Protein AF-A0A936AGH9-F1 (afdb_monomer_lite)

Radius of gyration: 31.76 Å; chains: 1; bounding box: 97×67×77 Å

Foldseek 3Di:
DADPVRDDFDWDWLADDQAALKTKIFTDPADQVGDDDAAADPDLPFDFFAKKKQWWQAVNNHTDIWIWTFRDSFADDQDPPDALLPLQPDDPPFGRGNSQGGWGWIQTDDHPGSFLTFIAHPVRHGQFRWHDDDPVDDRTTTTRGSVVLVVQNVCCNVPVYDWWWDQAWTWAACAVVPDDFFIFGQGGDPPGLCVVQVHDGGKGFQDKPPHGHHGHDSSSRSNVVVVRTNDDAQDKIWTFIQDPVGTDITITTTHTDWDSWACWDAPPLQQWTWTWFALNNCVVLVEPDRFFTATQDHDPPGQQCVKVVHDDHGKTWQDKAPFGHRHPVSVVVCVVVCVLVFAWIWTFIADPRDTDIIIGGSHPPPPDPPPPDVPPPPPVVDDDDDCDPVNVPDDDDDDDDDDDDDDDDDDDDDDDDDDDDDDDDDDDDDDDDDDDDDDDDDDDDDDDDDDDDDDRDRDMRMGRND

pLDDT: mean 73.78, std 24.2, range [18.83, 98.06]

Sequence (466 aa):
MVLADKRELQATLVGEDPLSDLAVLKIRDVPDAGFAHARFAASDRLQSGEIVLAMGAPWGMAHSLTQGVVNNPERLMISLFQDESDYEQQLDRNQPTARYYAWIQHDAAIAPGNSGGPLVDLNGEIVGINTRGNLFGGDMAFAIPSSIAKVITERLIADGEVPRSYFGFGLRSLKNSGFARGVLISSVQVDSPAQRAGLKPGDRILAIDGHDLNVQQPESVPPVLRDLTERRIGSELRLLLASNNGERAVTLRSVVYPPDLGGNLELRALGLTMTELTPSVARSRLLSRDQGLLVTGVAPGRRAATAHPPLAVGDVIHQIGTQTVAKAEDLERLFADGAFADGEHVLHLERNAEMMVSLVDARRDDRRESTLRDLPKAWIGIQTQPVTATTSGRSVVRKPAATASRGSIRGPAADGGCVRATSSRKWRVKSCRSRATLATNRCNSESAMPCWANHSPLIWCVKASQ

Structure (mmCIF, N/CA/C/O backbone):
data_AF-A0A936AGH9-F1
#
_entry.id   AF-A0A936AGH9-F1
#
loop_
_atom_site.group_PDB
_atom_site.id
_atom_site.type_symbol
_atom_site.label_atom_id
_atom_site.label_alt_id
_atom_site.label_comp_id
_atom_site.label_asym_id
_atom_site.label_entity_id
_atom_site.label_seq_id
_atom_site.pdbx_PDB_ins_code
_atom_site.Cartn_x
_atom_site.Cartn_y
_atom_site.Cartn_z
_atom_site.occupancy
_atom_site.B_iso_or_equiv
_atom_site.auth_seq_id
_atom_site.auth_comp_id
_atom_site.auth_asym_id
_atom_site.auth_atom_id
_atom_site.pdbx_PDB_model_num
ATOM 1 N N . MET A 1 1 ? 11.022 2.566 -22.455 1.00 76.25 1 MET A N 1
ATOM 2 C CA . MET A 1 1 ? 11.103 1.163 -21.978 1.00 76.25 1 MET A CA 1
ATOM 3 C C . MET A 1 1 ? 11.982 0.375 -22.940 1.00 76.25 1 MET A C 1
ATOM 5 O O . MET A 1 1 ? 11.979 0.723 -24.112 1.00 76.25 1 MET A O 1
ATOM 9 N N . VAL A 1 2 ? 12.722 -0.641 -22.486 1.00 84.12 2 VAL A N 1
ATOM 10 C CA . VAL A 1 2 ? 13.613 -1.451 -23.346 1.00 84.12 2 VAL A CA 1
ATOM 11 C C . VAL A 1 2 ? 13.099 -2.891 -23.416 1.00 84.12 2 VAL A C 1
ATOM 13 O O . VAL A 1 2 ? 12.770 -3.468 -22.382 1.00 84.12 2 VAL A O 1
ATOM 16 N N . LEU A 1 3 ? 13.004 -3.457 -24.620 1.00 85.19 3 LEU A N 1
ATOM 17 C CA . LEU A 1 3 ? 12.560 -4.835 -24.865 1.00 85.19 3 LEU A CA 1
ATOM 18 C C . LEU A 1 3 ? 13.727 -5.838 -24.915 1.00 85.19 3 LEU A C 1
ATOM 20 O O . LEU A 1 3 ? 14.892 -5.457 -25.000 1.00 85.19 3 LEU A O 1
ATOM 24 N N . ALA A 1 4 ? 13.413 -7.140 -24.921 1.00 81.06 4 ALA A N 1
ATOM 25 C CA . ALA A 1 4 ? 14.405 -8.222 -25.009 1.00 81.06 4 ALA A CA 1
ATOM 26 C C . ALA A 1 4 ? 15.202 -8.259 -26.328 1.00 81.06 4 ALA A C 1
ATOM 28 O O . ALA A 1 4 ? 16.332 -8.741 -26.367 1.00 81.06 4 ALA A O 1
ATOM 29 N N . ASP A 1 5 ? 14.648 -7.690 -27.398 1.00 83.56 5 ASP A N 1
ATOM 30 C CA . ASP A 1 5 ? 15.338 -7.457 -28.672 1.00 83.56 5 ASP A CA 1
ATOM 31 C C . ASP A 1 5 ? 16.151 -6.143 -28.693 1.00 83.56 5 ASP A C 1
ATOM 33 O O . ASP A 1 5 ? 16.695 -5.762 -29.730 1.00 83.56 5 ASP A O 1
ATOM 37 N N . LYS A 1 6 ? 16.270 -5.473 -27.537 1.00 83.50 6 LYS A N 1
ATOM 38 C CA . LYS A 1 6 ? 16.948 -4.187 -27.309 1.00 83.50 6 LYS A CA 1
ATOM 39 C C . LYS A 1 6 ? 16.296 -2.976 -27.980 1.00 83.50 6 LYS A C 1
ATOM 41 O O . LYS A 1 6 ? 16.903 -1.907 -27.989 1.00 83.50 6 LYS A O 1
ATOM 46 N N . ARG A 1 7 ? 15.071 -3.087 -28.509 1.00 85.56 7 ARG A N 1
ATOM 47 C CA . ARG A 1 7 ? 14.319 -1.903 -28.948 1.00 85.56 7 ARG A CA 1
ATOM 48 C C . ARG A 1 7 ? 13.944 -1.036 -27.752 1.00 85.56 7 ARG A C 1
ATOM 50 O O . ARG A 1 7 ? 13.388 -1.529 -26.769 1.00 85.56 7 ARG A O 1
ATOM 57 N N . GLU A 1 8 ? 14.200 0.260 -27.874 1.00 86.75 8 GLU A N 1
ATOM 58 C CA . GLU A 1 8 ? 13.703 1.272 -26.947 1.00 86.75 8 GLU A CA 1
ATOM 59 C C . GLU A 1 8 ? 12.391 1.845 -27.483 1.00 86.75 8 GLU A C 1
ATOM 61 O O . GLU A 1 8 ? 12.346 2.358 -28.599 1.00 86.75 8 GLU A O 1
ATOM 66 N N . LEU A 1 9 ? 11.318 1.741 -26.698 1.00 87.69 9 LEU A N 1
ATOM 67 C CA . LEU A 1 9 ? 9.976 2.190 -27.069 1.00 87.69 9 LEU A CA 1
ATOM 68 C C . LEU A 1 9 ? 9.426 3.190 -26.053 1.00 87.69 9 LEU A C 1
ATOM 70 O O . LEU A 1 9 ? 9.690 3.084 -24.846 1.00 87.69 9 LEU A O 1
ATOM 74 N N . GLN A 1 10 ? 8.621 4.135 -26.536 1.00 89.75 10 GLN A N 1
ATOM 75 C CA . GLN A 1 10 ? 7.905 5.073 -25.679 1.00 89.75 10 GLN A CA 1
ATOM 76 C C . GLN A 1 10 ? 6.695 4.397 -25.032 1.00 89.75 10 GLN A C 1
ATOM 78 O O . GLN A 1 10 ? 5.943 3.662 -25.678 1.00 89.75 10 GLN A O 1
ATOM 83 N N . ALA A 1 11 ? 6.503 4.667 -23.743 1.00 89.94 11 ALA A N 1
ATOM 84 C CA . ALA A 1 11 ? 5.377 4.171 -22.968 1.00 89.94 11 ALA A CA 1
ATOM 85 C C . ALA A 1 11 ? 4.785 5.294 -22.112 1.00 89.94 11 ALA A C 1
ATOM 87 O O . ALA A 1 11 ? 5.504 6.191 -21.674 1.00 89.94 11 ALA A O 1
ATOM 88 N N . THR A 1 12 ? 3.479 5.242 -21.881 1.00 91.12 12 THR A N 1
ATOM 89 C CA . THR A 1 12 ? 2.746 6.164 -21.004 1.00 91.12 12 THR A CA 1
ATOM 90 C C . THR A 1 12 ? 2.184 5.417 -19.811 1.00 91.12 12 THR A C 1
ATOM 92 O O . THR A 1 12 ? 1.696 4.298 -19.980 1.00 91.12 12 THR A O 1
ATOM 95 N N . LEU A 1 13 ? 2.190 6.051 -18.638 1.00 90.25 13 LEU A N 1
ATOM 96 C CA . LEU A 1 13 ? 1.389 5.593 -17.507 1.00 90.25 13 LEU A CA 1
ATOM 97 C C . LEU A 1 13 ? -0.096 5.599 -17.895 1.00 90.25 13 LEU A C 1
ATOM 99 O O . LEU A 1 13 ? -0.557 6.500 -18.598 1.00 90.25 13 LEU A O 1
ATOM 103 N N . VAL A 1 14 ? -0.799 4.551 -17.485 1.00 93.12 14 VAL A N 1
ATOM 104 C CA . VAL A 1 14 ? -2.245 4.360 -17.675 1.00 93.12 14 VAL A CA 1
ATOM 105 C C . VAL A 1 14 ? -2.953 4.570 -16.346 1.00 93.12 14 VAL A C 1
ATOM 107 O O . VAL A 1 14 ? -3.958 5.264 -16.285 1.00 93.12 14 VAL A O 1
ATOM 110 N N . GLY A 1 15 ? -2.362 4.004 -15.297 1.00 90.31 15 GLY A N 1
ATOM 111 C CA . GLY A 1 15 ? -2.790 4.104 -13.917 1.00 90.31 15 GLY A CA 1
ATOM 112 C C . GLY A 1 15 ? -1.803 3.377 -13.010 1.00 90.31 15 GLY A C 1
ATOM 113 O O . GLY A 1 15 ? -1.043 2.514 -13.468 1.00 90.31 15 GLY A O 1
ATOM 114 N N . GLU A 1 16 ? -1.824 3.715 -11.729 1.00 88.75 16 GLU A N 1
ATOM 115 C CA . GLU A 1 16 ? -1.055 3.047 -10.683 1.00 88.75 16 GLU A CA 1
ATOM 116 C C . GLU A 1 16 ? -1.891 2.868 -9.417 1.00 88.75 16 GLU A C 1
ATOM 118 O O . GLU A 1 16 ? -2.849 3.595 -9.162 1.00 88.75 16 GLU A O 1
ATOM 123 N N . ASP A 1 17 ? -1.527 1.862 -8.633 1.00 87.19 17 ASP A N 1
ATOM 124 C CA . ASP A 1 17 ? -2.158 1.511 -7.374 1.00 87.19 17 ASP A CA 1
ATOM 125 C C . ASP A 1 17 ? -1.085 1.272 -6.296 1.00 87.19 17 ASP A C 1
ATOM 127 O O . ASP A 1 17 ? -0.610 0.142 -6.118 1.00 87.19 17 ASP A O 1
ATOM 131 N N . PRO A 1 18 ? -0.710 2.317 -5.532 1.00 80.69 18 PRO A N 1
ATOM 132 C CA . PRO A 1 18 ? 0.260 2.207 -4.445 1.00 80.69 18 PRO A CA 1
ATOM 133 C C . PRO A 1 18 ? -0.098 1.134 -3.406 1.00 80.69 18 PRO A C 1
ATOM 135 O O . PRO A 1 18 ? 0.791 0.501 -2.841 1.00 80.69 18 PRO A O 1
ATOM 138 N N . LEU A 1 19 ? -1.392 0.881 -3.169 1.00 79.81 19 LEU A N 1
ATOM 139 C CA . LEU A 1 19 ? -1.853 -0.065 -2.149 1.00 79.81 19 LEU A CA 1
ATOM 140 C C . LEU A 1 19 ? -1.709 -1.535 -2.550 1.00 79.81 19 LEU A C 1
ATOM 142 O O . LEU A 1 19 ? -1.773 -2.379 -1.659 1.00 79.81 19 LEU A O 1
ATOM 146 N N . SER A 1 20 ? -1.494 -1.853 -3.829 1.00 83.75 20 SER A N 1
ATOM 147 C CA . SER A 1 20 ? -1.067 -3.187 -4.287 1.00 83.75 20 SER A CA 1
ATOM 148 C C . SER A 1 20 ? 0.354 -3.213 -4.855 1.00 83.75 20 SER A C 1
ATOM 150 O O . SER A 1 20 ? 0.869 -4.297 -5.112 1.00 83.75 20 SER A O 1
ATOM 152 N N . ASP A 1 21 ? 1.000 -2.047 -4.977 1.00 85.19 21 ASP A N 1
ATOM 153 C CA . ASP A 1 21 ? 2.329 -1.863 -5.567 1.00 85.19 21 ASP A CA 1
ATOM 154 C C . ASP A 1 21 ? 2.387 -2.228 -7.059 1.00 85.19 21 ASP A C 1
ATOM 156 O O . ASP A 1 21 ? 3.301 -2.914 -7.513 1.00 85.19 21 ASP A O 1
ATOM 160 N N . LEU A 1 22 ? 1.386 -1.796 -7.833 1.00 90.38 22 LEU A N 1
ATOM 161 C CA . LEU A 1 22 ? 1.255 -2.121 -9.256 1.00 90.38 22 LEU A CA 1
ATOM 162 C C . LEU A 1 22 ? 0.984 -0.876 -10.100 1.00 90.38 22 LEU A C 1
ATOM 164 O O . LEU A 1 22 ? 0.182 -0.026 -9.734 1.00 90.38 22 LEU A O 1
ATOM 168 N N . ALA A 1 23 ? 1.609 -0.802 -11.270 1.00 92.62 23 ALA A N 1
ATOM 169 C CA . ALA A 1 23 ? 1.381 0.229 -12.272 1.00 92.62 23 ALA A CA 1
ATOM 170 C C . ALA A 1 23 ? 1.221 -0.396 -13.661 1.00 92.62 23 ALA A C 1
ATOM 172 O O . ALA A 1 23 ? 1.895 -1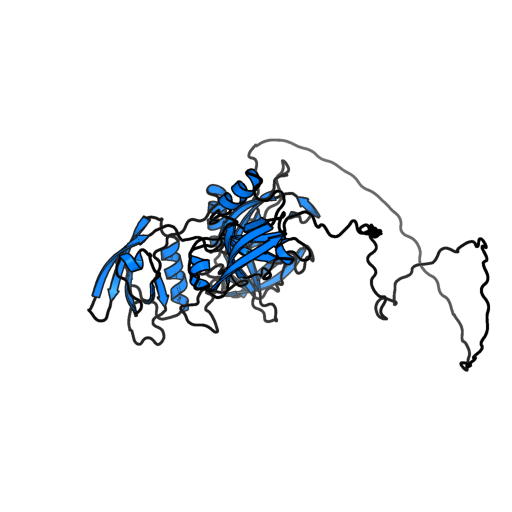.376 -13.995 1.00 92.62 23 ALA A O 1
ATOM 173 N N . VAL A 1 24 ? 0.354 0.194 -14.485 1.00 95.25 24 VAL A N 1
ATOM 174 C CA . VAL A 1 24 ? 0.128 -0.226 -15.871 1.00 95.25 24 VAL A CA 1
ATOM 175 C C . VAL A 1 24 ? 0.688 0.817 -16.829 1.00 95.25 24 VAL A C 1
ATOM 177 O O . VAL A 1 24 ? 0.325 1.993 -16.787 1.00 95.25 24 VAL A O 1
ATOM 180 N N . LEU A 1 25 ? 1.555 0.369 -17.735 1.00 93.69 25 LEU A N 1
ATOM 181 C CA . LEU A 1 25 ? 2.143 1.173 -18.799 1.00 93.69 25 LEU A CA 1
ATOM 182 C C . LEU A 1 25 ? 1.615 0.721 -20.166 1.00 93.69 25 LEU A C 1
ATOM 184 O O . LEU A 1 25 ? 1.570 -0.472 -20.468 1.00 93.69 25 LEU A O 1
ATOM 188 N N . LYS A 1 26 ? 1.272 1.681 -21.026 1.00 92.31 26 LYS A N 1
ATOM 189 C CA . LYS A 1 26 ? 0.876 1.451 -22.421 1.00 92.31 26 LYS A CA 1
ATOM 190 C C . LYS A 1 26 ? 2.022 1.810 -23.354 1.00 92.31 26 LYS A C 1
ATOM 192 O O . LYS A 1 26 ? 2.454 2.962 -23.380 1.00 92.31 26 LYS A O 1
ATOM 197 N N . ILE A 1 27 ? 2.489 0.847 -24.145 1.00 91.81 27 ILE A N 1
ATOM 198 C CA . ILE A 1 27 ? 3.454 1.088 -25.226 1.00 91.81 27 ILE A CA 1
ATOM 199 C C . ILE A 1 27 ? 2.725 1.798 -26.376 1.00 91.81 27 ILE A C 1
ATOM 201 O O . ILE A 1 27 ? 1.615 1.403 -26.734 1.00 91.81 27 ILE A O 1
ATOM 205 N N . ARG A 1 28 ? 3.325 2.848 -26.952 1.00 84.44 28 ARG A N 1
ATOM 206 C CA . ARG A 1 28 ? 2.718 3.585 -28.077 1.00 84.44 28 ARG A CA 1
ATOM 207 C C . ARG A 1 28 ? 2.914 2.874 -29.416 1.00 84.44 28 ARG A C 1
ATOM 209 O O . ARG A 1 28 ? 1.953 2.675 -30.151 1.00 84.44 28 ARG A O 1
ATOM 216 N N . ASP A 1 29 ? 4.144 2.459 -29.697 1.00 83.69 29 ASP A N 1
ATOM 217 C CA . ASP A 1 29 ? 4.565 1.958 -31.009 1.00 83.69 29 ASP A CA 1
ATOM 218 C C . ASP A 1 29 ? 4.398 0.428 -31.108 1.00 83.69 29 ASP A C 1
ATOM 220 O O . ASP A 1 29 ? 5.366 -0.332 -31.202 1.00 83.69 29 ASP A O 1
ATOM 224 N N . VAL A 1 30 ? 3.149 -0.040 -31.007 1.00 83.25 30 VAL A N 1
ATOM 225 C CA . VAL A 1 30 ? 2.800 -1.467 -31.117 1.00 83.25 30 VAL A CA 1
ATOM 226 C C . VAL A 1 30 ? 2.831 -1.891 -32.597 1.00 83.25 30 VAL A C 1
ATOM 228 O O . VAL A 1 30 ? 2.142 -1.268 -33.401 1.00 83.25 30 VAL A O 1
ATOM 231 N N . PRO A 1 31 ? 3.597 -2.928 -32.992 1.00 85.12 31 PRO A N 1
ATOM 232 C CA . PRO A 1 31 ? 3.583 -3.438 -34.364 1.00 85.12 31 PRO A CA 1
ATOM 233 C C . PRO A 1 31 ? 2.274 -4.185 -34.667 1.00 85.12 31 PRO A C 1
ATOM 235 O O . PRO A 1 31 ? 1.671 -4.753 -33.759 1.00 85.12 31 PRO A O 1
ATOM 238 N N . ASP A 1 32 ? 1.881 -4.278 -35.943 1.00 84.62 32 ASP A N 1
ATOM 239 C CA . ASP A 1 32 ? 0.614 -4.911 -36.367 1.00 84.62 32 ASP A CA 1
ATOM 240 C C . ASP A 1 32 ? 0.452 -6.367 -35.888 1.00 84.62 32 ASP A C 1
ATOM 242 O O . ASP A 1 32 ? -0.645 -6.804 -35.550 1.00 84.62 32 ASP A O 1
ATOM 246 N N . ALA A 1 33 ? 1.557 -7.117 -35.816 1.00 85.12 33 ALA A N 1
ATOM 247 C CA . ALA A 1 33 ? 1.591 -8.494 -35.311 1.00 85.12 33 ALA A CA 1
ATOM 248 C C . ALA A 1 33 ? 1.510 -8.602 -33.770 1.00 85.12 33 ALA A C 1
ATOM 250 O O . ALA A 1 33 ? 1.489 -9.707 -33.228 1.00 85.12 33 ALA A O 1
ATOM 251 N N . GLY A 1 34 ? 1.502 -7.472 -33.059 1.00 86.00 34 GLY A N 1
ATOM 252 C CA . GLY A 1 34 ? 1.650 -7.395 -31.611 1.00 86.00 34 GLY A CA 1
ATOM 253 C C . GLY A 1 34 ? 3.059 -7.746 -31.115 1.00 86.00 34 GLY A C 1
ATOM 254 O O . GLY A 1 34 ? 3.987 -8.030 -31.876 1.00 86.00 34 GLY A O 1
ATOM 255 N N . PHE A 1 35 ? 3.221 -7.724 -29.795 1.00 87.19 35 PHE A N 1
ATOM 256 C CA . PHE A 1 35 ? 4.388 -8.266 -29.103 1.00 87.19 35 PHE A CA 1
ATOM 257 C C . PHE A 1 35 ? 4.088 -9.676 -28.584 1.00 87.19 35 PHE A C 1
ATOM 259 O O . PHE A 1 35 ? 2.965 -9.984 -28.167 1.00 87.19 35 PHE A O 1
ATOM 266 N N . ALA A 1 36 ? 5.127 -1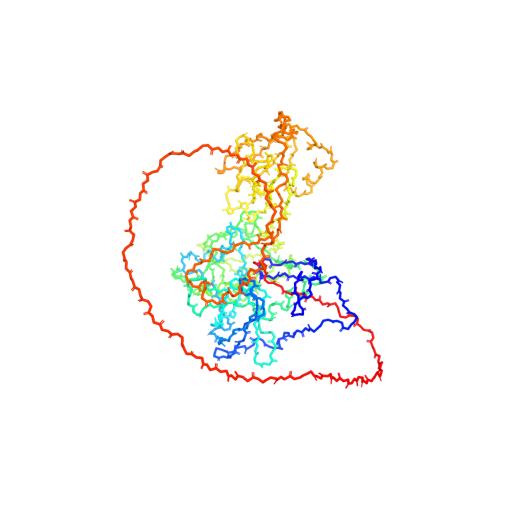0.511 -28.533 1.00 88.00 36 ALA A N 1
ATOM 267 C CA . ALA A 1 36 ? 5.103 -11.709 -27.707 1.00 88.00 36 ALA A CA 1
ATOM 268 C C . ALA A 1 36 ? 4.860 -11.306 -26.243 1.00 88.00 36 ALA A C 1
ATOM 270 O O . ALA A 1 36 ? 5.494 -10.381 -25.733 1.00 88.00 36 ALA A O 1
ATOM 271 N N . HIS A 1 37 ? 3.934 -11.995 -25.584 1.00 89.50 37 HIS A N 1
ATOM 272 C CA . HIS A 1 37 ? 3.522 -11.731 -24.212 1.00 89.50 37 HIS A CA 1
ATOM 273 C C . HIS A 1 37 ? 3.415 -13.052 -23.450 1.00 89.50 37 HIS A C 1
ATOM 275 O O . HIS A 1 37 ? 3.025 -14.076 -24.014 1.00 89.50 37 HIS A O 1
ATOM 281 N N . ALA A 1 38 ? 3.765 -13.024 -22.167 1.00 90.56 38 ALA A N 1
ATOM 282 C CA . ALA A 1 38 ? 3.496 -14.131 -21.260 1.00 90.56 38 ALA A CA 1
ATOM 283 C C . ALA A 1 38 ? 2.022 -14.112 -20.818 1.00 90.56 38 ALA A C 1
ATOM 285 O O . ALA A 1 38 ? 1.311 -13.121 -21.004 1.00 90.56 38 ALA A O 1
ATOM 286 N N . ARG A 1 39 ? 1.560 -15.220 -20.238 1.00 92.31 39 ARG A N 1
ATOM 287 C CA . ARG A 1 39 ? 0.209 -15.361 -19.681 1.00 92.31 39 ARG A CA 1
ATOM 288 C C . ARG A 1 39 ? 0.302 -15.433 -18.166 1.00 92.31 39 ARG A C 1
ATOM 290 O O . ARG A 1 39 ? 1.256 -16.007 -17.655 1.00 92.31 39 ARG A O 1
ATOM 297 N N . PHE A 1 40 ? -0.681 -14.884 -17.460 1.00 92.31 40 PHE A N 1
ATOM 298 C CA . PHE A 1 40 ? -0.877 -15.221 -16.051 1.00 92.31 40 PHE A CA 1
ATOM 299 C C . PHE A 1 40 ? -1.329 -16.673 -15.928 1.00 92.31 40 PHE A C 1
ATOM 301 O O . PHE A 1 40 ? -2.121 -17.133 -16.755 1.00 92.31 40 PHE A O 1
ATOM 308 N N . ALA A 1 41 ? -0.843 -17.357 -14.895 1.00 89.75 41 ALA A N 1
ATOM 309 C CA . ALA A 1 41 ? -1.270 -18.709 -14.575 1.00 89.75 41 ALA A CA 1
ATOM 310 C C . ALA A 1 41 ? -2.785 -18.760 -14.335 1.00 89.75 41 ALA A C 1
ATOM 312 O O . ALA A 1 41 ? -3.385 -17.826 -13.793 1.00 89.75 41 ALA A O 1
ATOM 313 N N . ALA A 1 42 ? -3.423 -19.864 -14.730 1.00 76.06 42 ALA A N 1
ATOM 314 C CA . ALA A 1 42 ? -4.864 -20.043 -14.526 1.00 76.06 42 ALA A CA 1
ATOM 315 C C . ALA A 1 42 ? -5.247 -20.182 -13.037 1.00 76.06 42 ALA A C 1
ATOM 317 O O . ALA A 1 42 ? -6.402 -19.962 -12.669 1.00 76.06 42 ALA A O 1
ATOM 318 N N . SER A 1 43 ? -4.283 -20.545 -12.187 1.00 68.25 43 SER A N 1
ATOM 319 C CA . SER A 1 43 ? -4.411 -20.585 -10.734 1.00 68.25 43 SER A CA 1
ATOM 320 C C . SER A 1 43 ? -3.080 -20.215 -10.083 1.00 68.25 43 SER A C 1
ATOM 322 O O . SER A 1 43 ? -2.020 -20.636 -10.529 1.00 68.25 43 SER A O 1
ATOM 324 N N . ASP A 1 44 ? -3.164 -19.468 -8.992 1.00 68.12 44 ASP A N 1
ATOM 325 C CA . ASP A 1 44 ? -2.083 -19.055 -8.098 1.00 68.12 44 ASP A CA 1
ATOM 326 C C . ASP A 1 44 ? -1.849 -20.038 -6.935 1.00 68.12 44 ASP A C 1
ATOM 328 O O . ASP A 1 44 ? -1.177 -19.696 -5.965 1.00 68.12 44 ASP A O 1
ATOM 332 N N . ARG A 1 45 ? -2.383 -21.268 -7.025 1.00 76.44 45 ARG A N 1
ATOM 333 C CA . ARG A 1 45 ? -2.241 -22.348 -6.025 1.00 76.44 45 ARG A CA 1
ATOM 334 C C . ARG A 1 45 ? -0.840 -22.973 -6.007 1.00 76.44 45 ARG A C 1
ATOM 336 O O . ARG A 1 45 ? -0.704 -24.194 -6.040 1.00 76.44 45 ARG A O 1
ATOM 343 N N . LEU A 1 46 ? 0.177 -22.126 -5.930 1.00 87.44 46 LEU A N 1
ATOM 344 C CA . LEU A 1 46 ? 1.545 -22.518 -5.638 1.00 87.44 46 LEU A CA 1
ATOM 345 C C . LEU A 1 46 ? 1.602 -23.247 -4.294 1.00 87.44 46 LEU A C 1
ATOM 347 O O . LEU A 1 46 ? 1.048 -22.777 -3.298 1.00 87.44 46 LEU A O 1
ATOM 351 N N . GLN A 1 47 ? 2.322 -24.360 -4.239 1.00 92.31 47 GLN A N 1
ATOM 352 C CA . GLN A 1 47 ? 2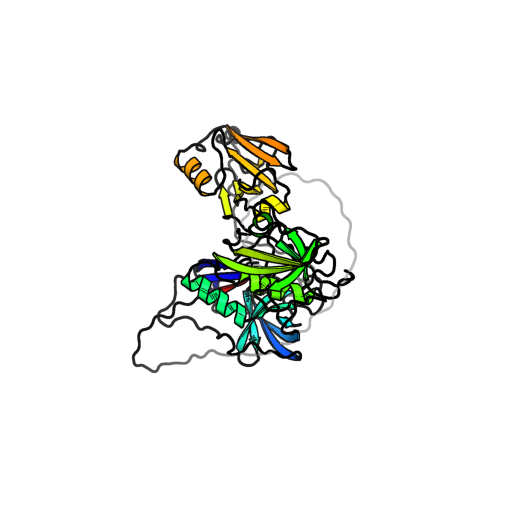.653 -25.043 -2.991 1.00 92.31 47 GLN A CA 1
ATOM 353 C C . GLN A 1 47 ? 4.084 -24.726 -2.549 1.00 92.31 47 GLN A C 1
ATOM 355 O O . GLN A 1 47 ? 4.987 -24.538 -3.365 1.00 92.31 47 GLN A O 1
ATOM 360 N N . SER A 1 48 ? 4.319 -24.702 -1.234 1.00 94.75 48 SER A N 1
ATOM 361 C CA . SER A 1 48 ? 5.680 -24.617 -0.695 1.00 94.75 48 SER A CA 1
ATOM 362 C C . SER A 1 48 ? 6.533 -25.781 -1.216 1.00 94.75 48 SER A C 1
ATOM 364 O O . SER A 1 48 ? 6.177 -26.945 -1.039 1.00 94.75 48 SER A O 1
ATOM 366 N N . GLY A 1 49 ? 7.671 -25.461 -1.832 1.00 94.31 49 GLY A N 1
ATOM 367 C CA . GLY A 1 49 ? 8.575 -26.402 -2.495 1.00 94.31 49 GLY A CA 1
ATOM 368 C C . GLY A 1 49 ? 8.462 -26.439 -4.025 1.00 94.31 49 GLY A C 1
ATOM 369 O O . GLY A 1 49 ? 9.339 -27.019 -4.663 1.00 94.31 49 GLY A O 1
ATOM 370 N N . GLU A 1 50 ? 7.448 -25.814 -4.633 1.00 95.31 50 GLU A N 1
ATOM 371 C CA . GLU A 1 50 ? 7.369 -25.697 -6.095 1.00 95.31 50 GLU A CA 1
ATOM 372 C C . GLU A 1 50 ? 8.478 -24.801 -6.654 1.00 95.31 50 GLU A C 1
ATOM 374 O O . GLU A 1 50 ? 8.801 -23.762 -6.078 1.00 95.31 50 GLU A O 1
ATOM 379 N N . ILE A 1 51 ? 9.063 -25.208 -7.785 1.00 96.31 51 ILE A N 1
ATOM 380 C CA . ILE A 1 51 ? 10.155 -24.480 -8.442 1.00 96.31 51 ILE A CA 1
ATOM 381 C C . ILE A 1 51 ? 9.588 -23.295 -9.224 1.00 96.31 51 ILE A C 1
ATOM 383 O O . ILE A 1 51 ? 8.697 -23.459 -10.057 1.00 96.31 51 ILE A O 1
ATOM 387 N N . VAL A 1 52 ? 10.178 -22.123 -9.004 1.00 96.12 52 VAL A N 1
ATOM 388 C CA . VAL A 1 52 ? 9.843 -20.871 -9.688 1.00 96.12 52 VAL A CA 1
ATOM 389 C C . VAL A 1 52 ? 11.095 -20.201 -10.247 1.00 96.12 52 VAL A C 1
ATOM 391 O O . VAL A 1 52 ? 12.197 -20.336 -9.706 1.00 96.12 52 VAL A O 1
ATOM 394 N N . LEU A 1 53 ? 10.922 -19.466 -11.343 1.00 95.50 53 LEU A N 1
ATOM 395 C CA . LEU A 1 53 ? 11.978 -18.713 -12.013 1.00 95.50 53 LEU A CA 1
ATOM 396 C C . LEU A 1 53 ? 11.664 -17.216 -11.926 1.00 95.50 53 LEU A C 1
ATOM 398 O O . LEU A 1 53 ? 10.623 -16.763 -12.402 1.00 95.50 53 LEU A O 1
ATOM 402 N N . ALA A 1 54 ? 12.564 -16.437 -11.334 1.00 93.62 54 ALA A N 1
ATOM 403 C CA . ALA A 1 54 ? 12.472 -14.983 -11.304 1.00 93.62 54 ALA A CA 1
ATOM 404 C C . ALA A 1 54 ? 13.243 -14.395 -12.495 1.00 93.62 54 ALA A C 1
ATOM 406 O O . ALA A 1 54 ? 14.403 -14.739 -12.728 1.00 93.62 54 ALA A O 1
ATOM 407 N N . MET A 1 55 ? 12.601 -13.509 -13.261 1.00 92.00 55 MET A N 1
ATOM 408 C CA . MET A 1 55 ? 13.209 -12.834 -14.412 1.00 92.00 55 MET A CA 1
ATOM 409 C C . MET A 1 55 ? 13.243 -11.318 -14.217 1.00 92.00 55 MET A C 1
ATOM 411 O O . MET A 1 55 ? 12.293 -10.728 -13.699 1.00 92.00 55 MET A O 1
ATOM 415 N N . GLY A 1 56 ? 14.316 -10.671 -14.681 1.00 88.75 56 GLY A N 1
ATOM 416 C CA . GLY A 1 56 ? 14.480 -9.223 -14.547 1.00 88.75 56 GLY A CA 1
ATOM 417 C C . GLY A 1 56 ? 15.781 -8.661 -15.128 1.00 88.75 56 GLY A C 1
ATOM 418 O O . GLY A 1 56 ? 16.460 -9.294 -15.943 1.00 88.75 56 GLY A O 1
ATOM 419 N N . ALA A 1 57 ? 16.123 -7.440 -14.713 1.00 85.94 57 ALA A N 1
ATOM 420 C CA . ALA A 1 57 ? 17.337 -6.724 -15.108 1.00 85.94 57 ALA A CA 1
ATOM 421 C C . ALA A 1 57 ? 18.111 -6.202 -13.870 1.00 85.94 57 ALA A C 1
ATOM 423 O O . ALA A 1 57 ? 18.228 -4.985 -13.688 1.00 85.94 57 ALA A O 1
ATOM 424 N N . PRO A 1 58 ? 18.617 -7.092 -12.987 1.00 78.75 58 PRO A N 1
ATOM 425 C CA . PRO A 1 58 ? 19.337 -6.718 -11.767 1.00 78.75 58 PRO A CA 1
ATOM 426 C C . PRO A 1 58 ? 20.475 -5.742 -12.065 1.00 78.75 58 PRO A C 1
ATOM 428 O O . PRO A 1 58 ? 21.305 -5.995 -12.932 1.00 78.75 58 PRO A O 1
ATOM 431 N N . TRP A 1 59 ? 20.509 -4.615 -11.358 1.00 73.88 59 TRP A N 1
ATOM 432 C CA . TRP A 1 59 ? 21.489 -3.535 -11.533 1.00 73.88 59 TRP A CA 1
ATOM 433 C C . TRP A 1 59 ? 21.616 -3.010 -12.980 1.00 73.88 59 TRP A C 1
ATOM 435 O O . TRP A 1 59 ? 22.665 -2.504 -13.372 1.00 73.88 59 TRP A O 1
ATOM 445 N N . GLY A 1 60 ? 20.562 -3.146 -13.795 1.00 72.56 60 GLY A N 1
ATOM 446 C CA . GLY A 1 60 ? 20.586 -2.814 -15.225 1.00 72.56 60 GLY A CA 1
ATOM 447 C C . GLY A 1 60 ? 21.277 -3.864 -16.109 1.00 72.56 60 GLY A C 1
ATOM 448 O O . GLY A 1 60 ? 21.401 -3.663 -17.317 1.00 72.56 60 GLY A O 1
ATOM 449 N N . MET A 1 61 ? 21.704 -4.999 -15.546 1.00 72.38 61 MET A N 1
ATOM 450 C CA . MET A 1 61 ? 22.216 -6.149 -16.292 1.00 72.38 61 MET A CA 1
ATOM 451 C C . MET A 1 61 ? 21.039 -6.876 -16.950 1.00 72.38 61 MET A C 1
ATOM 453 O O . MET A 1 61 ? 20.325 -7.654 -16.317 1.00 72.38 61 MET A O 1
ATOM 457 N N . ALA A 1 62 ? 20.803 -6.564 -18.224 1.00 71.56 62 ALA A N 1
ATOM 458 C CA . ALA A 1 62 ? 19.617 -7.002 -18.949 1.00 71.56 62 ALA A CA 1
ATOM 459 C C . ALA A 1 62 ? 19.503 -8.537 -19.060 1.00 71.56 62 ALA A C 1
ATOM 461 O O . ALA A 1 62 ? 20.475 -9.217 -19.385 1.00 71.56 62 ALA A O 1
ATOM 462 N N . HIS A 1 63 ? 18.279 -9.042 -18.873 1.00 73.94 63 HIS A N 1
ATOM 463 C CA . HIS A 1 63 ? 17.870 -10.437 -19.100 1.00 73.94 63 HIS A CA 1
ATOM 464 C C . HIS A 1 63 ? 18.561 -11.460 -18.189 1.00 73.94 63 HIS A C 1
ATOM 466 O O . HIS A 1 63 ? 19.091 -12.469 -18.652 1.00 73.94 63 HIS A O 1
ATOM 472 N N . SER A 1 64 ? 18.515 -11.210 -16.880 1.00 86.81 64 SER A N 1
ATOM 473 C CA . SER A 1 64 ? 18.851 -12.231 -15.885 1.00 86.81 64 SER A CA 1
ATOM 474 C C . SER A 1 64 ? 17.642 -13.118 -15.586 1.00 86.81 64 SER A C 1
ATOM 476 O O . SER A 1 64 ? 16.505 -12.642 -15.543 1.00 86.81 64 SER A O 1
ATOM 478 N N . LEU A 1 65 ? 17.915 -14.398 -15.336 1.00 91.56 65 LEU A N 1
ATOM 479 C CA . LEU A 1 65 ? 16.966 -15.387 -14.836 1.00 91.56 65 LEU A CA 1
ATOM 480 C C . LEU A 1 65 ? 17.617 -16.116 -13.660 1.00 91.56 65 LEU A C 1
ATOM 482 O O . LEU A 1 65 ? 18.768 -16.547 -13.764 1.00 91.56 65 LEU A O 1
ATOM 486 N N . THR A 1 66 ? 16.891 -16.256 -12.557 1.00 92.25 66 THR A N 1
ATOM 487 C CA . THR A 1 66 ? 17.321 -17.002 -11.369 1.00 92.25 66 THR A CA 1
ATOM 488 C C . THR A 1 66 ? 16.252 -18.014 -10.974 1.00 92.25 66 THR A C 1
ATOM 490 O O . THR A 1 66 ? 15.061 -17.788 -11.168 1.00 92.25 66 THR A O 1
ATOM 493 N N . GLN A 1 67 ? 16.682 -19.165 -10.460 1.00 94.62 67 GLN A N 1
ATOM 494 C CA . GLN A 1 67 ? 15.797 -20.235 -10.001 1.00 94.62 67 GLN A CA 1
ATOM 495 C C . GLN A 1 67 ? 15.725 -20.227 -8.475 1.00 94.62 67 GLN A C 1
ATOM 497 O O . GLN A 1 67 ? 16.729 -19.965 -7.813 1.00 94.62 67 GLN A O 1
ATOM 502 N N . GLY A 1 68 ? 14.560 -20.579 -7.942 1.00 94.12 68 GLY A N 1
ATOM 503 C CA . GLY A 1 68 ? 14.362 -20.925 -6.540 1.00 94.12 68 GLY A CA 1
ATOM 504 C C . GLY A 1 68 ? 13.125 -21.797 -6.357 1.00 94.12 68 GLY A C 1
ATOM 505 O O . GLY A 1 68 ? 12.582 -22.331 -7.328 1.00 94.12 68 GLY A O 1
ATOM 506 N N . VAL A 1 69 ? 12.671 -21.923 -5.119 1.00 95.00 69 VAL A N 1
ATOM 507 C CA . VAL A 1 69 ? 11.400 -22.538 -4.743 1.00 95.00 69 VAL A CA 1
ATOM 508 C C . VAL A 1 69 ? 10.514 -21.558 -3.983 1.00 95.00 69 VAL A C 1
ATOM 510 O O . VAL A 1 69 ? 10.982 -20.609 -3.352 1.00 95.00 69 VAL A O 1
ATOM 513 N N . VAL A 1 70 ? 9.208 -21.802 -4.023 1.00 95.06 70 VAL A N 1
ATOM 514 C CA . VAL A 1 70 ? 8.230 -21.132 -3.163 1.00 95.06 70 VAL A CA 1
ATOM 515 C C . VAL A 1 70 ? 8.459 -21.591 -1.725 1.00 95.06 70 VAL A C 1
ATOM 517 O O . VAL A 1 70 ? 8.343 -22.776 -1.420 1.00 95.06 70 VAL A O 1
ATOM 520 N N . ASN A 1 71 ? 8.756 -20.672 -0.808 1.00 92.50 71 ASN A N 1
ATOM 521 C CA . ASN A 1 71 ? 8.853 -20.997 0.616 1.00 92.50 71 ASN A CA 1
ATOM 522 C C . ASN A 1 71 ? 7.477 -20.889 1.292 1.00 92.50 71 ASN A C 1
ATOM 524 O O . ASN A 1 71 ? 7.126 -21.726 2.124 1.00 92.50 71 ASN A O 1
ATOM 528 N N . ASN A 1 72 ? 6.686 -19.873 0.931 1.00 90.81 72 ASN A N 1
ATOM 529 C CA . ASN A 1 72 ? 5.318 -19.670 1.415 1.00 90.81 72 ASN A CA 1
ATOM 530 C C . ASN A 1 72 ? 4.498 -18.923 0.341 1.00 90.81 72 ASN A C 1
ATOM 532 O O . ASN A 1 72 ? 4.872 -17.796 0.020 1.00 90.81 72 ASN A O 1
ATOM 536 N N . PRO A 1 73 ? 3.405 -19.493 -0.200 1.00 90.00 73 PRO A N 1
ATOM 537 C CA . PRO A 1 73 ? 2.591 -18.838 -1.230 1.00 90.00 73 PRO A CA 1
ATOM 538 C C . PRO A 1 73 ? 1.761 -17.652 -0.706 1.00 90.00 73 PRO A C 1
ATOM 540 O O . PRO A 1 73 ? 1.418 -16.762 -1.478 1.00 90.00 73 PRO A O 1
ATOM 543 N N . GLU A 1 74 ? 1.463 -17.616 0.597 1.00 87.88 74 GLU A N 1
ATOM 544 C CA . GLU A 1 74 ? 0.575 -16.636 1.238 1.00 87.88 74 GLU A CA 1
ATOM 545 C C . GLU A 1 74 ? 1.266 -15.960 2.438 1.00 87.88 74 GLU A C 1
ATOM 547 O O . GLU A 1 74 ? 0.743 -15.888 3.555 1.00 87.88 74 GLU A O 1
ATOM 552 N N . ARG A 1 75 ? 2.490 -15.452 2.248 1.00 85.56 75 ARG A N 1
ATOM 553 C CA . ARG A 1 75 ? 3.194 -14.720 3.306 1.00 85.56 75 ARG A CA 1
ATOM 554 C C . ARG A 1 75 ? 2.515 -13.375 3.556 1.00 85.56 75 ARG A C 1
ATOM 556 O O . ARG A 1 75 ? 2.714 -12.414 2.818 1.00 85.56 75 ARG A O 1
ATOM 563 N N . LEU A 1 76 ? 1.789 -13.278 4.664 1.00 79.94 76 LEU A N 1
ATOM 564 C CA . LEU A 1 76 ? 1.416 -11.996 5.253 1.00 79.94 76 LEU A CA 1
ATOM 565 C C . LEU A 1 76 ? 2.615 -11.401 5.993 1.00 79.94 76 LEU A C 1
ATOM 567 O O . LEU A 1 76 ? 3.346 -12.096 6.703 1.00 79.94 76 LEU A O 1
ATOM 571 N N . MET A 1 77 ? 2.850 -10.111 5.766 1.00 69.75 77 MET A N 1
ATOM 572 C CA . MET A 1 77 ? 4.108 -9.462 6.113 1.00 69.75 77 MET A CA 1
ATOM 573 C C . MET A 1 77 ? 3.915 -8.534 7.311 1.00 69.75 77 MET A C 1
ATOM 575 O O . MET A 1 77 ? 3.656 -7.338 7.182 1.00 69.75 77 MET A O 1
ATOM 579 N N . ILE A 1 78 ? 4.004 -9.150 8.488 1.00 62.69 78 ILE A N 1
ATOM 580 C CA . ILE A 1 78 ? 3.962 -8.498 9.798 1.00 62.69 78 ILE A CA 1
ATOM 581 C C . ILE A 1 78 ? 5.232 -7.673 10.031 1.00 62.69 78 ILE A C 1
ATOM 583 O O . ILE A 1 78 ? 6.320 -8.074 9.605 1.00 62.69 78 ILE A O 1
ATOM 587 N N . SER A 1 79 ? 5.119 -6.539 10.729 1.00 54.38 79 SER A N 1
ATOM 588 C CA . SER A 1 79 ? 6.315 -5.821 11.175 1.00 54.38 79 SER A CA 1
ATOM 589 C C . SER A 1 79 ? 7.049 -6.669 12.213 1.00 54.38 79 SER A C 1
ATOM 591 O O . SER A 1 79 ? 6.493 -7.024 13.249 1.00 54.38 79 SER A O 1
ATOM 593 N N . LEU A 1 80 ? 8.306 -7.016 11.930 1.00 40.94 80 LEU A N 1
ATOM 594 C CA . LEU A 1 80 ? 9.138 -7.813 12.839 1.00 40.94 80 LEU A CA 1
ATOM 595 C C . LEU A 1 80 ? 9.647 -6.999 14.045 1.00 40.94 80 LEU A C 1
ATOM 597 O O . LEU A 1 80 ? 10.185 -7.586 14.981 1.00 40.94 80 LEU A O 1
ATOM 601 N N . PHE A 1 81 ? 9.512 -5.666 14.010 1.00 40.88 81 PHE A N 1
ATOM 602 C CA . PHE A 1 81 ? 10.194 -4.746 14.931 1.00 40.88 81 PHE A CA 1
ATOM 603 C C . PHE A 1 81 ? 9.351 -3.545 15.411 1.00 40.88 81 PHE A C 1
ATOM 605 O O . PHE A 1 81 ? 9.872 -2.721 16.161 1.00 40.88 81 PHE A O 1
ATOM 612 N N . GLN A 1 82 ? 8.086 -3.409 14.996 1.00 45.69 82 GLN A N 1
ATOM 613 C CA . GLN A 1 82 ? 7.194 -2.299 15.386 1.00 45.69 82 GLN A CA 1
ATOM 614 C C . GLN A 1 82 ? 5.829 -2.819 15.856 1.00 45.69 82 GLN A C 1
ATOM 616 O O . GLN A 1 82 ? 5.563 -4.020 15.789 1.00 45.69 82 GLN A O 1
ATOM 621 N N . ASP A 1 83 ? 4.989 -1.924 16.381 1.00 52.19 83 ASP A N 1
ATOM 622 C CA . ASP A 1 83 ? 3.683 -2.296 16.922 1.00 52.19 83 ASP A CA 1
ATOM 623 C C . ASP A 1 83 ? 2.733 -2.814 15.822 1.00 52.19 83 ASP A C 1
ATOM 625 O O . ASP A 1 83 ? 2.863 -2.479 14.649 1.00 52.19 83 ASP A O 1
ATOM 629 N N . GLU A 1 84 ? 1.738 -3.621 16.191 1.00 52.66 84 GLU A N 1
ATOM 630 C CA . GLU A 1 84 ? 0.740 -4.176 15.260 1.00 52.66 84 GLU A CA 1
ATOM 631 C C . GLU A 1 84 ? -0.156 -3.105 14.612 1.00 52.66 84 GLU A C 1
ATOM 633 O O . GLU A 1 84 ? -0.850 -3.396 13.641 1.00 52.66 84 GLU A O 1
ATOM 638 N N . SER A 1 85 ? -0.168 -1.874 15.134 1.00 49.00 85 SER A N 1
ATOM 639 C CA . SER A 1 85 ? -0.760 -0.715 14.452 1.00 49.00 85 SER A CA 1
ATOM 640 C C . SER A 1 85 ? 0.024 -0.301 13.207 1.00 49.00 85 SER A C 1
ATOM 642 O O . SER A 1 85 ? -0.559 0.245 12.271 1.00 49.00 85 SER A O 1
ATOM 644 N N . ASP A 1 86 ? 1.321 -0.600 13.175 1.00 50.41 86 ASP A N 1
ATOM 645 C CA . ASP A 1 86 ? 2.290 -0.075 12.220 1.00 50.41 86 ASP A CA 1
ATOM 646 C C . ASP A 1 86 ? 2.510 -1.086 11.078 1.00 50.41 86 ASP A C 1
ATOM 648 O O . ASP A 1 86 ? 3.623 -1.331 10.613 1.00 50.41 86 ASP A O 1
ATOM 652 N N . TYR A 1 87 ? 1.406 -1.642 10.560 1.00 51.97 87 TYR A N 1
ATOM 653 C CA . TYR A 1 87 ? 1.370 -2.317 9.250 1.00 51.97 87 TYR A CA 1
ATOM 654 C C . TYR A 1 87 ? 1.723 -1.374 8.081 1.00 51.97 87 TYR A C 1
ATOM 656 O O . TYR A 1 87 ? 1.834 -1.801 6.930 1.00 51.97 87 TYR A O 1
ATOM 664 N N . GLU A 1 88 ? 1.931 -0.089 8.371 1.00 47.59 88 GLU A N 1
ATOM 665 C CA . GLU A 1 88 ? 2.566 0.896 7.504 1.00 47.59 88 GLU A CA 1
ATOM 666 C C . GLU A 1 88 ? 4.052 0.569 7.301 1.00 47.59 88 GLU A C 1
ATOM 668 O O . GLU A 1 88 ? 4.939 1.232 7.835 1.00 47.59 88 GLU A O 1
ATOM 673 N N . GLN A 1 89 ? 4.337 -0.454 6.492 1.00 47.06 89 GLN A N 1
ATOM 674 C CA . GLN A 1 89 ? 5.693 -0.704 6.015 1.00 47.06 89 GLN A CA 1
ATOM 675 C C . GLN A 1 89 ? 6.182 0.513 5.231 1.00 47.06 89 GLN A C 1
ATOM 677 O O . GLN A 1 89 ? 5.833 0.693 4.066 1.00 47.06 89 GLN A O 1
ATOM 682 N N . GLN A 1 90 ? 6.988 1.347 5.884 1.00 41.72 90 GLN A N 1
ATOM 683 C CA . GLN A 1 90 ? 7.578 2.537 5.291 1.00 41.72 90 GLN A CA 1
ATOM 684 C C . GLN A 1 90 ? 8.545 2.132 4.177 1.00 41.72 90 GLN A C 1
ATOM 686 O O . GLN A 1 90 ? 9.707 1.811 4.437 1.00 41.72 90 GLN A O 1
ATOM 691 N N . LEU A 1 91 ? 8.079 2.176 2.930 1.00 40.53 91 LEU A N 1
ATOM 692 C CA . LEU A 1 91 ? 8.966 2.234 1.779 1.00 40.53 91 LEU A CA 1
ATOM 693 C C . LEU A 1 91 ? 9.261 3.712 1.498 1.00 40.53 91 LEU A C 1
ATOM 695 O O . LEU A 1 91 ? 8.396 4.586 1.581 1.00 40.53 91 LEU A O 1
ATOM 699 N N . ASP A 1 92 ? 10.551 3.970 1.312 1.00 40.16 92 ASP A N 1
ATOM 700 C CA . ASP A 1 92 ? 11.192 5.264 1.078 1.00 40.16 92 ASP A CA 1
ATOM 701 C C . ASP A 1 92 ? 10.488 6.509 1.666 1.00 40.16 92 ASP A C 1
ATOM 703 O O . ASP A 1 92 ? 9.887 7.320 0.962 1.00 40.16 92 ASP A O 1
ATOM 707 N N . ARG A 1 93 ? 10.565 6.659 2.998 1.00 47.38 93 ARG A N 1
ATOM 708 C CA . ARG A 1 93 ? 10.174 7.857 3.783 1.00 47.38 93 ARG A CA 1
ATOM 709 C C . ARG A 1 93 ? 8.731 8.375 3.623 1.00 47.38 93 ARG A C 1
ATOM 711 O O . ARG A 1 93 ? 8.416 9.384 4.255 1.00 47.38 93 ARG A O 1
ATOM 718 N N . ASN A 1 94 ? 7.881 7.747 2.808 1.00 46.03 94 ASN A N 1
ATOM 719 C CA . ASN A 1 94 ? 6.571 8.293 2.438 1.00 46.03 94 ASN A CA 1
ATOM 720 C C . ASN A 1 94 ? 5.532 7.297 1.908 1.00 46.03 94 ASN A C 1
ATOM 722 O O . ASN A 1 94 ? 4.349 7.616 1.995 1.00 46.03 94 ASN A O 1
ATOM 726 N N . GLN A 1 95 ? 5.917 6.151 1.338 1.00 52.50 95 GLN A N 1
ATOM 727 C CA . GLN A 1 95 ? 4.989 5.321 0.566 1.00 52.50 95 GLN A CA 1
ATOM 728 C C . GLN A 1 95 ? 4.800 3.934 1.202 1.00 52.50 95 GLN A C 1
ATOM 730 O O . GLN A 1 95 ? 5.686 3.090 1.136 1.00 52.50 95 GLN A O 1
ATOM 735 N N . PRO A 1 96 ? 3.646 3.652 1.817 1.00 55.16 96 PRO A N 1
ATOM 736 C CA . PRO A 1 96 ? 3.349 2.334 2.371 1.00 55.16 96 PRO A CA 1
ATOM 737 C C . PRO A 1 96 ? 2.665 1.441 1.323 1.00 55.16 96 PRO A C 1
ATOM 739 O O . PRO A 1 96 ? 1.442 1.485 1.166 1.00 55.16 96 PRO A O 1
ATOM 742 N N . THR A 1 97 ? 3.438 0.627 0.594 1.00 58.34 97 THR A N 1
ATOM 743 C CA . THR A 1 97 ? 2.884 -0.241 -0.464 1.00 58.34 97 THR A CA 1
ATOM 744 C C . THR A 1 97 ? 2.371 -1.586 0.058 1.00 58.34 97 THR A C 1
ATOM 746 O O . THR A 1 97 ? 2.819 -2.086 1.092 1.00 58.34 97 THR A O 1
ATOM 749 N N . ALA A 1 98 ? 1.405 -2.174 -0.662 1.00 58.72 98 ALA A N 1
ATOM 750 C CA . ALA A 1 98 ? 0.924 -3.550 -0.461 1.00 58.72 98 ALA A CA 1
ATOM 751 C C . ALA A 1 98 ? 0.532 -3.920 0.995 1.00 58.72 98 ALA A C 1
ATOM 753 O O . ALA A 1 98 ? 0.672 -5.063 1.439 1.00 58.72 98 ALA A O 1
ATOM 754 N N . ARG A 1 99 ? -0.050 -2.942 1.711 1.00 63.81 99 ARG A N 1
ATOM 755 C CA . ARG A 1 99 ? -0.496 -2.989 3.123 1.00 63.81 99 ARG A CA 1
ATOM 756 C C . ARG A 1 99 ? -1.421 -4.163 3.496 1.00 63.81 99 ARG A C 1
ATOM 758 O O . ARG A 1 99 ? -1.483 -4.522 4.670 1.00 63.81 99 ARG A O 1
ATOM 765 N N . TYR A 1 100 ? -2.171 -4.725 2.543 1.00 70.06 100 TYR A N 1
ATOM 766 C CA . TYR A 1 100 ? -3.271 -5.671 2.817 1.00 70.06 100 TYR A CA 1
ATOM 767 C C . TYR A 1 100 ? -3.165 -7.016 2.083 1.00 70.06 100 TYR A C 1
ATOM 769 O O . TYR A 1 100 ? -4.045 -7.865 2.227 1.00 70.06 100 TYR A O 1
ATOM 777 N N . TYR A 1 101 ? -2.118 -7.214 1.282 1.00 77.69 101 TYR A N 1
ATOM 778 C CA . TYR A 1 101 ? -1.991 -8.376 0.404 1.00 77.69 101 TYR A CA 1
ATOM 779 C C . TYR A 1 101 ? -1.001 -9.406 0.959 1.00 77.69 101 TYR A C 1
ATOM 781 O O . TYR A 1 101 ? 0.010 -9.063 1.575 1.00 77.69 101 TYR A O 1
ATOM 789 N N . ALA A 1 102 ? -1.308 -10.683 0.732 1.00 83.06 102 ALA A N 1
ATOM 790 C CA . ALA A 1 102 ? -0.362 -11.772 0.929 1.00 83.06 102 ALA A CA 1
ATOM 791 C C . ALA A 1 102 ? 0.620 -11.830 -0.248 1.00 83.06 102 ALA A C 1
ATOM 793 O O . ALA A 1 102 ? 0.270 -11.493 -1.380 1.00 83.06 102 ALA A O 1
ATOM 794 N N . TRP A 1 103 ? 1.844 -12.262 0.037 1.00 87.00 103 TRP A N 1
ATOM 795 C CA . TRP A 1 103 ? 2.949 -12.309 -0.912 1.00 87.00 103 TRP A CA 1
ATOM 796 C C . TRP A 1 103 ? 3.392 -13.745 -1.147 1.00 87.00 103 TRP A C 1
ATOM 798 O O . TRP A 1 103 ? 3.484 -14.528 -0.200 1.00 87.00 103 TRP A O 1
ATOM 808 N N . ILE A 1 104 ? 3.790 -14.059 -2.375 1.00 90.94 104 ILE A N 1
ATOM 809 C CA . ILE A 1 104 ? 4.551 -15.277 -2.645 1.00 90.94 104 ILE A CA 1
ATOM 810 C C . ILE A 1 104 ? 5.970 -15.026 -2.140 1.00 90.94 104 ILE A C 1
ATOM 812 O O . ILE A 1 104 ? 6.701 -14.224 -2.724 1.00 90.94 104 ILE A O 1
ATOM 816 N N . GLN A 1 105 ? 6.365 -15.698 -1.059 1.00 91.75 105 GLN A N 1
ATOM 817 C CA . GLN A 1 105 ? 7.763 -15.776 -0.656 1.00 91.75 105 GLN A CA 1
ATOM 818 C C . GLN A 1 105 ? 8.465 -16.889 -1.439 1.00 91.75 105 GLN A C 1
ATOM 820 O O . GLN A 1 105 ? 8.014 -18.037 -1.421 1.00 91.75 105 GLN A O 1
ATOM 825 N N . HIS A 1 106 ? 9.609 -16.566 -2.033 1.00 92.81 106 HIS A N 1
ATOM 826 C CA . HIS A 1 106 ? 10.520 -17.511 -2.675 1.00 92.81 106 HIS A CA 1
ATOM 827 C C . HIS A 1 106 ? 11.985 -17.217 -2.316 1.00 92.81 106 HIS A C 1
ATOM 829 O O . HIS A 1 106 ? 12.298 -16.153 -1.778 1.00 92.81 106 HIS A O 1
ATOM 835 N N . ASP A 1 107 ? 12.886 -18.140 -2.653 1.00 92.50 107 ASP A N 1
ATOM 836 C CA . ASP A 1 107 ? 14.340 -17.979 -2.479 1.00 92.50 107 ASP A CA 1
ATOM 837 C C . ASP A 1 107 ? 15.103 -17.669 -3.779 1.00 92.50 107 ASP A C 1
ATOM 839 O O . ASP A 1 107 ? 16.301 -17.388 -3.738 1.00 92.50 107 ASP A O 1
ATOM 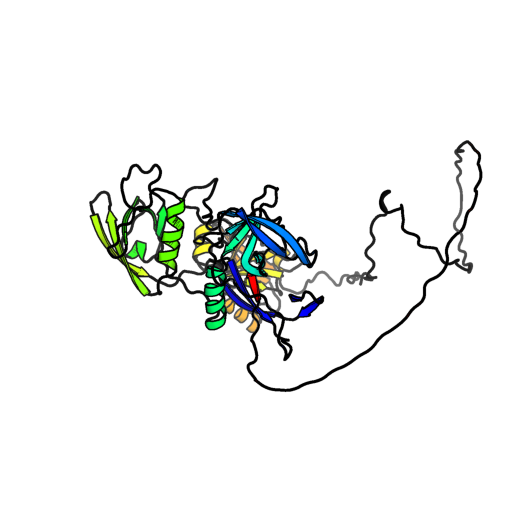843 N N . ALA A 1 108 ? 14.422 -17.637 -4.935 1.00 91.62 108 ALA A N 1
ATOM 844 C CA . ALA A 1 108 ? 15.060 -17.263 -6.202 1.00 91.62 108 ALA A CA 1
ATOM 845 C C . ALA A 1 108 ? 15.750 -15.892 -6.082 1.00 91.62 108 ALA A C 1
ATOM 847 O O . ALA A 1 108 ? 15.114 -14.894 -5.732 1.00 91.62 108 ALA A O 1
ATOM 848 N N . ALA A 1 109 ? 17.053 -15.850 -6.370 1.00 88.81 109 ALA A N 1
ATOM 849 C CA . ALA A 1 109 ? 17.885 -14.685 -6.093 1.00 88.81 109 ALA A CA 1
ATOM 850 C C . ALA A 1 109 ? 17.436 -13.451 -6.895 1.00 88.81 109 ALA A C 1
ATOM 852 O O . ALA A 1 109 ? 17.560 -13.420 -8.122 1.00 88.81 109 ALA A O 1
ATOM 853 N N . ILE A 1 110 ? 16.971 -12.410 -6.202 1.00 85.06 110 ILE A N 1
ATOM 854 C CA . ILE A 1 110 ? 16.620 -11.117 -6.800 1.00 85.06 110 ILE A CA 1
ATOM 855 C C . ILE A 1 110 ? 17.378 -9.967 -6.134 1.00 85.06 110 ILE A C 1
ATOM 857 O O . ILE A 1 110 ? 17.684 -9.978 -4.946 1.00 85.06 110 ILE A O 1
ATOM 861 N N . ALA A 1 111 ? 17.656 -8.948 -6.938 1.00 81.88 111 ALA A N 1
ATOM 862 C CA . ALA A 1 111 ? 18.313 -7.698 -6.563 1.00 81.88 111 ALA A CA 1
ATOM 863 C C . ALA A 1 111 ? 17.564 -6.500 -7.194 1.00 81.88 111 ALA A C 1
ATOM 865 O O . ALA A 1 111 ? 16.737 -6.721 -8.091 1.00 81.88 111 ALA A O 1
ATOM 866 N N . PRO A 1 112 ? 17.838 -5.241 -6.794 1.00 82.62 112 PRO A N 1
ATOM 867 C CA . PRO A 1 112 ? 17.254 -4.054 -7.427 1.00 82.62 112 PRO A CA 1
ATOM 868 C C . PRO A 1 112 ? 17.357 -4.106 -8.955 1.00 82.62 112 PRO A C 1
ATOM 870 O O . PRO A 1 112 ? 18.426 -4.395 -9.488 1.00 82.62 112 PRO A O 1
ATOM 873 N N . GLY A 1 113 ? 16.246 -3.863 -9.654 1.00 82.06 113 GLY A N 1
ATOM 874 C CA . GLY A 1 113 ? 16.118 -4.081 -11.104 1.00 82.06 113 GLY A CA 1
ATOM 875 C C . GLY A 1 113 ? 15.410 -5.384 -11.509 1.00 82.06 113 GLY A C 1
ATOM 876 O O . GLY A 1 113 ? 15.134 -5.582 -12.690 1.00 82.06 113 GLY A O 1
ATOM 877 N N . ASN A 1 114 ? 15.059 -6.260 -10.558 1.00 87.62 114 ASN A N 1
ATOM 878 C CA . ASN A 1 114 ? 14.054 -7.313 -10.788 1.00 87.62 114 ASN A CA 1
ATOM 879 C C . ASN A 1 114 ? 12.619 -6.847 -10.499 1.00 87.62 114 ASN A C 1
ATOM 881 O O . ASN A 1 114 ? 11.681 -7.504 -10.934 1.00 87.62 114 ASN A O 1
ATOM 885 N N . SER A 1 115 ? 12.439 -5.729 -9.788 1.00 87.69 115 SER A N 1
ATOM 886 C CA . SER A 1 115 ? 11.128 -5.178 -9.428 1.00 87.69 115 SER A CA 1
ATOM 887 C C . SER A 1 115 ? 10.286 -4.857 -10.673 1.00 87.69 115 SER A C 1
ATOM 889 O O . SER A 1 115 ? 10.725 -4.132 -11.566 1.00 87.69 115 SER A O 1
ATOM 891 N N . GLY A 1 116 ? 9.082 -5.427 -10.746 1.00 88.81 116 GLY A N 1
ATOM 892 C CA . GLY A 1 116 ? 8.203 -5.413 -11.919 1.00 88.81 116 GLY A CA 1
ATOM 893 C C . GLY A 1 116 ? 8.477 -6.507 -12.958 1.00 88.81 116 GLY A C 1
ATOM 894 O O . GLY A 1 116 ? 7.714 -6.629 -13.911 1.00 88.81 116 GLY A O 1
ATOM 895 N N . GLY A 1 117 ? 9.529 -7.311 -12.797 1.00 92.00 117 GLY A N 1
ATOM 896 C CA . GLY A 1 117 ? 9.755 -8.515 -13.598 1.00 92.00 117 GLY A CA 1
ATOM 897 C C . GLY A 1 117 ? 8.877 -9.687 -13.134 1.00 92.00 117 GLY A C 1
ATOM 898 O O . GLY A 1 117 ? 8.437 -9.702 -11.984 1.00 92.00 117 GLY A O 1
ATOM 899 N N . PRO A 1 118 ? 8.596 -10.685 -13.985 1.00 94.38 118 PRO A N 1
ATOM 900 C CA . PRO A 1 118 ? 7.725 -11.797 -13.619 1.00 94.38 118 PRO A CA 1
ATOM 901 C C . PRO A 1 118 ? 8.446 -12.863 -12.777 1.00 94.38 118 PRO A C 1
ATOM 903 O O . PRO A 1 118 ? 9.615 -13.193 -13.009 1.00 94.38 118 PRO A O 1
ATOM 906 N N . LEU A 1 119 ? 7.702 -13.444 -11.840 1.00 95.19 119 LEU A N 1
ATOM 907 C CA . LEU A 1 119 ? 7.947 -14.761 -11.264 1.00 95.19 119 LEU A CA 1
ATOM 908 C C . LEU A 1 119 ? 7.104 -15.766 -12.061 1.00 95.19 119 LEU A C 1
ATOM 910 O O . LEU A 1 119 ? 5.882 -15.602 -12.147 1.00 95.19 119 LEU A O 1
ATOM 914 N N . VAL A 1 120 ? 7.738 -16.773 -12.660 1.00 95.56 120 VAL A N 1
ATOM 915 C CA . VAL A 1 120 ? 7.062 -17.782 -13.493 1.00 95.56 120 VAL A CA 1
ATOM 916 C C . VAL A 1 120 ? 7.241 -19.195 -12.952 1.00 95.56 120 VAL A C 1
ATOM 918 O O . VAL A 1 120 ? 8.223 -19.487 -12.267 1.00 95.56 120 VAL A O 1
ATOM 921 N N . ASP A 1 121 ? 6.296 -20.070 -13.278 1.00 94.69 121 ASP A N 1
ATOM 922 C CA . ASP A 1 121 ? 6.418 -21.511 -13.060 1.00 94.69 121 ASP A CA 1
ATOM 923 C C . ASP A 1 121 ? 7.279 -22.191 -14.150 1.00 94.69 121 ASP A C 1
ATOM 925 O O . ASP A 1 121 ? 7.832 -21.548 -15.049 1.00 94.69 121 ASP A O 1
ATOM 929 N N . LEU A 1 122 ? 7.381 -23.523 -14.096 1.00 93.50 122 LEU A N 1
ATOM 930 C CA . LEU A 1 122 ? 8.096 -24.315 -15.106 1.00 93.50 122 LEU A CA 1
ATOM 931 C C . LEU A 1 122 ? 7.383 -24.399 -16.471 1.00 93.50 122 LEU A C 1
ATOM 933 O O . LEU A 1 122 ? 8.006 -24.830 -17.442 1.00 93.50 122 LEU A O 1
ATOM 937 N N . ASN A 1 123 ? 6.117 -23.980 -16.572 1.00 92.69 123 ASN A N 1
ATOM 938 C CA . ASN A 1 123 ? 5.391 -23.853 -17.839 1.00 92.69 123 ASN A CA 1
ATOM 939 C C . ASN A 1 123 ? 5.621 -22.478 -18.502 1.00 92.69 123 ASN A C 1
ATOM 941 O O . ASN A 1 123 ? 5.268 -22.288 -19.668 1.00 92.69 123 ASN A O 1
ATOM 945 N N . GLY A 1 124 ? 6.234 -21.529 -17.785 1.00 92.12 124 GLY A N 1
ATOM 946 C CA . GLY A 1 124 ? 6.428 -20.148 -18.225 1.00 92.12 124 GLY A CA 1
ATOM 947 C C . GLY A 1 124 ? 5.205 -19.252 -18.000 1.00 92.12 124 GLY A C 1
ATOM 948 O O . GLY A 1 124 ? 5.142 -18.159 -18.570 1.00 92.12 124 GLY A O 1
ATOM 949 N N . GLU A 1 125 ? 4.236 -19.690 -17.193 1.00 95.06 125 GLU A N 1
ATOM 950 C CA . GLU A 1 125 ? 3.091 -18.879 -16.786 1.00 95.06 125 GLU A CA 1
ATOM 951 C C . GLU A 1 125 ? 3.477 -17.972 -15.608 1.00 95.06 125 GLU A C 1
ATOM 953 O O . GLU A 1 125 ? 4.169 -18.385 -14.678 1.00 95.06 125 GLU A O 1
ATOM 958 N N . ILE A 1 126 ? 3.043 -16.709 -15.638 1.00 95.69 126 ILE A N 1
ATOM 959 C CA . ILE A 1 126 ? 3.292 -15.740 -14.567 1.00 95.69 126 ILE A CA 1
ATOM 960 C C . ILE A 1 126 ? 2.454 -16.133 -13.355 1.00 95.69 126 ILE A C 1
ATOM 962 O O . ILE A 1 126 ? 1.230 -15.981 -13.366 1.00 95.69 126 ILE A O 1
ATOM 966 N N . VAL A 1 127 ? 3.132 -16.564 -12.295 1.00 95.56 127 VAL A N 1
ATOM 967 C CA . VAL A 1 127 ? 2.531 -16.867 -10.992 1.00 95.56 127 VAL A CA 1
ATOM 968 C C . VAL A 1 127 ? 2.595 -15.674 -10.038 1.00 95.56 127 VAL A C 1
ATOM 970 O O . VAL A 1 127 ? 1.730 -15.553 -9.170 1.00 95.56 127 VAL A O 1
ATOM 973 N N . GLY A 1 128 ? 3.517 -14.728 -10.256 1.00 93.56 128 GLY A N 1
ATOM 974 C CA . GLY A 1 128 ? 3.554 -13.449 -9.543 1.00 93.56 128 GLY A CA 1
ATOM 975 C C . GLY A 1 128 ? 4.432 -12.379 -10.200 1.00 93.56 128 GLY A C 1
ATOM 976 O O . GLY A 1 128 ? 5.083 -12.623 -11.213 1.00 93.56 128 GLY A O 1
ATOM 977 N N . ILE A 1 129 ? 4.456 -11.179 -9.621 1.00 93.56 129 ILE A N 1
ATOM 978 C CA . ILE A 1 129 ? 5.310 -10.056 -10.043 1.00 93.56 129 ILE A CA 1
ATOM 979 C C . ILE A 1 129 ? 6.374 -9.823 -8.970 1.00 93.56 129 ILE A C 1
ATOM 981 O O . ILE A 1 129 ? 6.027 -9.511 -7.835 1.00 93.56 129 ILE A O 1
ATOM 985 N N . ASN A 1 130 ? 7.654 -9.979 -9.314 1.00 91.50 130 ASN A N 1
ATOM 986 C CA . ASN A 1 130 ? 8.776 -9.736 -8.409 1.00 91.50 130 ASN A CA 1
ATOM 987 C C . ASN A 1 130 ? 8.745 -8.280 -7.941 1.00 91.50 130 ASN A C 1
ATOM 989 O O . ASN A 1 130 ? 8.716 -7.370 -8.770 1.00 91.50 130 ASN A O 1
ATOM 993 N N . THR A 1 131 ? 8.821 -8.049 -6.633 1.00 83.94 131 THR A N 1
ATOM 994 C CA . THR A 1 131 ? 8.743 -6.688 -6.080 1.00 83.94 131 THR A CA 1
ATOM 995 C C . THR A 1 131 ? 9.940 -6.380 -5.200 1.00 83.94 131 THR A C 1
ATOM 997 O O . THR A 1 131 ? 10.616 -5.374 -5.424 1.00 83.94 131 THR A O 1
ATOM 1000 N N . ARG A 1 132 ? 10.247 -7.249 -4.227 1.00 76.25 132 ARG A N 1
ATOM 1001 C CA . ARG A 1 132 ? 11.228 -6.953 -3.174 1.00 76.25 132 ARG A CA 1
ATOM 1002 C C . ARG A 1 132 ? 11.978 -8.198 -2.715 1.00 76.25 132 ARG A C 1
ATOM 1004 O O . ARG A 1 132 ? 11.363 -9.222 -2.461 1.00 76.25 132 ARG A O 1
ATOM 1011 N N . GLY A 1 133 ? 13.289 -8.089 -2.529 1.00 67.00 133 GLY A N 1
ATOM 1012 C CA . GLY A 1 133 ? 14.116 -9.103 -1.863 1.00 67.00 133 GLY A CA 1
ATOM 1013 C C . GLY A 1 133 ? 15.053 -8.460 -0.846 1.00 67.00 133 GLY A C 1
ATOM 1014 O O . GLY A 1 133 ? 15.230 -7.239 -0.857 1.00 67.00 133 GLY A O 1
ATOM 1015 N N . ASN A 1 134 ? 15.634 -9.256 0.053 1.00 63.62 134 ASN A N 1
ATOM 1016 C CA . ASN A 1 134 ? 16.554 -8.719 1.053 1.00 63.62 134 ASN A CA 1
ATOM 1017 C C . ASN A 1 134 ? 17.884 -8.260 0.421 1.00 63.62 134 ASN A C 1
ATOM 1019 O O . ASN A 1 134 ? 18.655 -9.060 -0.103 1.00 63.62 134 ASN A O 1
ATOM 1023 N N . LEU A 1 135 ? 18.183 -6.964 0.540 1.00 48.06 135 LEU A N 1
ATOM 1024 C CA . LEU A 1 135 ? 19.415 -6.333 0.048 1.00 48.06 135 LEU A CA 1
ATOM 1025 C C . LEU A 1 135 ? 20.695 -6.837 0.735 1.00 48.06 135 LEU A C 1
ATOM 1027 O O . LEU A 1 135 ? 21.773 -6.730 0.155 1.00 48.06 135 LEU A O 1
ATOM 1031 N N . PHE A 1 136 ? 20.592 -7.365 1.958 1.00 41.50 136 PHE A N 1
ATOM 1032 C CA . PHE A 1 136 ? 21.743 -7.735 2.794 1.00 41.50 136 PHE A CA 1
ATOM 1033 C C . PHE A 1 136 ? 21.994 -9.250 2.878 1.00 41.50 136 PHE A C 1
ATOM 1035 O O . PHE A 1 136 ? 22.726 -9.712 3.752 1.00 41.50 136 PHE A O 1
ATOM 1042 N N . GLY A 1 137 ? 21.424 -10.014 1.943 1.00 43.84 137 GLY A N 1
ATOM 1043 C CA . GLY A 1 137 ? 21.550 -11.468 1.881 1.00 43.84 137 GLY A CA 1
ATOM 1044 C C . GLY A 1 137 ? 20.534 -12.209 2.752 1.00 43.84 137 GLY A C 1
ATOM 1045 O O . GLY A 1 137 ? 19.861 -11.637 3.609 1.00 43.84 137 GLY A O 1
ATOM 1046 N N . GLY A 1 138 ? 20.419 -13.510 2.503 1.00 54.97 138 GLY A N 1
ATOM 1047 C CA . GLY A 1 138 ? 19.329 -14.338 3.005 1.00 54.97 138 GLY A CA 1
ATOM 1048 C C . GLY A 1 138 ? 18.288 -14.571 1.916 1.00 54.97 138 GLY A C 1
ATOM 1049 O O . GLY A 1 138 ? 17.836 -13.636 1.254 1.00 54.97 138 GLY A O 1
ATOM 1050 N N . ASP A 1 139 ? 17.933 -15.839 1.764 1.00 69.94 139 ASP A N 1
ATOM 1051 C CA . ASP A 1 139 ? 17.097 -16.406 0.711 1.00 69.94 139 ASP A CA 1
ATOM 1052 C C . ASP A 1 139 ? 15.609 -16.052 0.924 1.00 69.94 139 ASP A C 1
ATOM 1054 O O . ASP A 1 139 ? 14.771 -16.884 1.269 1.00 69.94 139 ASP A O 1
ATOM 1058 N N . MET A 1 140 ? 15.302 -14.755 0.831 1.00 82.44 140 MET A N 1
ATOM 1059 C CA . MET A 1 140 ? 13.985 -14.172 1.089 1.00 82.44 140 MET A CA 1
ATOM 1060 C C . MET A 1 140 ? 13.654 -13.098 0.053 1.00 82.44 140 MET A C 1
ATOM 1062 O O . MET A 1 140 ? 14.100 -11.946 0.135 1.00 82.44 140 MET A O 1
ATOM 1066 N N . ALA A 1 141 ? 12.827 -13.496 -0.903 1.00 87.75 141 ALA A N 1
ATOM 1067 C CA . ALA A 1 141 ? 12.282 -12.682 -1.970 1.00 87.75 141 ALA A CA 1
ATOM 1068 C C . ALA A 1 141 ? 10.749 -12.753 -1.969 1.00 87.75 141 ALA A C 1
ATOM 1070 O O . ALA A 1 141 ? 10.167 -13.738 -1.517 1.00 87.75 141 ALA A O 1
ATOM 1071 N N . PHE A 1 142 ? 10.104 -11.689 -2.443 1.00 88.88 142 PHE A N 1
ATOM 1072 C CA . PHE A 1 142 ? 8.659 -11.498 -2.397 1.00 88.88 142 PHE A CA 1
ATOM 1073 C C . PHE A 1 142 ? 8.119 -11.028 -3.748 1.00 88.88 142 PHE A C 1
ATOM 1075 O O . PHE A 1 142 ? 8.588 -10.030 -4.318 1.00 88.88 142 PHE A O 1
ATOM 1082 N N . ALA A 1 143 ? 7.081 -11.723 -4.206 1.00 90.50 143 ALA A N 1
ATOM 1083 C CA . ALA A 1 143 ? 6.322 -11.396 -5.401 1.00 90.50 143 ALA A CA 1
ATOM 1084 C C . ALA A 1 143 ? 4.830 -11.204 -5.083 1.00 90.50 143 ALA A C 1
ATOM 1086 O O . ALA A 1 143 ? 4.264 -11.895 -4.232 1.00 90.50 143 ALA A O 1
ATOM 1087 N N . ILE A 1 144 ? 4.186 -10.268 -5.780 1.00 90.75 144 ILE A N 1
ATOM 1088 C CA . ILE A 1 144 ? 2.733 -10.051 -5.718 1.00 90.75 144 ILE A CA 1
ATOM 1089 C C . ILE A 1 144 ? 2.050 -11.201 -6.474 1.00 90.75 144 ILE A C 1
ATOM 1091 O O . ILE A 1 144 ? 2.417 -11.426 -7.631 1.00 90.75 144 ILE A O 1
ATOM 1095 N N . PRO A 1 145 ? 1.071 -11.919 -5.891 1.00 91.81 145 PRO A N 1
ATOM 1096 C CA . PRO A 1 145 ? 0.359 -12.993 -6.579 1.00 91.81 145 PRO A CA 1
ATOM 1097 C C . PRO A 1 145 ? -0.280 -12.556 -7.902 1.00 91.81 145 PRO A C 1
ATOM 1099 O O . PRO A 1 145 ? -0.885 -11.486 -8.006 1.00 91.81 145 PRO A O 1
ATOM 1102 N N . SER A 1 146 ? -0.184 -13.418 -8.914 1.00 92.88 146 SER A N 1
ATOM 1103 C CA . SER A 1 146 ? -0.764 -13.214 -10.252 1.00 92.88 146 SER A CA 1
ATOM 1104 C C . SER A 1 146 ? -2.275 -12.963 -10.236 1.00 92.88 146 SER A C 1
ATOM 1106 O O . SER A 1 146 ? -2.765 -12.171 -11.039 1.00 92.88 146 SER A O 1
ATOM 1108 N N . SER A 1 147 ? -3.008 -13.575 -9.304 1.00 89.81 147 SER A N 1
ATOM 1109 C CA . SER A 1 147 ? -4.447 -13.367 -9.098 1.00 89.81 147 SER A CA 1
ATOM 1110 C C . SER A 1 147 ? -4.784 -11.913 -8.749 1.00 89.81 147 SER A C 1
ATOM 1112 O O . SER A 1 147 ? -5.653 -11.308 -9.379 1.00 89.81 147 SER A O 1
ATOM 1114 N N . ILE A 1 148 ? -4.048 -11.326 -7.801 1.00 88.81 148 ILE A N 1
ATOM 1115 C CA . ILE A 1 148 ? -4.156 -9.913 -7.419 1.00 88.81 148 ILE A CA 1
ATOM 1116 C C . ILE A 1 148 ? -3.688 -9.035 -8.579 1.00 88.81 148 ILE A C 1
ATOM 1118 O O . ILE A 1 148 ? -4.414 -8.131 -8.993 1.00 88.81 148 ILE A O 1
ATOM 1122 N N . ALA A 1 149 ? -2.518 -9.338 -9.151 1.00 91.69 149 ALA A N 1
ATOM 1123 C CA . ALA A 1 149 ? -1.942 -8.556 -10.239 1.00 91.69 149 ALA A CA 1
ATOM 1124 C C . ALA A 1 149 ? -2.887 -8.442 -11.441 1.00 91.69 149 ALA A C 1
ATOM 1126 O O . ALA A 1 149 ? -3.044 -7.353 -11.991 1.00 91.69 149 ALA A O 1
ATOM 1127 N N . LYS A 1 150 ? -3.574 -9.531 -11.799 1.00 92.00 150 LYS A N 1
ATOM 1128 C CA . LYS A 1 150 ? -4.580 -9.561 -12.861 1.00 92.00 150 LYS A CA 1
ATOM 1129 C C . LYS A 1 150 ? -5.768 -8.642 -12.559 1.00 92.00 150 LYS A C 1
ATOM 1131 O O . LYS A 1 150 ? -6.052 -7.763 -13.366 1.00 92.00 150 LYS A O 1
ATOM 1136 N N . VAL A 1 151 ? -6.419 -8.796 -11.402 1.00 90.81 151 VAL A N 1
ATOM 1137 C CA . VAL A 1 151 ? -7.616 -8.007 -11.036 1.00 90.81 151 VAL A CA 1
ATOM 1138 C C . VAL A 1 151 ? -7.307 -6.510 -10.948 1.00 90.81 151 VAL A C 1
ATOM 1140 O O . VAL A 1 151 ? -8.097 -5.685 -11.408 1.00 90.81 151 VAL A O 1
ATOM 1143 N N . ILE A 1 152 ? -6.152 -6.148 -10.385 1.00 91.75 152 ILE A N 1
ATOM 1144 C CA . ILE A 1 152 ? -5.696 -4.755 -10.312 1.00 91.75 152 ILE A CA 1
ATOM 1145 C C . ILE A 1 152 ? -5.395 -4.204 -11.710 1.00 91.75 152 ILE A C 1
ATOM 1147 O O . ILE A 1 152 ? -5.868 -3.125 -12.056 1.00 91.75 152 ILE A O 1
ATOM 1151 N N . THR A 1 153 ? -4.667 -4.958 -12.537 1.00 93.38 153 THR A N 1
ATOM 1152 C CA . THR A 1 153 ? -4.326 -4.557 -13.911 1.00 93.38 153 THR A CA 1
ATOM 1153 C C . THR A 1 153 ? -5.573 -4.349 -14.767 1.00 93.38 153 THR A C 1
ATOM 1155 O O . THR A 1 153 ? -5.659 -3.355 -15.480 1.00 93.38 153 THR A O 1
ATOM 1158 N N . GLU A 1 154 ? -6.562 -5.242 -14.677 1.00 93.50 154 GLU A N 1
ATOM 1159 C CA . GLU A 1 154 ? -7.833 -5.127 -15.404 1.00 93.50 154 GLU A CA 1
ATOM 1160 C C . GLU A 1 154 ? -8.592 -3.840 -15.030 1.00 93.50 154 GLU A C 1
ATOM 1162 O O . GLU A 1 154 ? -9.089 -3.153 -15.924 1.00 93.50 154 GLU A O 1
ATOM 1167 N N . ARG A 1 155 ? -8.607 -3.451 -13.745 1.00 92.94 155 ARG A N 1
ATOM 1168 C CA . ARG A 1 155 ? -9.186 -2.170 -13.292 1.00 92.94 155 ARG A CA 1
ATOM 1169 C C . ARG A 1 155 ? -8.383 -0.958 -13.760 1.00 92.94 155 ARG A C 1
ATOM 1171 O O . ARG A 1 155 ? -8.962 -0.038 -14.322 1.00 92.94 155 ARG A O 1
ATOM 1178 N N . LEU A 1 156 ? -7.058 -0.973 -13.605 1.00 94.69 156 LEU A N 1
ATOM 1179 C CA . LEU A 1 156 ? -6.190 0.119 -14.065 1.00 94.69 156 LEU A CA 1
ATOM 1180 C C . LEU A 1 156 ? -6.273 0.333 -15.589 1.00 94.69 156 LEU A C 1
ATOM 1182 O O . LEU A 1 156 ? -6.130 1.459 -16.052 1.00 94.69 156 LEU A O 1
ATOM 1186 N N . ILE A 1 157 ? -6.538 -0.718 -16.372 1.00 94.62 157 ILE A N 1
ATOM 1187 C CA . ILE A 1 157 ? -6.789 -0.621 -17.820 1.00 94.62 157 ILE A CA 1
ATOM 1188 C C . ILE A 1 157 ? -8.169 -0.020 -18.130 1.00 94.62 157 ILE A C 1
ATOM 1190 O O . ILE A 1 157 ? -8.290 0.732 -19.097 1.00 94.62 157 ILE A O 1
ATOM 1194 N N . ALA A 1 158 ? -9.201 -0.385 -17.365 1.00 94.12 158 ALA A N 1
ATOM 1195 C CA . ALA A 1 158 ? -10.578 0.046 -17.604 1.00 94.12 158 ALA A CA 1
ATOM 1196 C C . ALA A 1 158 ? -10.843 1.484 -17.132 1.00 94.12 158 ALA A C 1
ATOM 1198 O O . ALA A 1 158 ? -11.383 2.289 -17.890 1.00 94.12 158 ALA A O 1
ATOM 1199 N N . ASP A 1 159 ? -10.434 1.790 -15.899 1.00 91.62 159 ASP A N 1
ATOM 1200 C CA . ASP A 1 159 ? -10.842 2.983 -15.153 1.00 91.62 159 ASP A CA 1
ATOM 1201 C C . ASP A 1 159 ? -9.672 3.954 -14.881 1.00 91.62 159 ASP A C 1
ATOM 1203 O O . ASP A 1 159 ? -9.898 5.105 -14.520 1.00 91.62 159 ASP A O 1
ATOM 1207 N N . GLY A 1 160 ? -8.417 3.511 -15.042 1.00 89.88 160 GLY A N 1
ATOM 1208 C CA . GLY A 1 160 ? -7.207 4.293 -14.726 1.00 89.88 160 GLY A CA 1
ATOM 1209 C C . GLY A 1 160 ? -6.835 4.338 -13.235 1.00 89.88 160 GLY A C 1
ATOM 1210 O O . GLY A 1 160 ? -5.718 4.718 -12.892 1.00 89.88 160 GLY A O 1
ATOM 1211 N N . GLU A 1 161 ? -7.725 3.900 -12.344 1.00 88.69 161 GLU A N 1
ATOM 1212 C CA . GLU A 1 161 ? -7.535 3.897 -10.889 1.00 88.69 161 GLU A CA 1
ATOM 1213 C C . GLU A 1 161 ? -8.105 2.626 -10.228 1.00 88.69 161 GLU A C 1
ATOM 1215 O O . GLU A 1 161 ? -8.902 1.894 -10.816 1.00 88.69 161 GLU A O 1
ATOM 1220 N N . VAL A 1 162 ? -7.708 2.353 -8.977 1.00 90.06 162 VAL A N 1
ATOM 1221 C CA . VAL A 1 162 ? -8.327 1.309 -8.137 1.00 90.06 162 VAL A CA 1
ATOM 1222 C C . VAL A 1 162 ? -8.968 1.952 -6.904 1.00 90.06 162 VAL A C 1
ATOM 1224 O O . VAL A 1 162 ? -8.353 2.012 -5.832 1.00 90.06 162 VAL A O 1
ATOM 1227 N N . PRO A 1 163 ? -10.216 2.436 -7.024 1.00 88.00 163 PRO A N 1
ATOM 1228 C CA . PRO A 1 163 ? -10.884 3.134 -5.938 1.00 88.00 163 PRO A CA 1
ATOM 1229 C C . PRO A 1 163 ? -11.256 2.149 -4.819 1.00 88.00 163 PRO A C 1
ATOM 1231 O O . PRO A 1 163 ? -11.829 1.082 -5.063 1.00 88.00 163 PRO A O 1
ATOM 1234 N N . ARG A 1 164 ? -10.931 2.511 -3.572 1.00 90.19 164 ARG A N 1
ATOM 1235 C CA . ARG A 1 164 ? -11.166 1.688 -2.371 1.00 90.19 164 ARG A CA 1
ATOM 1236 C C . ARG A 1 164 ? -12.081 2.367 -1.363 1.00 90.19 164 ARG A C 1
ATOM 1238 O O . ARG A 1 164 ? -12.128 3.592 -1.266 1.00 90.19 164 ARG A O 1
ATOM 1245 N N . SER A 1 165 ? -12.787 1.548 -0.590 1.00 94.06 165 SER A N 1
ATOM 1246 C CA . SER A 1 165 ? -13.554 1.992 0.572 1.00 94.06 165 SER A CA 1
ATOM 1247 C C . SER A 1 165 ? -12.647 2.355 1.739 1.00 94.06 165 SER A C 1
ATOM 1249 O O . SER A 1 165 ? -11.639 1.704 2.002 1.00 94.06 165 SER A O 1
ATOM 1251 N N . TYR A 1 166 ? -13.061 3.364 2.496 1.00 92.94 166 TYR A N 1
ATOM 1252 C CA . TYR A 1 166 ? -12.382 3.793 3.707 1.00 92.94 166 TYR A CA 1
ATOM 1253 C C . TYR A 1 166 ? -13.371 4.150 4.812 1.00 92.94 166 TYR A C 1
ATOM 1255 O O . TYR A 1 166 ? -14.387 4.816 4.594 1.00 92.94 166 TYR A O 1
ATOM 1263 N N . PHE A 1 167 ? -13.035 3.698 6.019 1.00 94.88 167 PHE A N 1
ATOM 1264 C CA . PHE A 1 167 ? -13.808 3.909 7.241 1.00 94.88 167 PHE A CA 1
ATOM 1265 C C . PHE A 1 167 ? -13.033 4.697 8.311 1.00 94.88 167 PHE A C 1
ATOM 1267 O O . PHE A 1 167 ? -13.656 5.273 9.200 1.00 94.88 167 PHE A O 1
ATOM 1274 N N . GLY A 1 168 ? -11.699 4.759 8.208 1.00 91.88 168 GLY A N 1
ATOM 1275 C CA . GLY A 1 168 ? -10.818 5.539 9.083 1.00 91.88 168 GLY A CA 1
ATOM 1276 C C . GLY A 1 168 ? -10.685 5.036 10.517 1.00 91.88 168 GLY A C 1
ATOM 1277 O O . GLY A 1 168 ? -10.686 5.833 11.452 1.00 91.88 168 GLY A O 1
ATOM 1278 N N . PHE A 1 169 ? -10.529 3.725 10.691 1.00 93.06 169 PHE A N 1
ATOM 1279 C CA . PHE A 1 169 ? -10.085 3.117 11.944 1.00 93.06 169 PHE A CA 1
ATOM 1280 C C . PHE A 1 169 ? -8.955 2.113 11.683 1.00 93.06 169 PHE A C 1
ATOM 1282 O O . PHE A 1 169 ? -8.921 1.481 10.628 1.00 93.06 169 PHE A O 1
ATOM 1289 N N . GLY A 1 170 ? -8.033 1.991 12.635 1.00 90.38 170 GLY A N 1
ATOM 1290 C CA . GLY A 1 170 ? -7.005 0.953 12.664 1.00 90.38 170 GLY A CA 1
ATOM 1291 C C . GLY A 1 170 ? -7.483 -0.278 13.432 1.00 90.38 170 GLY A C 1
ATOM 1292 O O . GLY A 1 170 ? -8.307 -0.171 14.344 1.00 90.38 170 GLY A O 1
ATOM 1293 N N . LEU A 1 171 ? -6.946 -1.445 13.077 1.00 91.62 171 LEU A N 1
ATOM 1294 C CA . LEU A 1 171 ? -7.193 -2.710 13.767 1.00 91.62 171 LEU A CA 1
ATOM 1295 C C . LEU A 1 171 ? -5.906 -3.266 14.379 1.00 91.62 171 LEU A C 1
ATOM 1297 O O . LEU A 1 171 ? -4.812 -3.000 13.891 1.00 91.62 171 LEU A O 1
ATOM 1301 N N . ARG A 1 172 ? -6.057 -4.052 15.445 1.00 90.69 172 ARG A N 1
ATOM 1302 C CA . ARG A 1 172 ? -4.998 -4.818 16.110 1.00 90.69 172 ARG A CA 1
ATOM 1303 C C . ARG A 1 172 ? -5.549 -6.168 16.563 1.00 90.69 172 ARG A C 1
ATOM 1305 O O . ARG A 1 172 ? -6.724 -6.259 16.931 1.00 90.69 172 ARG A O 1
ATOM 1312 N N . SER A 1 173 ? -4.720 -7.211 16.548 1.00 91.81 173 SER A N 1
ATOM 1313 C CA . SER A 1 173 ? -5.146 -8.529 17.018 1.00 91.81 173 SER A CA 1
ATOM 1314 C C . SER A 1 173 ? -5.387 -8.548 18.532 1.00 91.81 173 SER A C 1
ATOM 1316 O O . SER A 1 173 ? -5.001 -7.641 19.269 1.00 91.81 173 SER A O 1
ATOM 1318 N N . LEU A 1 174 ? -6.037 -9.600 19.023 1.00 93.00 174 LEU A N 1
ATOM 1319 C CA . LEU A 1 174 ? -6.239 -9.813 20.455 1.00 93.00 174 LEU A CA 1
ATOM 1320 C C . LEU A 1 174 ? -5.040 -10.475 21.148 1.00 93.00 174 LEU A C 1
ATOM 1322 O O . LEU A 1 174 ? -5.103 -10.720 22.359 1.00 93.00 174 LEU A O 1
ATOM 1326 N N . LYS A 1 175 ? -3.930 -10.704 20.434 1.00 90.06 175 LYS A N 1
ATOM 1327 C CA . LYS A 1 175 ? -2.680 -11.214 21.000 1.00 90.06 175 LYS A CA 1
ATOM 1328 C C . LYS A 1 175 ? -2.242 -10.346 22.180 1.00 90.06 175 LYS A C 1
ATOM 1330 O O . LYS A 1 175 ? -2.165 -9.126 22.085 1.00 90.06 175 LYS A O 1
ATOM 1335 N N . ASN A 1 176 ? -1.989 -10.990 23.319 1.00 88.25 176 ASN A N 1
ATOM 1336 C CA . ASN A 1 176 ? -1.618 -10.356 24.591 1.00 88.25 176 ASN A CA 1
ATOM 1337 C C . ASN A 1 176 ? -2.640 -9.343 25.167 1.00 88.25 176 ASN A C 1
ATOM 1339 O O . ASN A 1 176 ? -2.335 -8.681 26.154 1.00 88.25 176 ASN A O 1
ATOM 1343 N N . SER A 1 177 ? -3.855 -9.235 24.612 1.00 87.88 177 SER A N 1
ATOM 1344 C CA . SER A 1 177 ? -4.866 -8.256 25.057 1.00 87.88 177 SER A CA 1
ATOM 1345 C C . SER A 1 177 ? -5.712 -8.706 26.257 1.00 87.88 177 SER A C 1
ATOM 1347 O O . SER A 1 177 ? -6.373 -7.886 26.890 1.00 87.88 177 SER A O 1
ATOM 1349 N N . GLY A 1 178 ? -5.747 -10.013 26.542 1.00 88.12 178 GLY A N 1
ATOM 1350 C CA . GLY A 1 178 ? -6.632 -10.616 27.547 1.00 88.12 178 GLY A CA 1
ATOM 1351 C C . GLY A 1 178 ? -8.092 -10.810 27.103 1.00 88.12 178 GLY A C 1
ATOM 1352 O O . GLY A 1 178 ? -8.876 -11.388 27.853 1.00 88.12 178 GLY A O 1
ATOM 1353 N N . PHE A 1 179 ? -8.479 -10.378 25.897 1.00 91.12 179 PHE A N 1
ATOM 1354 C CA . PHE A 1 179 ? -9.841 -10.552 25.382 1.00 91.12 179 PHE A CA 1
ATOM 1355 C C . PHE A 1 179 ? -10.027 -11.869 24.612 1.00 91.12 179 PHE A C 1
ATOM 1357 O O . PHE A 1 179 ? -9.243 -12.213 23.733 1.00 91.12 179 PHE A O 1
ATOM 1364 N N . ALA A 1 180 ? -11.128 -12.576 24.886 1.00 88.62 180 ALA A N 1
ATOM 1365 C CA . ALA A 1 180 ? -11.405 -13.892 24.298 1.00 88.62 180 ALA A CA 1
ATOM 1366 C C . ALA A 1 180 ? -11.998 -13.870 22.871 1.00 88.62 180 ALA A C 1
ATOM 1368 O O . ALA A 1 180 ? -11.898 -14.868 22.162 1.00 88.62 180 ALA A O 1
ATOM 1369 N N . ARG A 1 181 ? -12.644 -12.768 22.449 1.00 93.81 181 ARG A N 1
ATOM 1370 C CA . ARG A 1 181 ? -13.256 -12.636 21.111 1.00 93.81 181 ARG A CA 1
ATOM 1371 C C . ARG A 1 181 ? -13.256 -11.206 20.569 1.00 93.81 181 ARG A C 1
ATOM 1373 O O . ARG A 1 181 ? -13.368 -10.246 21.346 1.00 93.81 181 ARG A O 1
ATOM 1380 N N . GLY A 1 182 ? -13.199 -11.101 19.241 1.00 95.81 182 GLY A N 1
ATOM 1381 C CA . GLY A 1 182 ? -13.231 -9.854 18.475 1.00 95.81 182 GLY A CA 1
ATOM 1382 C C . GLY A 1 182 ? -11.920 -9.512 17.759 1.00 95.81 182 GLY A C 1
ATOM 1383 O O . GLY A 1 182 ? -11.031 -10.347 17.603 1.00 95.81 182 GLY A O 1
ATOM 1384 N N . VAL A 1 183 ? -11.798 -8.245 17.373 1.00 96.38 183 VAL A N 1
ATOM 1385 C CA . VAL A 1 183 ? -10.562 -7.546 16.985 1.00 96.38 183 VAL A CA 1
ATOM 1386 C C . VAL A 1 183 ? -10.553 -6.180 17.678 1.00 96.38 183 VAL A C 1
ATOM 1388 O O . VAL A 1 183 ? -11.619 -5.596 17.892 1.00 96.38 183 VAL A O 1
ATOM 1391 N N . LEU A 1 184 ? -9.388 -5.673 18.078 1.00 95.19 184 LEU A N 1
ATOM 1392 C CA . LEU A 1 184 ? -9.278 -4.401 18.795 1.00 95.19 184 LEU A CA 1
ATOM 1393 C C . LEU A 1 184 ? -9.210 -3.229 17.808 1.00 95.19 184 LEU A C 1
ATOM 1395 O O . LEU A 1 184 ? -8.449 -3.283 16.843 1.00 95.19 184 LEU A O 1
ATOM 1399 N N . ILE A 1 185 ? -9.950 -2.150 18.068 1.00 94.88 185 ILE A N 1
ATOM 1400 C CA . ILE A 1 185 ? -9.767 -0.873 17.370 1.00 94.88 185 ILE A CA 1
ATOM 1401 C C . ILE A 1 185 ? -8.548 -0.177 17.983 1.00 94.88 185 ILE A C 1
ATOM 1403 O O . ILE A 1 185 ? -8.596 0.284 19.125 1.00 94.88 185 ILE A O 1
ATOM 1407 N N . SER A 1 186 ? -7.444 -0.123 17.238 1.00 90.75 186 SER A N 1
ATOM 1408 C CA . SER A 1 186 ? -6.180 0.474 17.692 1.00 90.75 186 SER A CA 1
ATOM 1409 C C . SER A 1 186 ? -6.165 1.994 17.553 1.00 90.75 186 SER A C 1
ATOM 1411 O O . SER A 1 186 ? -5.625 2.689 18.410 1.00 90.75 186 SER A O 1
ATOM 1413 N N . SER A 1 187 ? -6.801 2.525 16.510 1.00 89.94 187 SER A N 1
ATOM 1414 C CA . SER A 1 187 ? -6.886 3.962 16.247 1.00 89.94 187 SER A CA 1
ATOM 1415 C C . SER A 1 187 ? -8.207 4.327 15.571 1.00 89.94 187 SER A C 1
ATOM 1417 O O . SER A 1 187 ? -8.848 3.500 14.924 1.00 89.94 187 SER A O 1
ATOM 1419 N N . VAL A 1 188 ? -8.621 5.586 15.710 1.00 93.06 188 VAL A N 1
ATOM 1420 C CA . VAL A 1 188 ? -9.754 6.173 14.985 1.00 93.06 188 VAL A CA 1
ATOM 1421 C C . VAL A 1 188 ? -9.279 7.513 14.446 1.00 93.06 188 VAL A C 1
ATOM 1423 O O . VAL A 1 188 ? -8.820 8.355 15.214 1.00 93.06 188 VAL A O 1
ATOM 1426 N N . GLN A 1 189 ? -9.336 7.693 13.129 1.00 89.25 189 GLN A N 1
ATOM 1427 C CA . GLN A 1 189 ? -8.828 8.898 12.476 1.00 89.25 189 GLN A CA 1
ATOM 1428 C C . GLN A 1 189 ? -9.836 10.045 12.623 1.00 89.25 189 GLN A C 1
ATOM 1430 O O . GLN A 1 189 ? -11.051 9.825 12.596 1.00 89.25 189 GLN A O 1
ATOM 1435 N N . VAL A 1 190 ? -9.336 11.270 12.779 1.00 86.94 190 VAL A N 1
ATOM 1436 C CA . VAL A 1 190 ? -10.170 12.480 12.839 1.00 86.94 190 VAL A CA 1
ATOM 1437 C C . VAL A 1 190 ? -10.902 12.672 11.504 1.00 86.94 190 VAL A C 1
ATOM 1439 O O . VAL A 1 190 ? -10.396 12.282 10.452 1.00 86.94 190 VAL A O 1
ATOM 1442 N N . ASP A 1 191 ? -12.136 13.175 11.565 1.00 88.06 191 ASP A N 1
ATOM 1443 C CA . ASP A 1 191 ? -13.054 13.391 10.438 1.00 88.06 191 ASP A CA 1
ATOM 1444 C C . ASP A 1 191 ? -13.362 12.138 9.594 1.00 88.06 191 ASP A C 1
ATOM 1446 O O . ASP A 1 191 ? -13.861 12.205 8.463 1.00 88.06 191 ASP A O 1
ATOM 1450 N N . SER A 1 192 ? -13.159 10.954 10.174 1.00 93.31 192 SER A N 1
ATOM 1451 C CA . SER A 1 192 ? -13.506 9.672 9.561 1.00 93.31 192 SER A CA 1
ATOM 1452 C C . SER A 1 192 ? -14.983 9.281 9.739 1.00 93.31 192 SER A C 1
ATOM 1454 O O . SER A 1 192 ? -15.658 9.736 10.672 1.00 93.31 192 SER A O 1
ATOM 1456 N N . PRO A 1 193 ? -15.506 8.367 8.895 1.00 96.50 193 PRO A N 1
ATOM 1457 C CA . PRO A 1 193 ? -16.770 7.680 9.162 1.00 96.50 193 PRO A CA 1
ATOM 1458 C C . PRO A 1 193 ? -16.819 7.001 10.538 1.00 96.50 193 PRO A C 1
ATOM 1460 O O . PRO A 1 193 ? -17.854 7.056 11.198 1.00 96.50 193 PRO A O 1
ATOM 1463 N N . ALA A 1 194 ? -15.710 6.410 10.993 1.00 96.88 194 ALA A N 1
ATOM 1464 C CA . ALA A 1 194 ? -15.596 5.783 12.307 1.00 96.88 194 ALA A CA 1
ATOM 1465 C C . ALA A 1 194 ? -15.797 6.770 13.460 1.00 96.88 194 ALA A C 1
ATOM 1467 O O . ALA A 1 194 ? -16.597 6.505 14.359 1.00 96.88 194 ALA A O 1
ATOM 1468 N N . GLN A 1 195 ? -15.129 7.926 13.415 1.00 95.81 195 GLN A N 1
ATOM 1469 C CA . GLN A 1 195 ? -15.272 8.956 14.443 1.00 95.81 195 GLN A CA 1
ATOM 1470 C C . GLN A 1 195 ? -16.706 9.500 14.482 1.00 95.81 195 GLN A C 1
ATOM 1472 O O . GLN A 1 195 ? -17.293 9.596 15.559 1.00 95.81 195 GLN A O 1
ATOM 1477 N N . ARG A 1 196 ? -17.310 9.774 13.314 1.00 96.38 196 ARG A N 1
ATOM 1478 C CA . ARG A 1 196 ? -18.719 10.207 13.214 1.00 96.38 196 ARG A CA 1
ATOM 1479 C C . ARG A 1 196 ? -19.707 9.167 13.746 1.00 96.38 196 ARG A C 1
ATOM 1481 O O . ARG A 1 196 ? -20.719 9.538 14.329 1.00 96.38 196 ARG A O 1
ATOM 1488 N N . ALA A 1 197 ? -19.404 7.880 13.590 1.00 95.75 197 ALA A N 1
ATOM 1489 C CA . ALA A 1 197 ? -20.176 6.774 14.158 1.00 95.75 197 ALA A CA 1
ATOM 1490 C C . ALA A 1 197 ? -19.840 6.481 15.642 1.00 95.75 197 ALA A C 1
ATOM 1492 O O . ALA A 1 197 ? -20.358 5.533 16.241 1.00 95.75 197 ALA A O 1
ATOM 1493 N N . GLY A 1 198 ? -18.978 7.296 16.258 1.00 95.06 198 GLY A N 1
ATOM 1494 C CA . GLY A 1 198 ? -18.624 7.216 17.671 1.00 95.06 198 GLY A CA 1
ATOM 1495 C C . GLY A 1 198 ? -17.782 5.996 18.043 1.00 95.06 198 GLY A C 1
ATOM 1496 O O . GLY A 1 198 ? -17.861 5.557 19.191 1.00 95.06 198 GLY A O 1
ATOM 1497 N N . LEU A 1 199 ? -17.024 5.412 17.108 1.00 96.38 199 LEU A N 1
ATOM 1498 C CA . LEU A 1 199 ? -15.988 4.419 17.425 1.00 96.38 199 LEU A CA 1
ATOM 1499 C C . LEU A 1 199 ? -14.880 5.089 18.246 1.00 96.38 199 LEU A C 1
ATOM 1501 O O . LEU A 1 199 ? -14.567 6.264 18.036 1.00 96.38 199 LEU A O 1
ATOM 1505 N N . LYS A 1 200 ? -14.264 4.338 19.161 1.00 95.19 200 LYS A N 1
ATOM 1506 C CA . LYS A 1 200 ? -13.130 4.808 19.967 1.00 95.19 200 LYS A CA 1
ATOM 1507 C C . LYS A 1 200 ? -11.978 3.800 19.938 1.00 95.19 200 LYS A C 1
ATOM 1509 O O . LYS A 1 200 ? -12.244 2.600 19.886 1.00 95.19 200 LYS A O 1
ATOM 1514 N N . PRO A 1 201 ? -10.711 4.246 20.025 1.00 94.19 201 PRO A N 1
ATOM 1515 C CA . PRO A 1 201 ? -9.603 3.351 20.346 1.00 94.19 201 PRO A CA 1
ATOM 1516 C C . PRO A 1 201 ? -9.912 2.572 21.633 1.00 94.19 201 PRO A C 1
ATOM 1518 O O . PRO A 1 201 ? -10.404 3.151 22.603 1.00 94.19 201 PRO A O 1
ATOM 1521 N N . GLY A 1 202 ? -9.661 1.265 21.628 1.00 92.19 202 GLY A N 1
ATOM 1522 C CA . GLY A 1 202 ? -10.006 0.359 22.727 1.00 92.19 202 GLY A CA 1
ATOM 1523 C C . GLY A 1 202 ? -11.390 -0.303 22.632 1.00 92.19 202 GLY A C 1
ATOM 1524 O O . GLY A 1 202 ? -11.606 -1.308 23.310 1.00 92.19 202 GLY A O 1
ATOM 1525 N N . ASP A 1 203 ? -12.306 0.177 21.778 1.00 95.62 203 ASP A N 1
ATOM 1526 C CA . ASP A 1 203 ? -13.499 -0.603 21.408 1.00 95.62 203 ASP A CA 1
ATOM 1527 C C . ASP A 1 203 ? -13.056 -1.901 20.696 1.00 95.62 203 ASP A C 1
ATOM 1529 O O . ASP A 1 203 ? -12.056 -1.922 19.975 1.00 95.62 203 ASP A O 1
ATOM 1533 N N . ARG A 1 204 ? -13.808 -2.996 20.854 1.00 96.81 204 ARG A N 1
ATOM 1534 C CA . ARG A 1 204 ? -13.586 -4.243 20.097 1.00 96.81 204 ARG A CA 1
ATOM 1535 C C . ARG A 1 204 ? -14.703 -4.474 19.098 1.00 96.81 204 ARG A C 1
ATOM 1537 O O . ARG A 1 204 ? -15.866 -4.424 19.483 1.00 96.81 204 ARG A O 1
ATOM 1544 N N . ILE A 1 205 ? -14.375 -4.813 17.857 1.00 97.88 205 ILE A N 1
ATOM 1545 C CA . ILE A 1 205 ? -15.359 -5.320 16.893 1.00 97.88 205 ILE A CA 1
ATOM 1546 C C . ILE A 1 205 ? -15.537 -6.816 17.151 1.00 97.88 205 ILE A C 1
ATOM 1548 O O . ILE A 1 205 ? -14.561 -7.559 17.137 1.00 97.88 205 ILE A O 1
ATOM 1552 N N . LEU A 1 206 ? -16.769 -7.251 17.399 1.00 97.69 206 LEU A N 1
ATOM 1553 C CA . LEU A 1 206 ? -17.140 -8.648 17.630 1.00 97.69 206 LEU A CA 1
ATOM 1554 C C . LEU A 1 206 ? -17.722 -9.330 16.396 1.00 97.69 206 LEU A C 1
ATOM 1556 O O . LEU A 1 206 ? -17.559 -10.533 16.246 1.00 97.69 206 LEU A O 1
ATOM 1560 N N . ALA A 1 207 ? -18.408 -8.572 15.542 1.00 97.88 207 ALA A N 1
ATOM 1561 C CA . ALA A 1 207 ? -18.997 -9.074 14.310 1.00 97.88 207 ALA A CA 1
ATOM 1562 C C . ALA A 1 207 ? -19.038 -7.978 13.239 1.00 97.88 207 ALA A C 1
ATOM 1564 O O . ALA A 1 207 ? -19.211 -6.796 13.562 1.00 97.88 207 ALA A O 1
ATOM 1565 N N . ILE A 1 208 ? -18.919 -8.390 11.977 1.00 97.62 208 ILE A N 1
ATOM 1566 C CA . ILE A 1 208 ? -19.058 -7.556 10.780 1.00 97.62 208 ILE A CA 1
ATOM 1567 C C . ILE A 1 208 ? -20.233 -8.092 9.957 1.00 97.62 208 ILE A C 1
ATOM 1569 O O . ILE A 1 208 ? -20.260 -9.260 9.581 1.00 97.62 208 ILE A O 1
ATOM 1573 N N . ASP A 1 209 ? -21.227 -7.243 9.697 1.00 96.50 209 ASP A N 1
ATOM 1574 C CA . ASP A 1 209 ? -22.437 -7.562 8.926 1.00 96.50 209 ASP A CA 1
ATOM 1575 C C . ASP A 1 209 ? -23.130 -8.868 9.364 1.00 96.50 209 ASP A C 1
ATOM 1577 O O . ASP A 1 209 ? -23.612 -9.647 8.545 1.00 96.50 209 ASP A O 1
ATOM 1581 N N . GLY A 1 210 ? -23.167 -9.108 10.680 1.00 95.56 210 GLY A N 1
ATOM 1582 C CA . GLY A 1 210 ? -23.775 -10.294 11.295 1.00 95.56 210 GLY A CA 1
ATOM 1583 C C . GLY A 1 210 ? -22.883 -11.540 11.354 1.00 95.56 210 GLY A C 1
ATOM 1584 O O . GLY A 1 210 ? -23.310 -12.541 11.918 1.00 95.56 210 GLY A O 1
ATOM 1585 N N . HIS A 1 211 ? -21.659 -11.483 10.825 1.00 96.44 211 HIS A N 1
ATOM 1586 C CA . HIS A 1 211 ? -20.684 -12.572 10.890 1.00 96.44 211 HIS A CA 1
ATOM 1587 C C . HIS A 1 211 ? -19.715 -12.332 12.049 1.00 96.44 211 HIS A C 1
ATOM 1589 O O . HIS A 1 211 ? -19.078 -11.278 12.107 1.00 96.44 211 HIS A O 1
ATOM 1595 N N . ASP A 1 212 ? -19.608 -13.299 12.963 1.00 96.38 212 ASP A N 1
ATOM 1596 C CA . ASP A 1 212 ? -18.670 -13.243 14.087 1.00 96.38 212 ASP A CA 1
ATOM 1597 C C . ASP A 1 212 ? -17.222 -13.096 13.599 1.00 96.38 212 ASP A C 1
ATOM 1599 O O . ASP A 1 212 ? -16.782 -13.761 12.659 1.00 96.38 212 ASP A O 1
ATOM 1603 N N . LEU A 1 213 ? -16.467 -12.234 14.275 1.00 95.31 213 LEU A N 1
ATOM 1604 C CA . LEU A 1 213 ? -15.083 -11.910 13.964 1.00 95.31 213 LEU A CA 1
ATOM 1605 C C . LEU A 1 213 ? -14.191 -12.230 15.167 1.00 95.31 213 LEU A C 1
ATOM 1607 O O . LEU A 1 213 ? -14.446 -11.786 16.286 1.00 95.31 213 LEU A O 1
ATOM 1611 N N . ASN A 1 214 ? -13.115 -12.985 14.944 1.00 95.31 214 ASN A N 1
ATOM 1612 C CA . ASN A 1 214 ? -12.161 -13.331 15.993 1.00 95.31 214 ASN A CA 1
ATOM 1613 C C . ASN A 1 214 ? -10.724 -13.326 15.457 1.00 95.31 214 ASN A C 1
ATOM 1615 O O . ASN A 1 214 ? -10.296 -14.257 14.781 1.00 95.31 214 ASN A O 1
ATOM 1619 N N . VAL A 1 215 ? -9.979 -12.269 15.769 1.00 94.19 215 VAL A N 1
ATOM 1620 C CA . VAL A 1 215 ? -8.639 -11.991 15.239 1.00 94.19 215 VAL A CA 1
ATOM 1621 C C . VAL A 1 215 ? -7.638 -12.142 16.380 1.00 94.19 215 VAL A C 1
ATOM 1623 O O . VAL A 1 215 ? -7.245 -11.177 17.029 1.00 94.19 215 VAL A O 1
ATOM 1626 N N . GLN A 1 216 ? -7.266 -13.388 16.672 1.00 91.31 216 GLN A N 1
ATOM 1627 C CA . GLN A 1 216 ? -6.385 -13.729 17.799 1.00 91.31 216 GLN A CA 1
ATOM 1628 C C . GLN A 1 216 ? -4.895 -13.519 17.508 1.00 91.31 216 GLN A C 1
ATOM 1630 O O . GLN A 1 216 ? -4.109 -13.399 18.444 1.00 91.31 216 GLN A O 1
ATOM 1635 N N . GLN A 1 217 ? -4.502 -13.491 16.233 1.00 89.19 217 GLN A N 1
ATOM 1636 C CA . GLN A 1 217 ? -3.108 -13.369 15.806 1.00 89.19 217 GLN A CA 1
ATOM 1637 C C . GLN A 1 217 ? -2.918 -12.172 14.857 1.00 89.19 217 GLN A C 1
ATOM 1639 O O . GLN A 1 217 ? -3.859 -11.841 14.125 1.00 89.19 217 GLN A O 1
ATOM 1644 N N . PRO A 1 218 ? -1.736 -11.523 14.848 1.00 85.25 218 PRO A N 1
ATOM 1645 C CA . PRO A 1 218 ? -1.447 -10.361 14.010 1.00 85.25 218 PRO A CA 1
ATOM 1646 C C . PRO A 1 218 ? -1.732 -10.626 12.536 1.00 85.25 218 PRO A C 1
ATOM 1648 O O . PRO A 1 218 ? -2.370 -9.810 11.876 1.00 85.25 218 PRO A O 1
ATOM 1651 N N . GLU A 1 219 ? -1.325 -11.795 12.044 1.00 83.12 219 GLU A N 1
ATOM 1652 C CA . GLU A 1 219 ? -1.443 -12.235 10.655 1.00 83.12 219 GLU A CA 1
ATOM 1653 C C . GLU A 1 219 ? -2.908 -12.317 10.196 1.00 83.12 219 GLU A C 1
ATOM 1655 O O . GLU A 1 219 ? -3.184 -12.302 9.006 1.00 83.12 219 GLU A O 1
ATOM 1660 N N . SER A 1 220 ? -3.877 -12.362 11.114 1.00 88.19 220 SER A N 1
ATOM 1661 C CA . SER A 1 220 ? -5.305 -12.333 10.779 1.00 88.19 220 SER A CA 1
ATOM 1662 C C . SER A 1 220 ? -5.869 -10.913 10.582 1.00 88.19 220 SER A C 1
ATOM 1664 O O . SER A 1 220 ? -7.021 -10.779 10.181 1.00 88.19 220 SER A O 1
ATOM 1666 N N . VAL A 1 221 ? -5.097 -9.846 10.844 1.00 89.38 221 VAL A N 1
ATOM 1667 C CA . VAL A 1 221 ? -5.538 -8.445 10.663 1.00 89.38 221 VAL A CA 1
ATOM 1668 C C . VAL A 1 221 ? -5.562 -8.005 9.185 1.00 89.38 221 VAL A C 1
ATOM 1670 O O . VAL A 1 221 ? -6.587 -7.455 8.771 1.00 89.38 221 VAL A O 1
ATOM 1673 N N . PRO A 1 222 ? -4.514 -8.225 8.356 1.00 86.25 222 PRO A N 1
ATOM 1674 C CA . PRO A 1 222 ? -4.497 -7.707 6.985 1.00 86.25 222 PRO A CA 1
ATOM 1675 C C . PRO A 1 222 ? -5.642 -8.206 6.085 1.00 86.25 222 PRO A C 1
ATOM 1677 O O . PRO A 1 222 ? -6.203 -7.365 5.384 1.00 86.25 222 PRO A O 1
ATOM 1680 N N . PRO A 1 223 ? -6.080 -9.487 6.128 1.00 86.81 223 PRO A N 1
ATOM 1681 C CA . PRO A 1 223 ? -7.246 -9.940 5.363 1.00 86.81 223 PRO A CA 1
ATOM 1682 C C . PRO A 1 223 ? -8.533 -9.186 5.725 1.00 86.81 223 PRO A C 1
ATOM 1684 O O . PRO A 1 223 ? -9.289 -8.803 4.841 1.00 86.81 223 PRO A O 1
ATOM 1687 N N . VAL A 1 224 ? -8.748 -8.871 7.008 1.00 91.94 224 VAL A N 1
ATOM 1688 C CA . VAL A 1 224 ? -9.916 -8.086 7.451 1.00 91.94 224 VAL A CA 1
ATOM 1689 C C . VAL A 1 224 ? -9.845 -6.650 6.921 1.00 91.94 224 VAL A C 1
ATOM 1691 O O . VAL A 1 224 ? -10.853 -6.097 6.486 1.00 91.94 224 VAL A O 1
ATOM 1694 N N . LEU A 1 225 ? -8.658 -6.034 6.914 1.00 89.56 225 LEU A N 1
ATOM 1695 C CA . LEU A 1 225 ? -8.460 -4.704 6.326 1.00 89.56 225 LEU A CA 1
ATOM 1696 C C . LEU A 1 225 ? -8.629 -4.718 4.796 1.00 89.56 225 LEU A C 1
ATOM 1698 O O . LEU A 1 225 ? -9.190 -3.774 4.232 1.00 89.56 225 LEU A O 1
ATOM 1702 N N . ARG A 1 226 ? -8.224 -5.803 4.126 1.00 87.38 226 ARG A N 1
ATOM 1703 C CA . ARG A 1 226 ? -8.475 -6.029 2.700 1.00 87.38 226 ARG A CA 1
ATOM 1704 C C . ARG A 1 226 ? -9.976 -6.092 2.408 1.00 87.38 226 ARG A C 1
ATOM 1706 O O . ARG A 1 226 ? -10.470 -5.293 1.618 1.00 87.38 226 ARG A O 1
ATOM 1713 N N . ASP A 1 227 ? -10.715 -6.945 3.115 1.00 91.44 227 ASP A N 1
ATOM 1714 C CA . ASP A 1 227 ? -12.168 -7.106 2.959 1.00 91.44 227 ASP A CA 1
ATOM 1715 C C . ASP A 1 227 ? -12.947 -5.816 3.261 1.00 91.44 227 ASP A C 1
ATOM 1717 O O . ASP A 1 227 ? -14.014 -5.570 2.695 1.00 91.44 227 ASP A O 1
ATOM 1721 N N . LEU A 1 228 ? -12.433 -4.966 4.153 1.00 92.94 228 LEU A N 1
ATOM 1722 C CA . LEU A 1 228 ? -13.001 -3.646 4.422 1.00 92.94 228 LEU A CA 1
ATOM 1723 C C . LEU A 1 228 ? -12.718 -2.645 3.291 1.00 92.94 228 LEU A C 1
ATOM 1725 O O . LEU A 1 228 ? -13.600 -1.859 2.943 1.00 92.94 228 LEU A O 1
ATOM 1729 N N . THR A 1 229 ? -11.518 -2.660 2.709 1.00 89.69 229 THR A N 1
ATOM 1730 C CA . THR A 1 229 ? -11.101 -1.681 1.689 1.00 89.69 229 THR A CA 1
ATOM 1731 C C . THR A 1 229 ? -11.543 -2.043 0.268 1.00 89.69 229 THR A C 1
ATOM 1733 O O . THR A 1 229 ? -11.830 -1.142 -0.519 1.00 89.69 229 THR A O 1
ATOM 1736 N N . GLU A 1 230 ? -11.705 -3.328 -0.060 1.00 90.06 230 GLU A N 1
ATOM 1737 C CA . GLU A 1 230 ? -12.201 -3.797 -1.370 1.00 90.06 230 GLU A CA 1
ATOM 1738 C C . GLU A 1 230 ? -13.734 -3.678 -1.535 1.00 90.06 230 GLU A C 1
ATOM 1740 O O . GLU A 1 230 ? -14.268 -3.895 -2.627 1.00 90.06 230 GLU A O 1
ATOM 1745 N N . ARG A 1 231 ? -14.460 -3.269 -0.482 1.00 93.44 231 ARG A N 1
ATOM 1746 C CA . ARG A 1 231 ? -15.901 -2.961 -0.539 1.00 93.44 231 ARG A CA 1
ATOM 1747 C C . ARG A 1 231 ? -16.220 -1.832 -1.516 1.00 93.44 231 ARG A C 1
ATOM 1749 O O . ARG A 1 231 ? -15.444 -0.894 -1.707 1.00 93.44 231 ARG A O 1
ATOM 1756 N N . ARG A 1 232 ? -17.446 -1.853 -2.048 1.00 93.56 232 ARG A N 1
ATOM 1757 C CA . ARG A 1 232 ? -18.004 -0.748 -2.840 1.00 93.56 232 ARG A CA 1
ATOM 1758 C C . ARG A 1 232 ? -18.061 0.538 -2.006 1.00 93.56 232 ARG A C 1
ATOM 1760 O O . ARG A 1 232 ? -18.664 0.560 -0.938 1.00 93.56 232 ARG A O 1
ATOM 1767 N N . ILE A 1 233 ? -17.510 1.626 -2.535 1.00 95.00 233 ILE A N 1
ATOM 1768 C CA . ILE A 1 233 ? -17.569 2.950 -1.901 1.00 95.00 233 ILE A CA 1
ATOM 1769 C C . ILE A 1 233 ? -19.027 3.387 -1.701 1.00 95.00 233 ILE A C 1
ATOM 1771 O O . ILE A 1 233 ? -19.875 3.212 -2.580 1.00 95.00 233 ILE A O 1
ATOM 1775 N N . GLY A 1 234 ? -19.324 3.949 -0.530 1.00 95.75 234 GLY A N 1
ATOM 1776 C CA . GLY A 1 234 ? -20.681 4.288 -0.115 1.00 95.75 234 GLY A CA 1
ATOM 1777 C C . GLY A 1 234 ? -21.494 3.100 0.409 1.00 95.75 234 GLY A C 1
ATOM 1778 O O . GLY A 1 234 ? -22.675 3.286 0.704 1.00 95.75 234 GLY A O 1
ATOM 1779 N N . SER A 1 235 ? -20.915 1.901 0.543 1.00 96.44 235 SER A N 1
ATOM 1780 C CA . SER A 1 235 ? -21.572 0.788 1.232 1.00 96.44 235 SER A CA 1
ATOM 1781 C C . SER A 1 235 ? -21.709 1.069 2.728 1.00 96.44 235 SER A C 1
ATOM 1783 O O . SER A 1 235 ? -20.887 1.756 3.337 1.00 96.44 235 SER A O 1
ATOM 1785 N N . GLU A 1 236 ? -22.725 0.477 3.342 1.00 96.88 236 GLU A N 1
ATOM 1786 C CA . GLU A 1 236 ? -22.813 0.391 4.797 1.00 96.88 236 GLU A CA 1
ATOM 1787 C C . GLU A 1 236 ? -21.923 -0.745 5.316 1.00 96.88 236 GLU A C 1
ATOM 1789 O O . GLU A 1 236 ? -21.679 -1.738 4.630 1.00 96.88 236 GLU A O 1
ATOM 1794 N N . LEU A 1 237 ? -21.436 -0.570 6.537 1.00 97.56 237 LEU A N 1
ATOM 1795 C CA . LEU A 1 237 ? -20.725 -1.551 7.340 1.00 97.56 237 LEU A CA 1
ATOM 1796 C C . LEU A 1 237 ? -21.425 -1.590 8.695 1.00 97.56 237 LEU A C 1
ATOM 1798 O O . LEU A 1 237 ? -21.495 -0.564 9.376 1.00 97.56 237 LEU A O 1
ATOM 1802 N N . ARG A 1 238 ? -21.959 -2.749 9.080 1.00 97.94 238 ARG A N 1
ATOM 1803 C CA . ARG A 1 238 ? -22.605 -2.959 10.378 1.00 97.94 238 ARG A CA 1
ATOM 1804 C C . ARG A 1 238 ? -21.623 -3.657 11.305 1.00 97.94 238 ARG A C 1
ATOM 1806 O O . ARG A 1 238 ? -21.149 -4.747 11.002 1.00 97.94 238 ARG A O 1
ATOM 1813 N N . LEU A 1 239 ? -21.329 -3.031 12.435 1.00 98.06 239 LEU A N 1
ATOM 1814 C CA . LEU A 1 239 ? -20.419 -3.540 13.452 1.00 98.06 239 LEU A CA 1
ATOM 1815 C C . LEU A 1 239 ? -21.197 -3.867 14.723 1.00 98.06 239 LEU A C 1
ATOM 1817 O O . LEU A 1 239 ? -21.947 -3.026 15.221 1.00 98.06 239 LEU A O 1
ATOM 1821 N N . LEU A 1 240 ? -20.963 -5.047 15.292 1.00 98.06 240 LEU A N 1
ATOM 1822 C CA . LEU A 1 240 ? -21.223 -5.279 16.712 1.00 98.06 240 LEU A CA 1
ATOM 1823 C C . LEU A 1 240 ? -19.961 -4.876 17.474 1.00 98.06 240 LEU A C 1
ATOM 1825 O O . LEU A 1 240 ? -18.919 -5.503 17.300 1.00 98.06 240 LEU A O 1
ATOM 1829 N N . LEU A 1 241 ? -20.035 -3.826 18.287 1.00 97.38 241 LEU A N 1
ATOM 1830 C CA . LEU A 1 241 ? -18.925 -3.356 19.113 1.00 97.38 241 LEU A CA 1
ATOM 1831 C C . LEU A 1 241 ? -19.108 -3.787 20.565 1.00 97.38 241 LEU A C 1
ATOM 1833 O O . LEU A 1 241 ? -20.217 -3.716 21.084 1.00 97.38 241 LEU A O 1
ATOM 1837 N N . ALA A 1 242 ? -18.016 -4.124 21.243 1.00 96.00 242 ALA A N 1
ATOM 1838 C CA . ALA A 1 242 ? -17.945 -4.261 22.692 1.00 96.00 242 ALA A CA 1
ATOM 1839 C C . ALA A 1 242 ? -17.026 -3.193 23.286 1.00 96.00 242 ALA A C 1
ATOM 1841 O O . ALA A 1 242 ? -15.890 -3.017 22.847 1.00 96.00 242 ALA A O 1
ATOM 1842 N N . SER A 1 243 ? -17.519 -2.525 24.323 1.00 89.62 243 SER A N 1
ATOM 1843 C CA . SER A 1 243 ? -16.825 -1.47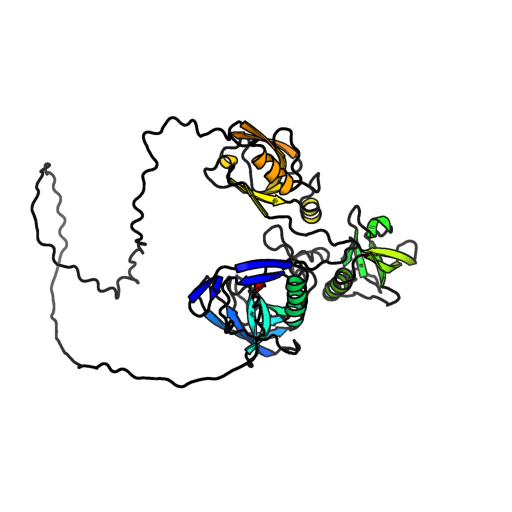7 25.076 1.00 89.62 243 SER A CA 1
ATOM 1844 C C . SER A 1 243 ? -16.974 -1.732 26.581 1.00 89.62 243 SER A C 1
ATOM 1846 O O . SER A 1 243 ? -17.706 -2.636 26.988 1.00 89.62 243 SER A O 1
ATOM 1848 N N . ASN A 1 244 ? -16.365 -0.895 27.425 1.00 82.31 244 ASN A N 1
ATOM 1849 C CA . ASN A 1 244 ? -16.588 -0.941 28.880 1.00 82.31 244 ASN A CA 1
ATOM 1850 C C . ASN A 1 244 ? -18.066 -0.725 29.273 1.00 82.31 244 ASN A C 1
ATOM 1852 O O . ASN A 1 244 ? -18.477 -1.137 30.353 1.00 82.31 244 ASN A O 1
ATOM 1856 N N . ASN A 1 245 ? -18.867 -0.120 28.389 1.00 82.12 245 ASN A N 1
ATOM 1857 C CA . ASN A 1 245 ? -20.290 0.156 28.601 1.00 82.12 245 ASN A CA 1
ATOM 1858 C C . ASN A 1 245 ? -21.204 -0.957 28.043 1.00 82.12 245 ASN A C 1
ATOM 1860 O O . ASN A 1 245 ? -22.408 -0.749 27.908 1.00 82.12 245 ASN A O 1
ATOM 1864 N N . GLY A 1 246 ? -20.642 -2.118 27.687 1.00 92.00 246 GLY A N 1
ATOM 1865 C CA . GLY A 1 246 ? -21.359 -3.244 27.085 1.00 92.00 246 GLY A CA 1
ATOM 1866 C C . GLY A 1 246 ? -21.257 -3.304 25.558 1.00 92.00 246 GLY A C 1
ATOM 1867 O O . GLY A 1 246 ? -20.410 -2.646 24.939 1.00 92.00 246 GLY A O 1
ATOM 1868 N N . GLU A 1 247 ? -22.109 -4.143 24.963 1.00 95.56 247 GLU A N 1
ATOM 1869 C CA . GLU A 1 247 ? -22.185 -4.362 23.515 1.00 95.56 247 GLU A CA 1
ATOM 1870 C C . GLU A 1 247 ? -23.196 -3.410 22.848 1.00 95.56 247 GLU A C 1
ATOM 1872 O O . GLU A 1 247 ? -24.268 -3.141 23.391 1.00 95.56 247 GLU A O 1
ATOM 1877 N N . ARG A 1 248 ? -22.861 -2.888 21.662 1.00 96.25 248 ARG A N 1
ATOM 1878 C CA . ARG A 1 248 ? -23.706 -1.981 20.867 1.00 96.25 248 ARG A CA 1
ATOM 1879 C C . ARG A 1 248 ? -23.553 -2.248 19.372 1.00 96.25 248 ARG A C 1
ATOM 1881 O O . ARG A 1 248 ? -22.445 -2.470 18.891 1.00 96.25 248 ARG A O 1
ATOM 1888 N N . ALA A 1 249 ? -24.648 -2.161 18.624 1.00 97.00 249 ALA A N 1
ATOM 1889 C CA . ALA A 1 249 ? -24.593 -2.134 17.167 1.00 97.00 249 ALA A CA 1
ATOM 1890 C C . ALA A 1 249 ? -24.258 -0.717 16.672 1.00 97.00 249 ALA A C 1
ATOM 1892 O O . ALA A 1 249 ? -24.782 0.270 17.191 1.00 97.00 249 ALA A O 1
ATOM 1893 N N . VAL A 1 250 ? -23.409 -0.614 15.652 1.00 97.00 250 VAL A N 1
ATOM 1894 C CA . VAL A 1 250 ? -23.064 0.638 14.967 1.00 97.00 250 VAL A CA 1
ATOM 1895 C C . VAL A 1 250 ? -23.111 0.406 13.464 1.00 97.00 250 VAL A C 1
ATOM 1897 O O . VAL A 1 250 ? -22.675 -0.635 12.984 1.00 97.00 250 VAL A O 1
ATOM 1900 N N . THR A 1 251 ? -23.625 1.374 12.707 1.00 97.75 251 THR A N 1
ATOM 1901 C CA . THR A 1 251 ? -23.538 1.371 11.241 1.00 97.75 251 THR A CA 1
ATOM 1902 C C . THR A 1 251 ? -22.758 2.595 10.787 1.00 97.75 251 THR A C 1
ATOM 1904 O O . THR A 1 251 ? -23.020 3.702 11.254 1.00 97.75 251 THR A O 1
ATOM 1907 N N . LEU A 1 252 ? -21.805 2.399 9.881 1.00 96.19 252 LEU A N 1
ATOM 1908 C CA . LEU A 1 252 ? -21.035 3.466 9.250 1.00 96.19 252 LEU A CA 1
ATOM 1909 C C . LEU A 1 252 ? -20.986 3.261 7.734 1.00 96.19 252 LEU A C 1
ATOM 1911 O O . LEU A 1 252 ? -20.998 2.134 7.247 1.00 96.19 252 LEU A O 1
ATOM 1915 N N . ARG A 1 253 ? -20.949 4.363 6.982 1.00 97.25 253 ARG A N 1
ATOM 1916 C CA . ARG A 1 253 ? -20.890 4.363 5.515 1.00 97.25 253 ARG A CA 1
ATOM 1917 C C . ARG A 1 253 ? -19.455 4.609 5.047 1.00 97.25 253 ARG A C 1
ATOM 1919 O O . ARG A 1 253 ? -18.826 5.551 5.527 1.00 97.25 253 ARG A O 1
ATOM 1926 N N . SER A 1 254 ? -18.951 3.794 4.119 1.00 96.31 254 SER A N 1
ATOM 1927 C CA . SER A 1 254 ? -17.627 4.010 3.525 1.00 96.31 254 SER A CA 1
ATOM 1928 C C . SER A 1 254 ? -17.589 5.291 2.695 1.00 96.31 254 SER A C 1
ATOM 1930 O O . SER A 1 254 ? -18.557 5.653 2.022 1.00 96.31 254 SER A O 1
ATOM 1932 N N . VAL A 1 255 ? -16.437 5.954 2.712 1.00 95.12 255 VAL A N 1
ATOM 1933 C CA . VAL A 1 255 ? -16.075 7.015 1.761 1.00 95.12 255 VAL A CA 1
ATOM 1934 C C . VAL A 1 255 ? -14.931 6.530 0.866 1.00 95.12 255 VAL A C 1
ATOM 1936 O O . VAL A 1 255 ? -14.436 5.417 1.054 1.00 95.12 255 VAL A O 1
ATOM 1939 N N . VAL A 1 256 ? -14.530 7.338 -0.118 1.00 92.50 256 VAL A N 1
ATOM 1940 C CA . VAL A 1 256 ? -13.331 7.072 -0.929 1.00 92.50 256 VAL A CA 1
ATOM 1941 C C . VAL A 1 256 ? -12.104 7.057 -0.012 1.00 92.50 256 VAL A C 1
ATOM 1943 O O . VAL A 1 256 ? -11.977 7.914 0.866 1.00 92.50 256 VAL A O 1
ATOM 1946 N N . TYR A 1 257 ? -11.212 6.089 -0.201 1.00 87.62 257 TYR A N 1
ATOM 1947 C CA . TYR A 1 257 ? -9.918 6.060 0.472 1.00 87.62 257 TYR A CA 1
ATOM 1948 C C . TYR A 1 257 ? -9.076 7.284 0.063 1.00 87.62 257 TYR A C 1
ATOM 1950 O O . TYR A 1 257 ? -8.889 7.501 -1.134 1.00 87.62 257 TYR A O 1
ATOM 1958 N N . PRO A 1 258 ? -8.597 8.112 1.016 1.00 82.19 258 PRO A N 1
ATOM 1959 C CA . PRO A 1 258 ? -7.798 9.288 0.687 1.00 82.19 258 PRO A CA 1
ATOM 1960 C C . PRO A 1 258 ? -6.469 8.837 0.068 1.00 82.19 258 PRO A C 1
ATOM 1962 O O . PRO A 1 258 ? -5.860 7.911 0.598 1.00 82.19 258 PRO A O 1
ATOM 1965 N N . PRO A 1 259 ? -5.993 9.462 -1.019 1.00 77.75 259 PRO A N 1
ATOM 1966 C CA . PRO A 1 259 ? -4.793 8.992 -1.698 1.00 77.75 259 PRO A CA 1
ATOM 1967 C C . PRO A 1 259 ? -3.583 9.022 -0.752 1.00 77.75 259 PRO A C 1
ATOM 1969 O O . PRO A 1 259 ? -3.398 9.971 0.013 1.00 77.75 259 PRO A O 1
ATOM 1972 N N . ASP A 1 260 ? -2.758 7.973 -0.780 1.00 70.62 260 ASP A N 1
ATOM 1973 C CA . ASP A 1 260 ? -1.527 7.924 0.023 1.00 70.62 260 ASP A CA 1
ATOM 1974 C C . ASP A 1 260 ? -0.402 8.782 -0.591 1.00 70.62 260 ASP A C 1
ATOM 1976 O O . ASP A 1 260 ? 0.462 9.251 0.142 1.00 70.62 260 ASP A O 1
ATOM 1980 N N . LEU A 1 261 ? -0.451 9.054 -1.902 1.00 68.81 261 LEU A N 1
ATOM 1981 C CA . LEU A 1 261 ? 0.457 9.951 -2.628 1.00 68.81 261 LEU A CA 1
ATOM 1982 C C . LEU A 1 261 ? -0.305 11.094 -3.302 1.00 68.81 261 LEU A C 1
ATOM 1984 O O . LEU A 1 261 ? -1.427 10.901 -3.765 1.00 68.81 261 LEU A O 1
ATOM 1988 N N . GLY A 1 262 ? 0.314 12.269 -3.377 1.00 74.31 262 GLY A N 1
ATOM 1989 C CA . GLY A 1 262 ? -0.179 13.390 -4.172 1.00 74.31 262 GLY A CA 1
ATOM 1990 C C . GLY A 1 262 ? 0.418 13.415 -5.579 1.00 74.31 262 GLY A C 1
ATOM 1991 O O . GLY A 1 262 ? 1.322 12.639 -5.898 1.00 74.31 262 GLY A O 1
ATOM 1992 N N . GLY A 1 263 ? -0.057 14.331 -6.426 1.00 78.69 263 GLY A N 1
ATOM 1993 C CA . GLY A 1 263 ? 0.540 14.554 -7.741 1.00 78.69 263 GLY A CA 1
ATOM 1994 C C . GLY A 1 263 ? 2.006 14.989 -7.633 1.00 78.69 263 GLY A C 1
ATOM 1995 O O . GLY A 1 263 ? 2.332 15.940 -6.921 1.00 78.69 263 GLY A O 1
ATOM 1996 N N . ASN A 1 264 ? 2.906 14.310 -8.350 1.00 82.12 264 ASN A N 1
ATOM 1997 C CA . ASN A 1 264 ? 4.314 14.706 -8.427 1.00 82.12 264 ASN A CA 1
ATOM 1998 C C . ASN A 1 264 ? 4.505 15.893 -9.382 1.00 82.12 264 ASN A C 1
ATOM 2000 O O . ASN A 1 264 ? 3.982 15.913 -10.494 1.00 82.12 264 ASN A O 1
ATOM 2004 N N . LEU A 1 265 ? 5.298 16.869 -8.944 1.00 83.25 265 LEU A N 1
ATOM 2005 C CA . LEU A 1 265 ? 5.434 18.192 -9.546 1.00 83.25 265 LEU A CA 1
ATOM 2006 C C . LEU A 1 265 ? 6.909 18.562 -9.715 1.00 83.25 265 LEU A C 1
ATOM 2008 O O . LEU A 1 265 ? 7.691 18.473 -8.769 1.00 83.25 265 LEU A O 1
ATOM 2012 N N . GLU A 1 266 ? 7.293 19.047 -10.896 1.00 82.06 266 GLU A N 1
ATOM 2013 C CA . GLU A 1 266 ? 8.633 19.589 -11.141 1.00 82.06 266 GLU A CA 1
ATOM 2014 C C . GLU A 1 266 ? 8.564 21.078 -11.486 1.00 82.06 266 GLU A C 1
ATOM 2016 O O . GLU A 1 266 ? 8.217 21.482 -12.597 1.00 82.06 266 GLU A O 1
ATOM 2021 N N . LEU A 1 267 ? 8.996 21.914 -10.546 1.00 78.56 267 LEU A N 1
ATOM 2022 C CA . LEU A 1 267 ? 9.085 23.350 -10.727 1.00 78.56 267 LEU A CA 1
ATOM 2023 C C . LEU A 1 267 ? 10.433 23.757 -11.315 1.00 78.56 267 LEU A C 1
ATOM 2025 O O . LEU A 1 267 ? 11.285 24.347 -10.644 1.00 78.56 267 LEU A O 1
ATOM 2029 N N . ARG A 1 268 ? 10.615 23.460 -12.604 1.00 76.81 268 ARG A N 1
ATOM 2030 C CA . ARG A 1 268 ? 11.860 23.697 -13.362 1.00 76.81 268 ARG A CA 1
ATOM 2031 C C . ARG A 1 268 ? 12.402 25.121 -13.254 1.00 76.81 268 ARG A C 1
ATOM 2033 O O . ARG A 1 268 ? 13.617 25.299 -13.229 1.00 76.81 268 ARG A O 1
ATOM 2040 N N . ALA A 1 269 ? 11.517 26.116 -13.163 1.00 75.12 269 ALA A N 1
ATOM 2041 C CA . ALA A 1 269 ? 11.887 27.524 -13.026 1.00 75.12 269 ALA A CA 1
ATOM 2042 C C . ALA A 1 269 ? 12.688 27.806 -11.744 1.00 75.12 269 ALA A C 1
ATOM 2044 O O . ALA A 1 269 ? 13.675 28.537 -11.791 1.00 75.12 269 ALA A O 1
ATOM 2045 N N . LEU A 1 270 ? 12.303 27.200 -10.614 1.00 77.62 270 LEU A N 1
ATOM 2046 C CA . LEU A 1 270 ? 13.041 27.323 -9.353 1.00 77.62 270 LEU A CA 1
ATOM 2047 C C . LEU A 1 270 ? 14.054 26.190 -9.140 1.00 77.62 270 LEU A C 1
ATOM 2049 O O . LEU A 1 270 ? 15.027 26.369 -8.412 1.00 77.62 270 LEU A O 1
ATOM 2053 N N . GLY A 1 271 ? 13.853 25.043 -9.788 1.00 84.31 271 GLY A N 1
ATOM 2054 C CA . GLY A 1 271 ? 14.578 23.807 -9.512 1.00 84.31 271 GLY A CA 1
ATOM 2055 C C . GLY A 1 271 ? 14.067 23.084 -8.265 1.00 84.31 271 GLY A C 1
ATOM 2056 O O . GLY A 1 271 ? 14.876 22.553 -7.513 1.00 84.31 271 GLY A O 1
ATOM 2057 N N . LEU A 1 272 ? 12.753 23.082 -8.025 1.00 87.69 272 LEU A N 1
ATOM 2058 C CA . LEU A 1 272 ? 12.131 22.247 -6.991 1.00 87.69 272 LEU A CA 1
ATOM 2059 C C . LEU A 1 272 ? 11.493 21.011 -7.621 1.00 87.69 272 LEU A C 1
ATOM 2061 O O . LEU A 1 272 ? 10.879 21.109 -8.682 1.00 87.69 272 LEU A O 1
ATOM 2065 N N . THR A 1 273 ? 11.565 19.880 -6.930 1.00 89.50 273 THR A N 1
ATOM 2066 C CA . THR A 1 273 ? 10.600 18.788 -7.093 1.00 89.50 273 THR A CA 1
ATOM 2067 C C . THR A 1 273 ? 9.743 18.716 -5.841 1.00 89.50 273 THR A C 1
ATOM 2069 O O . THR A 1 273 ? 10.233 18.888 -4.721 1.00 89.50 273 THR A O 1
ATOM 2072 N N . MET A 1 274 ? 8.449 18.506 -6.034 1.00 90.44 274 MET A N 1
ATOM 2073 C CA . MET A 1 274 ? 7.447 18.502 -4.978 1.00 90.44 274 MET A CA 1
ATOM 2074 C C . MET A 1 274 ? 6.444 17.375 -5.222 1.00 90.44 274 MET A C 1
ATOM 2076 O O . MET A 1 274 ? 6.371 16.823 -6.319 1.00 90.44 274 MET A O 1
ATOM 2080 N N . THR A 1 275 ? 5.656 17.055 -4.208 1.00 89.06 275 THR A N 1
ATOM 2081 C CA . THR A 1 275 ? 4.454 16.232 -4.335 1.00 89.06 275 THR A CA 1
ATOM 2082 C C . THR A 1 275 ? 3.314 16.945 -3.612 1.00 89.06 275 THR A C 1
ATOM 2084 O O . THR A 1 275 ? 3.562 17.644 -2.624 1.00 89.06 275 THR A O 1
ATOM 2087 N N . GLU A 1 276 ? 2.082 16.843 -4.105 1.00 90.56 276 GLU A N 1
ATOM 2088 C CA . GLU A 1 276 ? 0.934 17.399 -3.380 1.00 90.56 276 GLU A CA 1
ATOM 2089 C C . GLU A 1 276 ? 0.800 16.732 -2.005 1.00 90.56 276 GLU A C 1
ATOM 2091 O O . GLU A 1 276 ? 1.028 15.531 -1.836 1.00 90.56 276 GLU A O 1
ATOM 2096 N N . LEU A 1 277 ? 0.424 17.513 -0.999 1.00 88.69 277 LEU A N 1
ATOM 2097 C CA . LEU A 1 277 ? 0.154 16.977 0.320 1.00 88.69 277 LEU A CA 1
ATOM 2098 C C . LEU A 1 277 ? -1.190 16.243 0.306 1.00 88.69 277 LEU A C 1
ATOM 2100 O O . LEU A 1 277 ? -2.205 16.788 -0.122 1.00 88.69 277 LEU A O 1
ATOM 2104 N N . THR A 1 278 ? -1.200 15.010 0.810 1.00 85.12 278 THR A N 1
ATOM 2105 C CA . THR A 1 278 ? -2.441 14.273 1.060 1.00 85.12 278 THR A CA 1
ATOM 2106 C C . THR A 1 278 ? -2.776 14.282 2.548 1.00 85.12 278 THR A C 1
ATOM 2108 O O . THR A 1 278 ? -1.870 14.379 3.382 1.00 85.12 278 THR A O 1
ATOM 2111 N N . PRO A 1 279 ? -4.047 14.057 2.930 1.00 84.06 279 PRO A N 1
ATOM 2112 C CA . PRO A 1 279 ? -4.410 13.906 4.336 1.00 84.06 279 PRO A CA 1
ATOM 2113 C C . PRO A 1 279 ? -3.647 12.771 5.044 1.00 84.06 279 PRO A C 1
ATOM 2115 O O . PRO A 1 279 ? -3.440 12.840 6.253 1.00 84.06 279 PRO A O 1
ATOM 2118 N N . SER A 1 280 ? -3.215 11.735 4.309 1.00 79.31 280 SER A N 1
ATOM 2119 C CA . SER A 1 280 ? -2.385 10.636 4.831 1.00 79.31 280 SER A CA 1
ATOM 2120 C C . SER A 1 280 ? -0.983 11.146 5.211 1.00 79.31 280 SER A C 1
ATOM 2122 O O . SER A 1 280 ? -0.555 11.027 6.361 1.00 79.31 280 SER A O 1
ATOM 2124 N N . VAL A 1 281 ? -0.318 11.824 4.267 1.00 81.81 281 VAL A N 1
ATOM 2125 C CA . VAL A 1 281 ? 1.036 12.395 4.402 1.00 81.81 281 VAL A CA 1
ATOM 2126 C C . VAL A 1 281 ? 1.090 13.543 5.420 1.00 81.81 281 VAL A C 1
ATOM 2128 O O . VAL A 1 281 ? 2.093 13.706 6.118 1.00 81.81 281 VAL A O 1
ATOM 2131 N N . ALA A 1 282 ? 0.012 14.320 5.539 1.00 85.00 282 ALA A N 1
ATOM 2132 C CA . ALA A 1 282 ? -0.113 15.395 6.518 1.00 85.00 282 ALA A CA 1
ATOM 2133 C C . ALA A 1 282 ? -0.155 14.873 7.957 1.00 85.00 282 ALA A C 1
ATOM 2135 O O . ALA A 1 282 ? 0.586 15.352 8.818 1.00 85.00 282 ALA A O 1
ATOM 2136 N N . ARG A 1 283 ? -0.981 13.847 8.210 1.00 80.44 283 ARG A N 1
ATOM 2137 C CA . ARG A 1 283 ? -1.114 13.231 9.537 1.00 80.44 283 ARG A CA 1
ATOM 2138 C C . ARG A 1 283 ? 0.174 12.549 9.987 1.00 80.44 283 ARG A C 1
ATOM 2140 O O . ARG A 1 283 ? 0.565 12.736 11.135 1.00 80.44 283 ARG A O 1
ATOM 2147 N N . SER A 1 284 ? 0.859 11.816 9.106 1.00 77.75 284 SER A N 1
ATOM 2148 C CA . SER A 1 284 ? 2.118 11.136 9.457 1.00 77.75 284 SER A CA 1
ATOM 2149 C C . SER A 1 284 ? 3.266 12.103 9.778 1.00 77.75 284 SER A C 1
ATOM 2151 O O . SER A 1 284 ? 4.180 11.745 10.519 1.00 77.75 284 SER A O 1
ATOM 2153 N N . ARG A 1 285 ? 3.197 13.347 9.283 1.00 80.06 285 ARG A N 1
ATOM 2154 C CA . ARG A 1 285 ? 4.121 14.445 9.618 1.00 80.06 285 ARG A CA 1
ATOM 2155 C C . ARG A 1 285 ? 3.650 15.373 10.737 1.00 80.06 285 ARG A C 1
ATOM 2157 O O . ARG A 1 285 ? 4.395 16.284 11.082 1.00 80.06 285 ARG A O 1
ATOM 2164 N N . LEU A 1 286 ? 2.458 15.154 11.300 1.00 83.12 286 LEU A N 1
ATOM 2165 C CA . LEU A 1 286 ? 1.836 16.037 12.298 1.00 83.12 286 LEU A CA 1
ATOM 2166 C C . LEU A 1 286 ? 1.718 17.501 11.823 1.00 83.12 286 LEU A C 1
ATOM 2168 O O . LEU A 1 286 ? 1.879 18.427 12.617 1.00 83.12 286 LEU A O 1
ATOM 2172 N N . LEU A 1 287 ? 1.460 17.711 10.527 1.00 84.56 287 LEU A N 1
ATOM 2173 C CA . LEU A 1 287 ? 1.370 19.052 9.945 1.00 84.56 287 LEU A CA 1
ATOM 2174 C C . LEU A 1 287 ? 0.110 19.793 10.391 1.00 84.56 287 LEU A C 1
ATOM 2176 O O . LEU A 1 287 ? -0.945 19.200 10.622 1.00 84.56 287 LEU A O 1
ATOM 2180 N N . SER A 1 288 ? 0.215 21.119 10.427 1.00 81.56 288 SER A N 1
ATOM 2181 C CA . SER A 1 288 ? -0.878 22.029 10.776 1.00 81.56 288 SER A CA 1
ATOM 2182 C C . SER A 1 288 ? -2.016 22.070 9.743 1.00 81.56 288 SER A C 1
ATOM 2184 O O . SER A 1 288 ? -3.106 22.562 10.045 1.00 81.56 288 SER A O 1
ATOM 2186 N N . ARG A 1 289 ? -1.768 21.575 8.522 1.00 85.06 289 ARG A N 1
ATOM 2187 C CA . ARG A 1 289 ? -2.678 21.592 7.366 1.00 85.06 289 ARG A CA 1
ATOM 2188 C C . ARG A 1 289 ? -2.582 20.282 6.586 1.00 85.06 289 ARG A C 1
ATOM 2190 O O . ARG A 1 289 ? -1.530 19.651 6.564 1.00 85.06 289 ARG A O 1
ATOM 2197 N N . ASP A 1 290 ? -3.666 19.910 5.910 1.00 84.69 290 ASP A N 1
ATOM 2198 C CA . ASP A 1 290 ? -3.773 18.712 5.065 1.00 84.69 290 ASP A CA 1
ATOM 2199 C C . ASP A 1 290 ? -3.612 18.983 3.557 1.00 84.69 290 ASP A C 1
ATOM 2201 O O . ASP A 1 290 ? -3.706 18.059 2.752 1.00 84.69 290 ASP A O 1
ATOM 2205 N N . GLN A 1 291 ? -3.330 20.237 3.192 1.00 87.50 291 GLN A N 1
ATOM 2206 C CA . GLN A 1 291 ? -3.089 20.725 1.831 1.00 87.50 291 GLN A CA 1
ATOM 2207 C C . GLN A 1 291 ? -1.770 21.507 1.772 1.00 87.50 291 GLN A C 1
ATOM 2209 O O . GLN A 1 291 ? -1.321 22.026 2.794 1.00 87.50 291 GLN A O 1
ATOM 2214 N N . GLY A 1 292 ? -1.169 21.599 0.584 1.00 90.69 292 GLY A N 1
ATOM 2215 C CA . GLY A 1 292 ? 0.133 22.235 0.351 1.00 90.69 292 GLY A CA 1
ATOM 2216 C C . GLY A 1 292 ? 1.004 21.403 -0.593 1.00 90.69 292 GLY A C 1
ATOM 2217 O O . GLY A 1 292 ? 0.606 20.320 -1.017 1.00 90.69 292 GLY A O 1
ATOM 2218 N N . LEU A 1 293 ? 2.209 21.878 -0.908 1.00 91.69 293 LEU A N 1
ATOM 2219 C CA . LEU A 1 293 ? 3.181 21.149 -1.733 1.00 91.69 293 LEU A CA 1
ATOM 2220 C C . LEU A 1 293 ? 4.410 20.754 -0.906 1.00 91.69 293 LEU A C 1
ATOM 2222 O O . LEU A 1 293 ? 5.193 21.607 -0.490 1.00 91.69 293 LEU A O 1
ATOM 2226 N N . LEU A 1 294 ? 4.591 19.452 -0.681 1.00 91.19 294 LEU A N 1
ATOM 2227 C CA . LEU A 1 294 ? 5.735 18.883 0.032 1.00 91.19 294 LEU A CA 1
ATOM 2228 C C . LEU A 1 294 ? 6.962 18.842 -0.888 1.00 91.19 294 LEU A C 1
ATOM 2230 O O . LEU A 1 294 ? 6.958 18.149 -1.903 1.00 91.19 294 LEU A O 1
ATOM 2234 N N . VAL A 1 295 ? 8.038 19.532 -0.515 1.00 91.50 295 VAL A N 1
ATOM 2235 C CA . VAL A 1 295 ? 9.316 19.543 -1.234 1.00 91.50 295 VAL A CA 1
ATOM 2236 C C . VAL A 1 295 ? 10.002 18.184 -1.098 1.00 91.50 295 VAL A C 1
ATOM 2238 O O . VAL A 1 295 ? 10.442 17.788 -0.017 1.00 91.50 295 VAL A O 1
ATOM 2241 N N . THR A 1 296 ? 10.129 17.475 -2.220 1.00 89.62 296 THR A N 1
ATOM 2242 C CA . THR A 1 296 ? 10.826 16.183 -2.330 1.00 89.62 296 THR A CA 1
ATOM 2243 C C . THR A 1 296 ? 12.280 16.345 -2.771 1.00 89.62 296 THR A C 1
ATOM 2245 O O . THR A 1 296 ? 13.100 15.469 -2.512 1.00 89.62 296 THR A O 1
ATOM 2248 N N . GLY A 1 297 ? 12.629 17.475 -3.396 1.00 88.81 297 GLY A N 1
ATOM 2249 C CA . GLY A 1 297 ? 13.975 17.739 -3.896 1.00 88.81 297 GLY A CA 1
ATOM 2250 C C . GLY A 1 297 ? 14.231 19.213 -4.203 1.00 88.81 297 GLY A C 1
ATOM 2251 O O . GLY A 1 297 ? 13.343 19.951 -4.627 1.00 88.81 297 GLY A O 1
ATOM 2252 N N . VAL A 1 298 ? 15.483 19.631 -4.010 1.00 90.00 298 VAL A N 1
ATOM 2253 C CA . VAL A 1 298 ? 15.986 20.966 -4.358 1.00 90.00 298 VAL A CA 1
ATOM 2254 C C . VAL A 1 298 ? 17.209 20.779 -5.251 1.00 90.00 298 VAL A C 1
ATOM 2256 O O . VAL A 1 298 ? 18.216 20.212 -4.828 1.00 90.00 298 VAL A O 1
ATOM 2259 N N . ALA A 1 299 ? 17.118 21.212 -6.506 1.00 85.50 299 ALA A N 1
ATOM 2260 C CA . ALA A 1 299 ? 18.161 21.015 -7.503 1.00 85.50 299 ALA A CA 1
ATOM 2261 C C . ALA A 1 299 ? 19.383 21.914 -7.209 1.00 85.50 299 ALA A C 1
ATOM 2263 O O . ALA A 1 299 ? 19.246 23.143 -7.192 1.00 85.50 299 ALA A O 1
ATOM 2264 N N . PRO A 1 300 ? 20.593 21.347 -7.022 1.00 80.31 300 PRO A N 1
ATOM 2265 C CA . PRO A 1 300 ? 21.796 22.135 -6.767 1.00 80.31 300 PRO A CA 1
ATOM 2266 C C . PRO A 1 300 ? 22.069 23.156 -7.878 1.00 80.31 300 PRO A C 1
ATOM 2268 O O . PRO A 1 300 ? 21.940 22.854 -9.064 1.00 80.31 300 PRO A O 1
ATOM 2271 N N . GLY A 1 301 ? 22.461 24.374 -7.495 1.00 77.69 301 GLY A N 1
ATOM 2272 C CA . GLY A 1 301 ? 22.769 25.453 -8.443 1.00 77.69 301 GLY A CA 1
ATOM 2273 C C . GLY A 1 301 ? 21.555 26.069 -9.155 1.00 77.69 301 GLY A C 1
ATOM 2274 O O . GLY A 1 301 ? 21.741 26.834 -10.099 1.00 77.69 301 GLY A O 1
ATOM 2275 N N . ARG A 1 302 ? 20.321 25.757 -8.736 1.00 82.56 302 ARG A N 1
ATOM 2276 C CA . ARG A 1 302 ? 19.094 26.438 -9.189 1.00 82.56 302 ARG A CA 1
ATOM 2277 C C . ARG A 1 302 ? 18.617 27.479 -8.168 1.00 82.56 302 ARG A C 1
ATOM 2279 O O . ARG A 1 302 ? 19.084 27.489 -7.033 1.00 82.56 302 ARG A O 1
ATOM 2286 N N . ARG A 1 303 ? 17.670 28.336 -8.573 1.00 81.94 303 ARG A N 1
ATOM 2287 C CA . ARG A 1 303 ? 17.150 29.482 -7.791 1.00 81.94 303 ARG A CA 1
ATOM 2288 C C . ARG A 1 303 ? 16.667 29.085 -6.382 1.00 81.94 303 ARG A C 1
ATOM 2290 O O . ARG A 1 303 ? 16.952 29.778 -5.413 1.00 81.94 303 ARG A O 1
ATOM 2297 N N . ALA A 1 304 ? 16.027 27.924 -6.237 1.00 85.00 304 ALA A N 1
ATOM 2298 C CA . ALA A 1 304 ? 15.606 27.380 -4.943 1.00 85.00 304 ALA A CA 1
ATOM 2299 C C . ALA A 1 304 ? 16.769 27.018 -3.997 1.00 85.00 304 ALA A C 1
ATOM 2301 O O . ALA A 1 304 ? 16.619 27.094 -2.780 1.00 85.00 304 ALA A O 1
ATOM 2302 N N . ALA A 1 305 ? 17.938 26.650 -4.531 1.00 84.62 305 ALA A N 1
ATOM 2303 C CA . ALA A 1 305 ? 19.121 26.338 -3.726 1.00 84.62 305 ALA A CA 1
ATOM 2304 C C . ALA A 1 305 ? 19.823 27.598 -3.180 1.00 84.62 305 ALA A C 1
ATOM 2306 O O . ALA A 1 305 ? 20.629 27.495 -2.258 1.00 84.62 305 ALA A O 1
ATOM 2307 N N . THR A 1 306 ? 19.516 28.779 -3.727 1.00 83.50 306 THR A N 1
ATOM 2308 C CA . THR A 1 306 ? 19.977 30.090 -3.234 1.00 83.50 306 THR A CA 1
ATOM 2309 C C . THR A 1 306 ? 18.935 30.802 -2.367 1.00 83.50 306 THR A C 1
ATOM 2311 O O . THR A 1 306 ? 19.069 31.992 -2.103 1.00 83.50 306 THR A O 1
ATOM 2314 N N . ALA A 1 307 ? 17.887 30.096 -1.935 1.00 85.88 307 ALA A N 1
ATOM 2315 C CA . ALA A 1 307 ? 16.835 30.667 -1.107 1.00 85.88 307 ALA A CA 1
ATOM 2316 C C . ALA A 1 307 ? 17.330 31.045 0.302 1.00 85.88 307 ALA A C 1
ATOM 2318 O O . ALA A 1 307 ? 18.239 30.416 0.857 1.00 85.88 307 ALA A O 1
ATOM 2319 N N . HIS A 1 308 ? 16.701 32.051 0.909 1.00 85.00 308 HIS A N 1
ATOM 2320 C CA . HIS A 1 308 ? 17.065 32.551 2.234 1.00 85.00 308 HIS A CA 1
ATOM 2321 C C . HIS A 1 308 ? 15.838 32.701 3.148 1.00 85.00 308 HIS A C 1
ATOM 2323 O O . HIS A 1 308 ? 14.987 33.548 2.876 1.00 85.00 308 HIS A O 1
ATOM 2329 N N . PRO A 1 309 ? 15.750 31.935 4.257 1.00 87.19 309 PRO A N 1
ATOM 2330 C CA . PRO A 1 309 ? 16.527 30.731 4.592 1.00 87.19 309 PRO A CA 1
ATOM 2331 C C . PRO A 1 309 ? 16.428 29.622 3.519 1.00 87.19 309 PRO A C 1
ATOM 2333 O O . PRO A 1 309 ? 15.432 29.580 2.794 1.00 87.19 309 PRO A O 1
ATOM 2336 N N . PRO A 1 310 ? 17.420 28.711 3.421 1.00 87.69 310 PRO A N 1
ATOM 2337 C CA . PRO A 1 310 ? 17.443 27.669 2.392 1.00 87.69 310 PRO A CA 1
ATOM 2338 C C . PRO A 1 310 ? 16.231 26.742 2.450 1.00 87.69 310 PRO A C 1
ATOM 2340 O O . PRO A 1 310 ? 15.832 26.313 3.537 1.00 87.69 310 PRO A O 1
ATOM 2343 N N . LEU A 1 311 ? 15.702 26.395 1.276 1.00 91.19 311 LEU A N 1
ATOM 2344 C CA . LEU A 1 311 ? 14.697 25.346 1.106 1.00 91.19 311 LEU A CA 1
ATOM 2345 C C . LEU A 1 311 ? 15.338 23.964 1.278 1.00 91.19 311 LEU A C 1
ATOM 2347 O O . LEU A 1 311 ? 16.494 23.751 0.906 1.00 91.19 311 LEU A O 1
ATOM 2351 N N . ALA A 1 312 ? 14.580 23.027 1.834 1.00 90.19 312 ALA A N 1
ATOM 2352 C CA . ALA A 1 312 ? 15.028 21.681 2.156 1.00 90.19 312 ALA A CA 1
ATOM 2353 C C . ALA A 1 312 ? 13.973 20.629 1.788 1.00 90.19 312 ALA A C 1
ATOM 2355 O O . ALA A 1 312 ? 12.777 20.902 1.706 1.00 90.19 312 ALA A O 1
ATOM 2356 N N . VAL A 1 313 ? 14.428 19.390 1.599 1.00 90.56 313 VAL A N 1
ATOM 2357 C CA . VAL A 1 313 ? 13.531 18.236 1.464 1.00 90.56 313 VAL A CA 1
ATOM 2358 C C . VAL A 1 313 ? 12.778 18.040 2.778 1.00 90.56 313 VAL A C 1
ATOM 2360 O O . VAL A 1 313 ? 13.405 17.920 3.831 1.00 90.56 313 VAL A O 1
ATOM 2363 N N . GLY A 1 314 ? 11.450 17.978 2.707 1.00 88.75 314 GLY A N 1
ATOM 2364 C CA . GLY A 1 314 ? 10.563 17.907 3.870 1.00 88.75 314 GLY A CA 1
ATOM 2365 C C . GLY A 1 314 ? 9.812 19.203 4.186 1.00 88.75 314 GLY A C 1
ATOM 2366 O O . GLY A 1 314 ? 8.860 19.140 4.959 1.00 88.75 314 GLY A O 1
ATOM 2367 N N . ASP A 1 315 ? 10.185 20.336 3.582 1.00 92.12 315 ASP A N 1
ATOM 2368 C CA . ASP A 1 315 ? 9.411 21.584 3.668 1.00 92.12 315 ASP A CA 1
ATOM 2369 C C . ASP A 1 315 ? 8.040 21.418 3.007 1.00 92.12 315 ASP A C 1
ATOM 2371 O O . ASP A 1 315 ? 7.941 20.782 1.959 1.00 92.12 315 ASP A O 1
ATOM 2375 N N . VAL A 1 316 ? 6.997 22.048 3.547 1.00 93.31 316 VAL A N 1
ATOM 2376 C CA . VAL A 1 316 ? 5.679 22.104 2.893 1.00 93.31 316 VAL A CA 1
ATOM 2377 C C . VAL A 1 316 ? 5.331 23.540 2.547 1.00 93.31 316 VAL A C 1
ATOM 2379 O O . VAL A 1 316 ? 5.136 24.363 3.434 1.00 93.31 316 VAL A O 1
ATOM 2382 N N . ILE A 1 317 ? 5.258 23.851 1.255 1.00 92.62 317 ILE A N 1
ATOM 2383 C CA . ILE A 1 317 ? 4.899 25.179 0.751 1.00 92.62 317 ILE A CA 1
ATOM 2384 C C . ILE A 1 317 ? 3.376 25.312 0.759 1.00 92.62 317 ILE A C 1
ATOM 2386 O O . ILE A 1 317 ? 2.676 24.520 0.133 1.00 92.62 317 ILE A O 1
ATOM 2390 N N . HIS A 1 318 ? 2.882 26.344 1.442 1.00 92.69 318 HIS A N 1
ATOM 2391 C CA . HIS A 1 318 ? 1.453 26.648 1.591 1.00 92.69 318 HIS A CA 1
ATOM 2392 C C . HIS A 1 318 ? 1.014 27.877 0.780 1.00 92.69 318 HIS A C 1
ATOM 2394 O O . HIS A 1 318 ? -0.172 28.055 0.494 1.00 92.69 318 HIS A O 1
ATOM 2400 N N . GLN A 1 319 ? 1.950 28.770 0.446 1.00 91.00 319 GLN A N 1
ATOM 2401 C CA . GLN A 1 319 ? 1.662 30.031 -0.243 1.00 91.00 319 GLN A CA 1
ATOM 2402 C C . GLN A 1 319 ? 2.887 30.529 -1.014 1.00 91.00 319 GLN A C 1
ATOM 2404 O O . GLN A 1 319 ? 4.021 30.392 -0.551 1.00 91.00 319 GLN A O 1
ATOM 2409 N N . ILE A 1 320 ? 2.641 31.165 -2.157 1.00 87.56 320 ILE A N 1
ATOM 2410 C CA . ILE A 1 320 ? 3.645 31.796 -3.014 1.00 87.56 320 ILE A CA 1
ATOM 2411 C C . ILE A 1 320 ? 3.207 33.240 -3.274 1.00 87.56 320 ILE A C 1
ATOM 2413 O O . ILE A 1 320 ? 2.152 33.493 -3.854 1.00 87.56 320 ILE A O 1
ATOM 2417 N N . GLY A 1 321 ? 3.999 34.208 -2.815 1.00 85.25 321 GLY A N 1
ATOM 2418 C CA . GLY A 1 321 ? 3.595 35.611 -2.777 1.00 85.25 321 GLY A CA 1
ATOM 2419 C C . GLY A 1 321 ? 2.311 35.770 -1.960 1.00 85.25 321 GLY A C 1
ATOM 2420 O O . GLY A 1 321 ? 2.258 35.388 -0.793 1.00 85.25 321 GLY A O 1
ATOM 2421 N N . THR A 1 322 ? 1.257 36.298 -2.579 1.00 83.06 322 THR A N 1
ATOM 2422 C CA . THR A 1 322 ? -0.084 36.431 -1.982 1.00 83.06 322 THR A CA 1
ATOM 2423 C C . THR A 1 322 ? -1.014 35.245 -2.259 1.00 83.06 322 THR A C 1
ATOM 2425 O O . THR A 1 322 ? -2.147 35.249 -1.787 1.00 83.06 322 THR A O 1
ATOM 2428 N N . GLN A 1 323 ? -0.574 34.248 -3.030 1.00 85.75 323 GLN A N 1
ATOM 2429 C CA . GLN A 1 323 ? -1.433 33.205 -3.589 1.00 85.75 323 GLN A CA 1
ATOM 2430 C C . GLN A 1 323 ? -1.260 31.888 -2.831 1.00 85.75 323 GLN A C 1
ATOM 2432 O O . GLN A 1 323 ? -0.147 31.375 -2.703 1.00 85.75 323 GLN A O 1
ATOM 2437 N N . THR A 1 324 ? -2.354 31.344 -2.298 1.00 90.06 324 THR A N 1
ATOM 2438 C CA . THR A 1 324 ? -2.362 30.026 -1.645 1.00 90.06 324 THR A CA 1
ATOM 2439 C C . THR A 1 324 ? -2.117 28.933 -2.678 1.00 90.06 324 THR A C 1
ATOM 2441 O O . THR A 1 324 ? -2.669 28.985 -3.774 1.00 90.06 324 THR A O 1
ATOM 2444 N N . VAL A 1 325 ? -1.301 27.941 -2.320 1.00 88.44 325 VAL A N 1
ATOM 2445 C CA . VAL A 1 325 ? -0.995 26.796 -3.182 1.00 88.44 325 VAL A CA 1
ATOM 2446 C C . VAL A 1 325 ? -1.330 25.529 -2.410 1.00 88.44 325 VAL A C 1
ATOM 2448 O O . VAL A 1 325 ? -0.616 25.157 -1.483 1.00 88.44 325 VAL A O 1
ATOM 2451 N N . ALA A 1 326 ? -2.443 24.900 -2.774 1.00 87.38 326 ALA A N 1
ATOM 2452 C CA . ALA A 1 326 ? -2.912 23.638 -2.217 1.00 87.38 326 ALA A CA 1
ATOM 2453 C C . ALA A 1 326 ? -2.590 22.453 -3.142 1.00 87.38 326 ALA A C 1
ATOM 2455 O O . ALA A 1 326 ? -2.376 21.346 -2.648 1.00 87.38 326 ALA A O 1
ATOM 2456 N N . LYS A 1 327 ? -2.559 22.690 -4.462 1.00 87.25 327 LYS A N 1
ATOM 2457 C CA . LYS A 1 327 ? -2.448 21.673 -5.519 1.00 87.25 327 LYS A CA 1
ATOM 2458 C C . LYS A 1 327 ? -1.516 22.057 -6.673 1.00 87.25 327 LYS A C 1
ATOM 2460 O O . LYS A 1 327 ? -1.144 23.217 -6.851 1.00 87.25 327 LYS A O 1
ATOM 2465 N N . ALA A 1 328 ? -1.222 21.069 -7.517 1.00 82.81 328 ALA A N 1
ATOM 2466 C CA . ALA A 1 328 ? -0.589 21.189 -8.830 1.00 82.81 328 ALA A CA 1
ATOM 2467 C C . ALA A 1 328 ? -1.200 22.306 -9.694 1.00 82.81 328 ALA A C 1
ATOM 2469 O O . ALA A 1 328 ? -0.492 23.165 -10.214 1.00 82.81 328 ALA A O 1
ATOM 2470 N N . GLU A 1 329 ? -2.528 22.313 -9.795 1.00 85.19 329 GLU A N 1
ATOM 2471 C CA . GLU A 1 329 ? -3.323 23.237 -10.615 1.00 85.19 329 GLU A CA 1
ATOM 2472 C C . GLU A 1 329 ? -3.172 24.705 -10.174 1.00 85.19 329 GLU A C 1
ATOM 2474 O O . GLU A 1 329 ? -3.278 25.628 -10.983 1.00 85.19 329 GLU A O 1
ATOM 2479 N N . ASP A 1 330 ? -2.912 24.949 -8.886 1.00 85.62 330 ASP A N 1
ATOM 2480 C CA . ASP A 1 330 ? -2.632 26.294 -8.370 1.00 85.62 330 ASP A CA 1
ATOM 2481 C C . ASP A 1 330 ? -1.271 26.774 -8.867 1.00 85.62 330 ASP A C 1
ATOM 2483 O O . ASP A 1 330 ? -1.131 27.909 -9.317 1.00 85.62 330 ASP A O 1
ATOM 2487 N N . LEU A 1 331 ? -0.281 25.878 -8.842 1.00 79.88 331 LEU A N 1
ATOM 2488 C CA . LEU A 1 331 ? 1.057 26.150 -9.337 1.00 79.88 331 LEU A CA 1
ATOM 2489 C C . LEU A 1 331 ? 1.014 26.477 -10.834 1.00 79.88 331 LEU A C 1
ATOM 2491 O O . LEU A 1 331 ? 1.491 27.535 -11.224 1.00 79.88 331 LEU A O 1
ATOM 2495 N N . GLU A 1 332 ? 0.389 25.637 -11.664 1.00 77.94 332 GLU A N 1
ATOM 2496 C CA . GLU A 1 332 ? 0.294 25.861 -13.117 1.00 77.94 332 GLU A CA 1
ATOM 2497 C C . GLU A 1 332 ? -0.324 27.220 -13.476 1.00 77.94 332 GLU A C 1
ATOM 2499 O O . GLU A 1 332 ? 0.197 27.918 -14.351 1.00 77.94 332 GLU A O 1
ATOM 2504 N N . ARG A 1 333 ? -1.369 27.647 -12.753 1.00 80.56 333 ARG A N 1
ATOM 2505 C CA . ARG A 1 333 ? -1.977 28.977 -12.924 1.00 80.56 333 ARG A CA 1
ATOM 2506 C C . ARG A 1 333 ? -0.994 30.108 -12.617 1.00 80.56 333 ARG A C 1
ATOM 2508 O O . ARG A 1 333 ? -0.862 31.023 -13.426 1.00 80.56 333 ARG A O 1
ATOM 2515 N N . LEU A 1 334 ? -0.216 30.002 -11.536 1.00 75.69 334 LEU A N 1
ATOM 2516 C CA . LEU A 1 334 ? 0.831 30.983 -11.207 1.00 75.69 334 LEU A CA 1
ATOM 2517 C C . LEU A 1 334 ? 1.920 31.094 -12.291 1.00 75.69 334 LEU A C 1
ATOM 2519 O O . LEU A 1 334 ? 2.501 32.167 -12.462 1.00 75.69 334 LEU A O 1
ATOM 2523 N N . PHE A 1 335 ? 2.193 30.024 -13.047 1.00 71.56 335 PHE A N 1
ATOM 2524 C CA . PHE A 1 335 ? 3.102 30.088 -14.200 1.00 71.56 335 PHE A CA 1
ATOM 2525 C C . PHE A 1 335 ? 2.442 30.675 -15.445 1.00 71.56 335 PHE A C 1
ATOM 2527 O O . PHE A 1 335 ? 3.081 31.475 -16.130 1.00 71.56 335 PHE A O 1
ATOM 2534 N N . ALA A 1 336 ? 1.185 30.324 -15.725 1.00 69.94 336 ALA A N 1
ATOM 2535 C CA . ALA A 1 336 ? 0.431 30.864 -16.855 1.00 69.94 336 ALA A CA 1
ATOM 2536 C C . ALA A 1 336 ? 0.243 32.390 -16.756 1.00 69.94 336 ALA A C 1
ATOM 2538 O O . ALA A 1 336 ? 0.416 33.093 -17.751 1.00 69.94 336 ALA A O 1
ATOM 2539 N N . ASP A 1 337 ? -0.006 32.902 -15.548 1.00 65.81 337 ASP A N 1
ATOM 2540 C CA . ASP A 1 337 ? -0.161 34.335 -15.265 1.00 65.81 337 ASP A CA 1
ATOM 2541 C C . ASP A 1 337 ? 1.175 35.111 -15.276 1.00 65.81 337 ASP A C 1
ATOM 2543 O O . ASP A 1 337 ? 1.206 36.323 -15.055 1.00 65.81 337 ASP A O 1
ATOM 2547 N N . GLY A 1 338 ? 2.307 34.434 -15.508 1.00 63.00 338 GLY A N 1
ATOM 2548 C CA . GLY A 1 338 ? 3.633 35.054 -15.517 1.00 63.00 338 GLY A CA 1
ATOM 2549 C C . GLY A 1 338 ? 4.119 35.520 -14.139 1.00 63.00 338 GLY A C 1
ATOM 2550 O O . GLY A 1 338 ? 5.119 36.234 -14.062 1.00 63.00 338 GLY A O 1
ATOM 2551 N N . ALA A 1 339 ? 3.478 35.092 -13.044 1.00 58.84 339 ALA A N 1
ATOM 2552 C CA . ALA A 1 339 ? 3.807 35.518 -11.677 1.00 58.84 339 ALA A CA 1
ATOM 2553 C C . ALA A 1 339 ? 5.216 35.091 -11.208 1.00 58.84 339 ALA A C 1
ATOM 2555 O O . ALA A 1 339 ? 5.674 35.539 -10.161 1.00 58.84 339 ALA A O 1
ATOM 2556 N N . PHE A 1 340 ? 5.903 34.259 -11.998 1.00 63.97 340 PHE A N 1
ATOM 2557 C CA . PHE A 1 340 ? 7.276 33.779 -11.809 1.00 63.97 340 PHE A CA 1
ATOM 2558 C C . PHE A 1 340 ? 8.288 34.291 -12.860 1.00 63.97 340 PHE A C 1
ATOM 2560 O O . PHE A 1 340 ? 9.393 33.753 -12.963 1.00 63.97 340 PHE A O 1
ATOM 2567 N N . ALA A 1 341 ? 7.917 35.278 -13.687 1.00 56.72 341 ALA A N 1
ATOM 2568 C CA . ALA A 1 341 ? 8.686 35.645 -14.882 1.00 56.72 341 ALA A CA 1
ATOM 2569 C C . ALA A 1 341 ? 10.080 36.247 -14.599 1.00 56.72 341 ALA A C 1
ATOM 2571 O O . ALA A 1 341 ? 11.018 35.905 -15.312 1.00 56.72 341 ALA A O 1
ATOM 2572 N N . ASP A 1 342 ? 10.224 37.097 -13.577 1.00 62.69 342 ASP A N 1
ATOM 2573 C CA . ASP A 1 342 ? 11.490 37.489 -12.929 1.00 62.69 342 ASP A CA 1
ATOM 2574 C C . ASP A 1 342 ? 11.148 38.300 -11.654 1.00 62.69 342 ASP A C 1
ATOM 2576 O O . ASP A 1 342 ? 10.208 39.097 -11.666 1.00 62.69 342 ASP A O 1
ATOM 2580 N N . GLY A 1 343 ? 11.896 38.133 -10.555 1.00 68.88 343 GLY A N 1
ATOM 2581 C CA . GLY A 1 343 ? 11.679 38.882 -9.303 1.00 68.88 343 GLY A CA 1
ATOM 2582 C C . GLY A 1 343 ? 12.007 38.104 -8.023 1.00 68.88 343 GLY A C 1
ATOM 2583 O O . GLY A 1 343 ? 12.380 36.937 -8.074 1.00 68.88 343 GLY A O 1
ATOM 2584 N N . GLU A 1 344 ? 11.864 38.743 -6.860 1.00 78.81 344 GLU A N 1
ATOM 2585 C CA . GLU A 1 344 ? 11.933 38.062 -5.558 1.00 78.81 344 GLU A CA 1
ATOM 2586 C C . GLU A 1 344 ? 10.566 37.447 -5.221 1.00 78.81 344 GLU A C 1
ATOM 2588 O O . GLU A 1 344 ? 9.557 38.152 -5.168 1.00 78.81 344 GLU A O 1
ATOM 2593 N N . HIS A 1 345 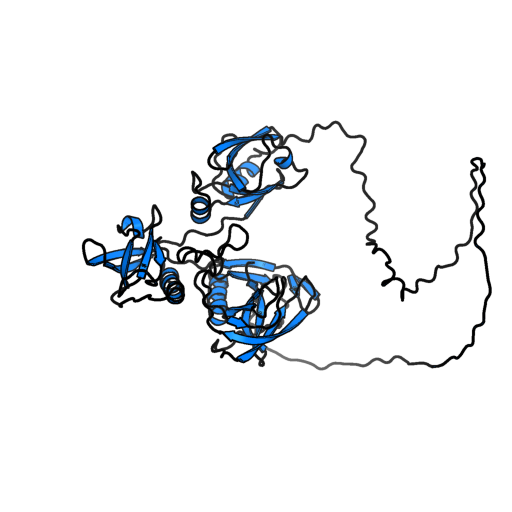? 10.523 36.137 -4.965 1.00 84.56 345 HIS A N 1
ATOM 2594 C CA . HIS A 1 345 ? 9.308 35.435 -4.553 1.00 84.56 345 HIS A CA 1
ATOM 2595 C C . HIS A 1 345 ? 9.378 35.024 -3.086 1.00 84.56 345 HIS A C 1
ATOM 2597 O O . HIS A 1 345 ? 10.352 34.434 -2.620 1.00 84.56 345 HIS A O 1
ATOM 2603 N N . VAL A 1 346 ? 8.297 35.316 -2.370 1.00 88.75 346 VAL A N 1
ATOM 2604 C CA . VAL A 1 346 ? 8.113 34.971 -0.961 1.00 88.75 346 VAL A CA 1
ATOM 2605 C C . VAL A 1 346 ? 7.392 33.627 -0.887 1.00 88.75 346 VAL A C 1
ATOM 2607 O O . VAL A 1 346 ? 6.242 33.529 -1.306 1.00 88.75 346 VAL A O 1
ATOM 2610 N N . LEU A 1 347 ? 8.044 32.589 -0.373 1.00 90.88 347 LEU A N 1
ATOM 2611 C CA . LEU A 1 347 ? 7.425 31.289 -0.116 1.00 90.88 347 LEU A CA 1
ATOM 2612 C C . LEU A 1 347 ? 7.072 31.191 1.367 1.00 90.88 347 LEU A C 1
ATOM 2614 O O . LEU A 1 347 ? 7.966 31.260 2.210 1.00 90.88 347 LEU A O 1
ATOM 2618 N N . HIS A 1 348 ? 5.794 31.003 1.693 1.00 92.62 348 HIS A N 1
ATOM 2619 C CA . HIS A 1 348 ? 5.393 30.638 3.052 1.00 92.62 348 HIS A CA 1
ATOM 2620 C C . HIS A 1 348 ? 5.360 29.118 3.146 1.00 92.62 348 HIS A C 1
ATOM 2622 O O . HIS A 1 348 ? 4.644 28.461 2.383 1.00 92.62 348 HIS A O 1
ATOM 2628 N N . LEU A 1 349 ? 6.130 28.571 4.081 1.00 92.88 349 LEU A N 1
ATOM 2629 C CA . LEU A 1 349 ? 6.301 27.136 4.243 1.00 92.88 349 LEU A CA 1
ATOM 2630 C C . LEU A 1 349 ? 6.227 26.711 5.707 1.00 92.88 349 LEU A C 1
ATOM 2632 O O . LEU A 1 349 ? 6.475 27.501 6.616 1.00 92.88 349 LEU A O 1
ATOM 2636 N N . GLU A 1 350 ? 5.901 25.445 5.913 1.00 92.38 350 GLU A N 1
ATOM 2637 C CA . GLU A 1 350 ? 5.930 24.768 7.200 1.00 92.38 350 GLU A CA 1
ATOM 2638 C C . GLU A 1 350 ? 7.143 23.833 7.262 1.00 92.38 350 GLU A C 1
ATOM 2640 O O . GLU A 1 350 ? 7.376 23.034 6.349 1.00 92.38 350 GLU A O 1
ATOM 2645 N N . ARG A 1 351 ? 7.922 23.935 8.343 1.00 89.00 351 ARG A N 1
ATOM 2646 C CA . ARG A 1 351 ? 9.070 23.070 8.645 1.00 89.00 351 ARG A CA 1
ATOM 2647 C C . ARG A 1 351 ? 9.086 22.806 10.145 1.00 89.00 351 ARG A C 1
ATOM 2649 O O . ARG A 1 351 ? 9.082 23.748 10.924 1.00 89.00 351 ARG A O 1
ATOM 2656 N N . ASN A 1 352 ? 9.137 21.541 10.566 1.00 84.06 352 ASN A N 1
ATOM 2657 C CA . ASN A 1 352 ? 9.162 21.155 11.989 1.00 84.06 352 ASN A CA 1
ATOM 2658 C C . ASN A 1 352 ? 8.023 21.785 12.831 1.00 84.06 352 ASN A C 1
ATOM 2660 O O . ASN A 1 352 ? 8.250 22.175 13.972 1.00 84.06 352 ASN A O 1
ATOM 2664 N N . ALA A 1 353 ? 6.818 21.902 12.257 1.00 82.69 353 ALA A N 1
ATOM 2665 C CA . ALA A 1 353 ? 5.657 22.614 12.817 1.00 82.69 353 ALA A CA 1
ATOM 2666 C C . ALA A 1 353 ? 5.836 24.138 13.042 1.00 82.69 353 ALA A C 1
ATOM 2668 O O . ALA A 1 353 ? 4.964 24.784 13.623 1.00 82.69 353 ALA A O 1
ATOM 2669 N N . GLU A 1 354 ? 6.916 24.743 12.538 1.00 86.44 354 GLU A N 1
ATOM 2670 C CA . GLU A 1 354 ? 7.079 26.196 12.461 1.00 86.44 354 GLU A CA 1
ATOM 2671 C C . GLU A 1 354 ? 6.625 26.713 11.089 1.00 86.44 354 GLU A C 1
ATOM 2673 O O . GLU A 1 354 ? 7.074 26.241 10.041 1.00 86.44 354 GLU A O 1
ATOM 2678 N N . MET A 1 355 ? 5.753 27.725 11.096 1.00 90.25 355 MET A N 1
ATOM 2679 C CA . MET A 1 355 ? 5.431 28.506 9.902 1.00 90.25 355 MET A CA 1
ATOM 2680 C C . MET A 1 355 ? 6.522 29.551 9.683 1.00 90.25 355 MET A C 1
ATOM 2682 O O . MET A 1 355 ? 6.718 30.442 10.510 1.00 90.25 355 MET A O 1
ATOM 2686 N N . MET A 1 356 ? 7.205 29.466 8.549 1.00 91.44 356 MET A N 1
ATOM 2687 C CA . MET A 1 356 ? 8.319 30.336 8.199 1.00 91.44 356 MET A CA 1
ATOM 2688 C C . MET A 1 356 ? 8.209 30.842 6.760 1.00 91.44 356 MET A C 1
ATOM 2690 O O . MET A 1 356 ? 7.365 30.414 5.970 1.00 91.44 356 MET A O 1
ATOM 2694 N N . VAL A 1 357 ? 9.063 31.805 6.431 1.00 92.19 357 VAL A N 1
ATOM 2695 C CA . VAL A 1 357 ? 9.123 32.438 5.115 1.00 92.19 357 VAL A CA 1
ATOM 2696 C C . VAL A 1 357 ? 10.507 32.207 4.531 1.00 92.19 357 VAL A C 1
ATOM 2698 O O . VAL A 1 357 ? 11.499 32.399 5.228 1.00 92.19 357 VAL A O 1
ATOM 2701 N N . SER A 1 358 ? 10.570 31.809 3.262 1.00 90.38 358 SER A N 1
ATOM 2702 C CA . SER A 1 358 ? 11.798 31.695 2.477 1.00 90.38 358 SER A CA 1
ATOM 2703 C C . SER A 1 358 ? 11.714 32.611 1.259 1.00 90.38 358 SER A C 1
ATOM 2705 O O . SER A 1 358 ? 10.734 32.589 0.515 1.00 90.38 358 SER A O 1
ATOM 2707 N N . LEU A 1 359 ? 12.733 33.447 1.072 1.00 88.62 359 LEU A N 1
ATOM 2708 C CA . LEU A 1 359 ? 12.870 34.340 -0.073 1.00 88.62 359 LEU A CA 1
ATOM 2709 C C . LEU A 1 359 ? 13.656 33.624 -1.170 1.00 88.62 359 LEU A C 1
ATOM 2711 O O . LEU A 1 359 ? 14.801 33.225 -0.955 1.00 88.62 359 LEU A O 1
ATOM 2715 N N . VAL A 1 360 ? 13.051 33.485 -2.347 1.00 85.88 360 VAL A N 1
ATOM 2716 C CA . VAL A 1 360 ? 13.697 32.951 -3.549 1.00 85.88 360 VAL A CA 1
ATOM 2717 C C . VAL A 1 360 ? 13.884 34.086 -4.540 1.00 85.88 360 VAL A C 1
ATOM 2719 O O . VAL A 1 360 ? 12.911 34.578 -5.110 1.00 85.88 360 VAL A O 1
ATOM 2722 N N . ASP A 1 361 ? 15.131 34.486 -4.777 1.00 76.81 361 ASP A N 1
ATOM 2723 C CA . ASP A 1 361 ? 15.426 35.396 -5.877 1.00 76.81 361 ASP A CA 1
ATOM 2724 C C . ASP A 1 361 ? 15.348 34.633 -7.204 1.00 76.81 361 ASP A C 1
ATOM 2726 O O . ASP A 1 361 ? 16.147 33.738 -7.499 1.00 76.81 361 ASP A O 1
ATOM 2730 N N . ALA A 1 362 ? 14.330 34.967 -7.986 1.00 65.88 362 ALA A N 1
ATOM 2731 C CA . ALA A 1 362 ? 14.124 34.493 -9.336 1.00 65.88 362 ALA A CA 1
ATOM 2732 C C . ALA A 1 362 ? 14.288 35.614 -10.363 1.00 65.88 362 ALA A C 1
ATOM 2734 O O . ALA A 1 362 ? 13.809 35.463 -11.480 1.00 65.88 362 ALA A O 1
ATOM 2735 N N . ARG A 1 363 ? 14.999 36.705 -10.051 1.00 64.56 363 ARG A N 1
ATOM 2736 C CA . ARG A 1 363 ? 15.636 37.519 -11.095 1.00 64.56 363 ARG A CA 1
ATOM 2737 C C . ARG A 1 363 ? 16.622 36.647 -11.883 1.00 64.56 363 ARG A C 1
ATOM 2739 O O . ARG A 1 363 ? 17.031 35.556 -11.454 1.00 64.56 363 ARG A O 1
ATOM 2746 N N . ARG A 1 364 ? 17.004 37.071 -13.087 1.00 53.25 364 ARG A N 1
ATOM 2747 C CA . ARG A 1 364 ? 18.213 36.529 -13.726 1.00 53.25 364 ARG A CA 1
ATOM 2748 C C . ARG A 1 364 ? 19.408 36.767 -12.804 1.00 53.25 364 ARG A C 1
ATOM 2750 O O . ARG A 1 364 ? 19.426 37.731 -12.048 1.00 53.25 364 ARG A O 1
ATOM 2757 N N . ASP A 1 365 ? 20.374 35.854 -12.847 1.00 48.06 365 ASP A N 1
ATOM 2758 C CA . ASP A 1 365 ? 21.577 35.949 -12.023 1.00 48.06 365 ASP A CA 1
ATOM 2759 C C . ASP A 1 365 ? 22.398 37.173 -12.457 1.00 48.06 365 ASP A C 1
ATOM 2761 O O . ASP A 1 365 ? 23.209 37.095 -13.377 1.00 48.06 365 ASP A O 1
ATOM 2765 N N . ASP A 1 366 ? 22.181 38.304 -11.779 1.00 42.78 366 ASP A N 1
ATOM 2766 C CA . ASP A 1 366 ? 22.947 39.549 -11.917 1.00 42.78 366 ASP A CA 1
ATOM 2767 C C . ASP A 1 366 ? 24.343 39.444 -11.266 1.00 42.78 366 ASP A C 1
ATOM 2769 O O . ASP A 1 366 ? 25.027 40.446 -11.012 1.00 42.78 366 ASP A O 1
ATOM 2773 N N . ARG A 1 367 ? 24.860 38.218 -11.086 1.00 44.06 367 ARG A N 1
ATOM 2774 C CA . ARG A 1 367 ? 26.291 37.992 -11.285 1.00 44.06 367 ARG A CA 1
ATOM 2775 C C . ARG A 1 367 ? 26.655 38.523 -12.662 1.00 44.06 367 ARG A C 1
ATOM 2777 O O . ARG A 1 367 ? 26.480 37.849 -13.673 1.00 44.06 367 ARG A O 1
ATOM 2784 N N . ARG A 1 368 ? 27.196 39.749 -12.632 1.00 41.19 368 ARG A N 1
ATOM 2785 C CA . ARG A 1 368 ? 28.036 40.387 -13.652 1.00 41.19 368 ARG A CA 1
ATOM 2786 C C . ARG A 1 368 ? 28.498 39.361 -14.664 1.00 41.19 368 ARG A C 1
ATOM 2788 O O . ARG A 1 368 ? 29.182 38.429 -14.239 1.00 41.19 368 ARG A O 1
ATOM 2795 N N . GLU A 1 369 ? 28.195 39.608 -15.940 1.00 41.91 369 GLU A N 1
ATOM 2796 C CA . GLU A 1 369 ? 28.750 38.915 -17.102 1.00 41.91 369 GLU A CA 1
ATOM 2797 C C . GLU A 1 369 ? 30.132 38.352 -16.765 1.00 41.91 369 GLU A C 1
ATOM 2799 O O . GLU A 1 369 ? 31.144 39.064 -16.772 1.00 41.91 369 GLU A O 1
ATOM 2804 N N . SER A 1 370 ? 30.169 37.078 -16.364 1.00 40.97 370 SER A N 1
ATOM 2805 C CA . SER A 1 370 ? 31.434 36.460 -16.050 1.00 40.97 370 SER A CA 1
ATOM 2806 C C . SER A 1 370 ? 32.075 36.282 -17.410 1.00 40.97 370 SER A C 1
ATOM 2808 O O . SER A 1 370 ? 31.609 35.515 -18.248 1.00 40.97 370 SER A O 1
ATOM 2810 N N . THR A 1 371 ? 33.150 37.027 -17.656 1.00 44.94 371 THR A N 1
ATOM 2811 C CA . THR A 1 371 ? 33.968 36.868 -18.868 1.00 44.94 371 THR A CA 1
ATOM 2812 C C . THR A 1 371 ? 34.461 35.420 -19.006 1.00 44.94 371 THR A C 1
ATOM 2814 O O . THR A 1 371 ? 34.701 34.931 -20.110 1.00 44.94 371 THR A O 1
ATOM 2817 N N . LEU A 1 372 ? 34.486 34.695 -17.883 1.00 50.34 372 LEU A N 1
ATOM 2818 C CA . LEU A 1 372 ? 34.248 33.258 -17.803 1.00 50.34 372 LEU A CA 1
ATOM 2819 C C . LEU A 1 372 ? 32.827 32.896 -18.282 1.00 50.34 372 LEU A C 1
ATOM 2821 O O . LEU A 1 372 ? 31.923 32.670 -17.475 1.00 50.34 372 LEU A O 1
ATOM 2825 N N . ARG A 1 373 ? 32.655 32.774 -19.604 1.00 47.25 373 ARG A N 1
ATOM 2826 C CA . ARG A 1 373 ? 31.618 31.893 -20.163 1.00 47.25 373 ARG A CA 1
ATOM 2827 C C . ARG A 1 373 ? 31.738 30.532 -19.478 1.00 47.25 373 ARG A C 1
ATOM 2829 O O . ARG A 1 373 ? 32.862 30.098 -19.208 1.00 47.25 373 ARG A O 1
ATOM 2836 N N . ASP A 1 374 ? 30.620 29.830 -19.300 1.00 44.47 374 ASP A N 1
ATOM 2837 C CA . ASP A 1 374 ? 30.669 28.384 -19.086 1.00 44.47 374 ASP A CA 1
ATOM 2838 C C . ASP A 1 374 ? 31.549 27.796 -20.190 1.00 44.47 374 ASP A C 1
ATOM 2840 O O . ASP A 1 374 ? 31.215 27.875 -21.376 1.00 44.47 374 ASP A O 1
ATOM 2844 N N . LEU A 1 375 ? 32.729 27.295 -19.814 1.00 46.75 375 LEU A N 1
ATOM 2845 C CA . LEU A 1 375 ? 33.643 26.701 -20.775 1.00 46.75 375 LEU A CA 1
ATOM 2846 C C . LEU A 1 375 ? 32.906 25.501 -21.368 1.00 46.75 375 LEU A C 1
ATOM 2848 O O . LEU A 1 375 ? 32.603 24.581 -20.601 1.00 46.75 375 LEU A O 1
ATOM 2852 N N . PRO A 1 376 ? 32.639 25.462 -22.689 1.00 45.84 376 PRO A N 1
ATOM 2853 C CA . PRO A 1 376 ? 32.099 24.273 -23.319 1.00 45.84 376 PRO A CA 1
ATOM 2854 C C . PRO A 1 376 ? 33.181 23.200 -23.223 1.00 45.84 376 PRO A C 1
ATOM 2856 O O . PRO A 1 376 ? 34.078 23.102 -24.062 1.00 45.84 376 PRO A O 1
ATOM 2859 N N . LYS A 1 377 ? 33.150 22.430 -22.131 1.00 49.38 377 LYS A N 1
ATOM 2860 C CA . LYS A 1 377 ? 34.071 21.324 -21.916 1.00 49.38 377 LYS A CA 1
ATOM 2861 C C . LYS A 1 377 ? 33.811 20.347 -23.044 1.00 49.38 377 LYS A C 1
ATOM 2863 O O . LYS A 1 377 ? 32.696 19.850 -23.181 1.00 49.38 377 LYS A O 1
ATOM 2868 N N . ALA A 1 378 ? 34.835 20.099 -23.855 1.00 51.06 378 ALA A N 1
ATOM 2869 C CA . ALA A 1 378 ? 34.745 19.141 -24.939 1.00 51.06 378 ALA A CA 1
ATOM 2870 C C . ALA A 1 378 ? 34.359 17.774 -24.357 1.00 51.06 378 ALA A C 1
ATOM 2872 O O . ALA A 1 378 ? 35.179 17.088 -23.744 1.00 51.06 378 ALA A O 1
ATOM 2873 N N . TRP A 1 379 ? 33.097 17.385 -24.535 1.00 49.88 379 TRP A N 1
ATOM 2874 C CA . TRP A 1 379 ? 32.639 16.036 -24.246 1.00 49.88 379 TRP A CA 1
ATOM 2875 C C . TRP A 1 379 ? 33.164 15.142 -25.367 1.00 49.88 379 TRP A C 1
ATOM 2877 O O . TRP A 1 379 ? 32.530 14.971 -26.402 1.00 49.88 379 TRP A O 1
ATOM 2887 N N . ILE A 1 380 ? 34.366 14.596 -25.180 1.00 58.19 380 ILE A N 1
ATOM 2888 C CA . ILE A 1 380 ? 35.017 13.729 -26.179 1.00 58.19 380 ILE A CA 1
ATOM 2889 C C . ILE A 1 380 ? 34.349 12.334 -26.221 1.00 58.19 380 ILE A C 1
ATOM 2891 O O . ILE A 1 380 ? 34.627 11.533 -27.106 1.00 58.19 380 ILE A O 1
ATOM 2895 N N . GLY A 1 381 ? 33.441 12.024 -25.284 1.00 45.91 381 GLY A N 1
ATOM 2896 C CA . GLY A 1 381 ? 32.719 10.745 -25.249 1.00 45.91 381 GLY A CA 1
ATOM 2897 C C . GLY A 1 381 ? 33.583 9.548 -24.839 1.00 45.91 381 GLY A C 1
ATOM 2898 O O . GLY A 1 381 ? 33.170 8.407 -25.010 1.00 45.91 381 GLY A O 1
ATOM 2899 N N . ILE A 1 382 ? 34.776 9.795 -24.290 1.00 52.16 382 ILE A N 1
ATOM 2900 C CA . ILE A 1 382 ? 35.688 8.755 -23.807 1.00 52.16 382 ILE A CA 1
ATOM 2901 C C . ILE A 1 382 ? 35.538 8.628 -22.292 1.00 52.16 382 ILE A C 1
ATOM 2903 O O . ILE A 1 382 ? 35.981 9.499 -21.543 1.00 52.16 382 ILE A O 1
ATOM 2907 N N . GLN A 1 383 ? 34.966 7.513 -21.840 1.00 41.38 383 GLN A N 1
ATOM 2908 C CA . GLN A 1 383 ? 35.160 7.046 -20.470 1.00 41.38 383 GLN A CA 1
ATOM 2909 C C . GLN A 1 383 ? 36.544 6.399 -20.352 1.00 41.38 383 GLN A C 1
ATOM 2911 O O . GLN A 1 383 ? 36.920 5.559 -21.170 1.00 41.38 383 GLN A O 1
ATOM 2916 N N . THR A 1 384 ? 37.307 6.778 -19.329 1.00 57.66 384 THR A N 1
ATOM 2917 C CA . THR A 1 384 ? 38.597 6.161 -19.006 1.00 57.66 384 THR A CA 1
ATOM 2918 C C . THR A 1 384 ? 38.463 5.304 -17.753 1.00 57.66 384 THR A C 1
ATOM 2920 O O . THR A 1 384 ? 37.961 5.751 -16.725 1.00 57.66 384 THR A O 1
ATOM 2923 N N . GLN A 1 385 ? 38.942 4.063 -17.825 1.00 54.03 385 GLN A N 1
ATOM 2924 C CA . GLN A 1 385 ? 39.074 3.188 -16.663 1.00 54.03 385 GLN A CA 1
ATOM 2925 C C . GLN A 1 385 ? 40.549 3.162 -16.230 1.00 54.03 385 GLN A C 1
ATOM 2927 O O . GLN A 1 385 ? 41.420 2.992 -17.090 1.00 54.03 385 GLN A O 1
ATOM 2932 N N . PRO A 1 386 ? 40.874 3.330 -14.934 1.00 46.69 386 PRO A N 1
ATOM 2933 C CA . PRO A 1 386 ? 42.248 3.199 -14.467 1.00 46.69 386 PRO A CA 1
ATOM 2934 C C . PRO A 1 386 ? 42.735 1.760 -14.673 1.00 46.69 386 PRO A C 1
ATOM 2936 O O . PRO A 1 386 ? 42.113 0.807 -14.202 1.00 46.69 386 PRO A O 1
ATOM 2939 N N . VAL A 1 387 ? 43.865 1.603 -15.369 1.00 50.53 387 VAL A N 1
ATOM 2940 C CA . VAL A 1 387 ? 44.477 0.289 -15.600 1.00 50.53 387 VAL A CA 1
ATOM 2941 C C . VAL A 1 387 ? 45.215 -0.152 -14.337 1.00 50.53 387 VAL A C 1
ATOM 2943 O O . VAL A 1 387 ? 46.376 0.187 -14.111 1.00 50.53 387 VAL A O 1
ATOM 2946 N N . THR A 1 388 ? 44.517 -0.908 -13.500 1.00 53.97 388 THR A N 1
ATOM 2947 C CA . THR A 1 388 ? 45.078 -1.642 -12.365 1.00 53.97 388 THR A CA 1
ATOM 2948 C C . THR A 1 388 ? 45.869 -2.869 -12.840 1.00 53.97 388 THR A C 1
ATOM 2950 O O . THR A 1 388 ? 45.781 -3.299 -13.992 1.00 53.97 388 THR A O 1
ATOM 2953 N N . ALA A 1 389 ? 46.634 -3.492 -11.937 1.00 54.53 389 ALA A N 1
ATOM 2954 C CA . ALA A 1 389 ? 47.426 -4.688 -12.251 1.00 54.53 389 ALA A CA 1
ATOM 2955 C C . ALA A 1 389 ? 46.588 -5.889 -12.751 1.00 54.53 389 ALA A C 1
ATOM 2957 O O . ALA A 1 389 ? 47.126 -6.783 -13.397 1.00 54.53 389 ALA A O 1
ATOM 2958 N N . THR A 1 390 ? 45.277 -5.905 -12.489 1.00 45.28 390 THR A N 1
ATOM 2959 C CA . THR A 1 390 ? 44.339 -6.915 -13.002 1.00 45.28 390 THR A CA 1
ATOM 2960 C C . THR A 1 390 ? 43.834 -6.611 -14.417 1.00 45.28 390 THR A C 1
ATOM 2962 O O . THR A 1 390 ? 43.592 -7.544 -15.179 1.00 45.28 390 THR A O 1
ATOM 2965 N N . THR A 1 391 ? 43.725 -5.340 -14.822 1.00 49.56 391 THR A N 1
ATOM 2966 C CA . THR A 1 391 ? 43.305 -4.947 -16.186 1.00 49.56 391 THR A CA 1
ATOM 2967 C C . THR A 1 391 ? 44.456 -4.876 -17.196 1.00 49.56 391 THR A C 1
ATOM 2969 O O . THR A 1 391 ? 44.214 -4.924 -18.402 1.00 49.56 391 THR A O 1
ATOM 2972 N N . SER A 1 392 ? 45.717 -4.830 -16.752 1.00 50.09 392 SER A N 1
ATOM 2973 C CA . SER A 1 392 ? 46.886 -4.791 -17.649 1.00 50.09 392 SER A CA 1
ATOM 2974 C C . SER A 1 392 ? 47.213 -6.128 -18.337 1.00 50.09 392 SER A C 1
ATOM 2976 O O . SER A 1 392 ? 47.945 -6.145 -19.326 1.00 50.09 392 SER A O 1
ATOM 2978 N N . GLY A 1 393 ? 46.666 -7.251 -17.858 1.00 50.09 393 GLY A N 1
ATOM 2979 C CA . GLY A 1 393 ? 47.103 -8.596 -18.253 1.00 50.09 393 GLY A CA 1
ATOM 2980 C C . GLY A 1 393 ? 46.771 -9.053 -19.683 1.00 50.09 393 GLY A C 1
ATOM 2981 O O . GLY A 1 393 ? 47.353 -10.042 -20.131 1.00 50.09 393 GLY A O 1
ATOM 2982 N N . ARG A 1 394 ? 45.839 -8.403 -20.406 1.00 51.84 394 ARG A N 1
ATOM 2983 C CA . ARG A 1 394 ? 45.384 -8.870 -21.744 1.00 51.84 394 ARG A CA 1
ATOM 2984 C C . ARG A 1 394 ? 45.101 -7.803 -22.814 1.00 51.84 394 ARG A C 1
ATOM 2986 O O . ARG A 1 394 ? 44.863 -8.173 -23.963 1.00 51.84 394 ARG A O 1
ATOM 2993 N N . SER A 1 395 ? 45.159 -6.508 -22.507 1.00 42.03 395 SER A N 1
ATOM 2994 C CA . SER A 1 395 ? 44.761 -5.452 -23.456 1.00 42.03 395 SER A CA 1
ATOM 2995 C C . SER A 1 395 ? 45.864 -5.099 -24.464 1.00 42.03 395 SER A C 1
ATOM 2997 O O . SER A 1 395 ? 46.659 -4.182 -24.261 1.00 42.03 395 SER A O 1
ATOM 2999 N N . VAL A 1 396 ? 45.904 -5.822 -25.588 1.00 48.97 396 VAL A N 1
ATOM 3000 C CA . VAL A 1 396 ? 46.803 -5.531 -26.718 1.00 48.97 396 VAL A CA 1
ATOM 3001 C C . VAL A 1 396 ? 46.276 -4.344 -27.531 1.00 48.97 396 VAL A C 1
ATOM 3003 O O . VAL A 1 396 ? 45.470 -4.515 -28.441 1.00 48.97 396 VAL A O 1
ATOM 3006 N N . VAL A 1 397 ? 46.805 -3.145 -27.274 1.00 39.38 397 VAL A N 1
ATOM 3007 C CA . VAL A 1 397 ? 46.684 -1.999 -28.191 1.00 39.38 397 VAL A CA 1
ATOM 3008 C C . VAL A 1 397 ? 48.064 -1.676 -28.761 1.00 39.38 397 VAL A C 1
ATOM 3010 O O . VAL A 1 397 ? 48.916 -1.081 -28.101 1.00 39.38 397 VAL A O 1
ATOM 3013 N N . ARG A 1 398 ? 48.313 -2.092 -30.009 1.00 39.41 398 ARG A N 1
ATOM 3014 C CA . ARG A 1 398 ? 49.526 -1.705 -30.747 1.00 39.41 398 ARG A CA 1
ATOM 3015 C C . ARG A 1 398 ? 49.444 -0.223 -31.121 1.00 39.41 398 ARG A C 1
ATOM 3017 O O . ARG A 1 398 ? 48.532 0.171 -31.841 1.00 39.41 398 ARG A O 1
ATOM 3024 N N . LYS A 1 399 ? 50.433 0.578 -30.712 1.00 31.95 399 LYS A N 1
ATOM 3025 C CA . LYS A 1 399 ? 50.627 1.931 -31.261 1.00 31.95 399 LYS A CA 1
ATOM 3026 C C . LYS A 1 399 ? 50.917 1.857 -32.771 1.00 31.95 399 LYS A C 1
ATOM 3028 O O . LYS A 1 399 ? 51.790 1.075 -33.157 1.00 31.95 399 LYS A O 1
ATOM 3033 N N . PRO A 1 400 ? 50.295 2.705 -33.609 1.00 33.03 400 PRO A N 1
ATOM 3034 C CA . PRO A 1 400 ? 50.864 3.077 -34.900 1.00 33.03 400 PRO A CA 1
ATOM 3035 C C . PRO A 1 400 ? 52.171 3.852 -34.676 1.00 33.03 400 PRO A C 1
ATOM 3037 O O . PRO A 1 400 ? 52.310 4.578 -33.689 1.00 33.03 400 PRO A O 1
ATOM 3040 N N . ALA A 1 401 ? 53.138 3.709 -35.581 1.00 32.97 401 ALA A N 1
ATOM 3041 C CA . ALA A 1 401 ? 54.370 4.489 -35.524 1.00 32.97 401 ALA A CA 1
ATOM 3042 C C . ALA A 1 401 ? 54.092 5.949 -35.920 1.00 32.97 401 ALA A C 1
ATOM 3044 O O . ALA A 1 401 ? 53.559 6.206 -36.996 1.00 32.97 401 ALA A O 1
ATOM 3045 N N . ALA A 1 402 ? 54.469 6.901 -35.065 1.00 35.06 402 ALA A N 1
ATOM 3046 C CA . ALA A 1 402 ? 54.361 8.322 -35.372 1.00 35.06 402 ALA A CA 1
ATOM 3047 C C . ALA A 1 402 ? 55.579 8.789 -36.186 1.00 35.06 402 ALA A C 1
ATOM 3049 O O . ALA A 1 402 ? 56.709 8.767 -35.695 1.00 35.06 402 ALA A O 1
ATOM 3050 N N . THR A 1 403 ? 55.349 9.242 -37.418 1.00 34.19 403 THR A N 1
ATOM 3051 C CA . THR A 1 403 ? 56.323 10.030 -38.186 1.00 34.19 403 THR A CA 1
ATOM 3052 C C . THR A 1 403 ? 56.545 11.384 -37.518 1.00 34.19 403 THR A C 1
ATOM 3054 O O . THR A 1 403 ? 55.593 12.088 -37.191 1.00 34.19 403 THR A O 1
ATOM 3057 N N . ALA A 1 404 ? 57.808 11.753 -37.313 1.00 32.94 404 ALA A N 1
ATOM 3058 C CA . ALA A 1 404 ? 58.175 12.984 -36.626 1.00 32.94 404 ALA A CA 1
ATOM 3059 C C . ALA A 1 404 ? 58.172 14.202 -37.566 1.00 32.94 404 ALA A C 1
ATOM 3061 O O . ALA A 1 404 ? 58.855 14.197 -38.589 1.00 32.94 404 ALA A O 1
ATOM 3062 N N . SER A 1 405 ? 57.525 15.289 -37.145 1.00 30.70 405 SER A N 1
ATOM 3063 C CA . SER A 1 405 ? 57.773 16.646 -37.648 1.00 30.70 405 SER A CA 1
ATOM 3064 C C . SER A 1 405 ? 58.257 17.524 -36.493 1.00 30.70 405 SER A C 1
ATOM 3066 O O . SER A 1 405 ? 57.589 17.640 -35.466 1.00 30.70 405 SER A O 1
ATOM 3068 N N . ARG A 1 406 ? 59.450 18.108 -36.636 1.00 33.41 406 ARG A N 1
ATOM 3069 C CA . ARG A 1 406 ? 60.105 18.914 -35.594 1.00 33.41 406 ARG A CA 1
ATOM 3070 C C . ARG A 1 406 ? 59.461 20.299 -35.474 1.00 33.41 406 ARG A C 1
ATOM 3072 O O . ARG A 1 406 ? 59.301 20.979 -36.479 1.00 33.41 406 ARG A O 1
ATOM 3079 N N . GLY A 1 407 ? 59.246 20.753 -34.242 1.00 28.83 407 GLY A N 1
ATOM 3080 C CA . GLY A 1 407 ? 59.047 22.162 -33.896 1.00 28.83 407 GLY A CA 1
ATOM 3081 C C . GLY A 1 407 ? 59.696 22.423 -32.539 1.00 28.83 407 GLY A C 1
ATOM 3082 O O . GLY A 1 407 ? 59.325 21.785 -31.558 1.00 28.83 407 GLY A O 1
ATOM 3083 N N . SER A 1 408 ? 60.718 23.279 -32.485 1.00 28.89 408 SER A N 1
ATOM 3084 C CA . SER A 1 408 ? 61.517 23.509 -31.273 1.00 28.89 408 SER A CA 1
ATOM 3085 C C . SER A 1 408 ? 61.316 24.909 -30.712 1.00 28.89 408 SER A C 1
ATOM 3087 O O . SER A 1 408 ? 61.530 25.879 -31.435 1.00 28.89 408 SER A O 1
ATOM 3089 N N . ILE A 1 409 ? 61.071 25.014 -29.406 1.00 29.73 409 ILE A N 1
ATOM 3090 C CA . ILE A 1 409 ? 61.345 26.223 -28.619 1.00 29.73 409 ILE A CA 1
ATOM 3091 C C . ILE A 1 409 ? 62.113 25.778 -27.365 1.00 29.73 409 ILE A C 1
ATOM 3093 O O . ILE A 1 409 ? 61.787 24.752 -26.770 1.00 29.73 409 ILE A O 1
ATOM 3097 N N . ARG A 1 410 ? 63.197 26.488 -27.025 1.00 29.41 410 ARG A N 1
ATOM 3098 C CA . ARG A 1 410 ? 64.112 26.148 -25.919 1.00 29.41 410 ARG A CA 1
ATOM 3099 C C . ARG A 1 410 ? 63.757 26.919 -24.642 1.00 29.41 410 ARG A C 1
ATOM 3101 O O . ARG A 1 410 ? 63.429 28.096 -24.718 1.00 29.41 410 ARG A O 1
ATOM 3108 N N . GLY A 1 411 ? 63.960 26.276 -23.494 1.00 27.42 411 GLY A N 1
ATOM 3109 C CA . GLY A 1 411 ? 64.122 26.879 -22.163 1.00 27.42 411 GLY A CA 1
ATOM 3110 C C . GLY A 1 411 ? 65.267 26.152 -21.429 1.00 27.42 411 GLY A C 1
ATOM 3111 O O . GLY A 1 411 ? 65.561 25.013 -21.804 1.00 27.42 411 GLY A O 1
ATOM 3112 N N . PRO A 1 412 ? 65.989 26.798 -20.494 1.00 33.28 412 PRO A N 1
ATOM 3113 C CA . PRO A 1 412 ? 67.323 26.353 -20.071 1.00 33.28 412 PRO A CA 1
ATOM 3114 C C . PRO A 1 412 ? 67.326 25.161 -19.099 1.00 33.28 412 PRO A C 1
ATOM 3116 O O . PRO A 1 412 ? 66.327 24.864 -18.450 1.00 33.28 412 PRO A O 1
ATOM 3119 N N . ALA A 1 413 ? 68.483 24.499 -18.996 1.00 29.19 413 ALA A N 1
ATOM 3120 C CA . ALA A 1 413 ? 68.715 23.318 -18.165 1.00 29.19 413 ALA A CA 1
ATOM 3121 C C . ALA A 1 413 ? 69.878 23.525 -17.176 1.00 29.19 413 ALA A C 1
ATOM 3123 O O . ALA A 1 413 ? 70.921 24.036 -17.578 1.00 29.19 413 ALA A O 1
ATOM 3124 N N . ALA A 1 414 ? 69.668 23.086 -15.931 1.00 28.56 414 ALA A N 1
ATOM 3125 C CA . ALA A 1 414 ? 70.594 22.806 -14.814 1.00 28.56 414 ALA A CA 1
ATOM 3126 C C . ALA A 1 414 ? 69.678 22.565 -13.586 1.00 28.56 414 ALA A C 1
ATOM 3128 O O . ALA A 1 414 ? 68.678 23.268 -13.465 1.00 28.56 414 ALA A O 1
ATOM 3129 N N . ASP A 1 415 ? 69.822 21.594 -12.683 1.00 27.53 415 ASP A N 1
ATOM 3130 C CA . ASP A 1 415 ? 70.802 20.523 -12.429 1.00 27.53 415 ASP A CA 1
ATOM 3131 C C . ASP A 1 415 ? 70.017 19.202 -12.182 1.00 27.53 415 ASP A C 1
ATOM 3133 O O . ASP A 1 415 ? 68.802 19.225 -12.007 1.00 27.53 415 ASP A O 1
ATOM 3137 N N . GLY A 1 416 ? 70.549 17.976 -12.170 1.00 26.55 416 GLY A N 1
ATOM 3138 C CA . GLY A 1 416 ? 71.927 17.516 -11.998 1.00 26.55 416 GLY A CA 1
ATOM 3139 C C . GLY A 1 416 ? 71.999 16.530 -10.819 1.00 26.55 416 GLY A C 1
ATOM 3140 O O . GLY A 1 416 ? 72.533 16.854 -9.768 1.00 26.55 416 GLY A O 1
ATOM 3141 N N . GLY A 1 417 ? 71.435 15.321 -10.970 1.00 23.67 417 GLY A N 1
ATOM 3142 C CA . GLY A 1 417 ? 71.373 14.328 -9.885 1.00 23.67 417 GLY A CA 1
ATOM 3143 C C . GLY A 1 417 ? 71.141 12.894 -10.372 1.00 23.67 417 GLY A C 1
ATOM 3144 O O . GLY A 1 417 ? 70.016 12.501 -10.663 1.00 23.67 417 GLY A O 1
ATOM 3145 N N . CYS A 1 418 ? 72.210 12.098 -10.459 1.00 22.86 418 CYS A N 1
ATOM 3146 C CA . CYS A 1 418 ? 72.145 10.672 -10.800 1.00 22.86 418 CYS A CA 1
ATOM 3147 C C . CYS A 1 418 ? 72.088 9.787 -9.548 1.00 22.86 418 CYS A C 1
ATOM 3149 O O . CYS A 1 418 ? 72.945 9.912 -8.678 1.00 22.86 418 CYS A O 1
ATOM 3151 N N . VAL A 1 419 ? 71.221 8.768 -9.552 1.00 24.22 419 VAL A N 1
ATOM 3152 C CA . VAL A 1 419 ? 71.434 7.533 -8.777 1.00 24.22 419 VAL A CA 1
ATOM 3153 C C . VAL A 1 419 ? 71.285 6.333 -9.715 1.00 24.22 419 VAL A C 1
ATOM 3155 O O . VAL A 1 419 ? 70.294 6.198 -10.430 1.00 24.22 419 VAL A O 1
ATOM 3158 N N . ARG A 1 420 ? 72.308 5.471 -9.751 1.00 22.64 420 ARG A N 1
ATOM 3159 C CA . ARG A 1 420 ? 72.341 4.256 -10.580 1.00 22.64 420 ARG A CA 1
ATOM 3160 C C . ARG A 1 420 ? 71.481 3.150 -9.966 1.00 22.64 420 ARG A C 1
ATOM 3162 O O . ARG A 1 420 ? 71.699 2.786 -8.817 1.00 22.64 420 ARG A O 1
ATOM 3169 N N . ALA A 1 421 ? 70.643 2.515 -10.782 1.00 24.03 421 ALA A N 1
ATOM 3170 C CA . ALA A 1 421 ? 70.166 1.159 -10.517 1.00 24.03 421 ALA A CA 1
ATOM 3171 C C . ALA A 1 421 ? 71.203 0.129 -11.006 1.00 24.03 421 ALA A C 1
ATOM 3173 O O . ALA A 1 421 ? 71.781 0.279 -12.087 1.00 24.03 421 ALA A O 1
ATOM 3174 N N . THR A 1 422 ? 71.446 -0.921 -10.222 1.00 23.66 422 THR A N 1
ATOM 3175 C CA . THR A 1 422 ? 72.448 -1.957 -10.503 1.00 23.66 422 THR A CA 1
ATOM 3176 C C . THR A 1 422 ? 71.830 -3.275 -10.973 1.00 23.66 422 THR A C 1
ATOM 3178 O O . THR A 1 422 ? 71.032 -3.888 -10.276 1.00 23.66 422 THR A O 1
ATOM 3181 N N . SER A 1 423 ? 72.370 -3.788 -12.086 1.00 25.81 423 SER A N 1
ATOM 3182 C CA . SER A 1 423 ? 72.395 -5.210 -12.490 1.00 25.81 423 SER A CA 1
ATOM 3183 C C . SER A 1 423 ? 71.078 -5.912 -12.902 1.00 25.81 423 SER A C 1
ATOM 3185 O O . SER A 1 423 ? 69.992 -5.469 -12.568 1.00 25.81 423 SER A O 1
ATOM 3187 N N . SER A 1 424 ? 71.094 -7.055 -13.609 1.00 26.44 424 SER A N 1
ATOM 3188 C CA . SER A 1 424 ? 71.856 -7.417 -14.827 1.00 26.44 424 SER A CA 1
ATOM 3189 C C . SER A 1 424 ? 71.299 -8.716 -15.457 1.00 26.44 424 SER A C 1
ATOM 3191 O O . SER A 1 424 ? 70.956 -9.624 -14.718 1.00 26.44 424 SER A O 1
ATOM 3193 N N . ARG A 1 425 ? 71.347 -8.837 -16.802 1.00 26.67 425 ARG A N 1
ATOM 3194 C CA . ARG A 1 425 ? 71.298 -10.090 -17.623 1.00 26.67 425 ARG A CA 1
ATOM 3195 C C . ARG A 1 425 ? 70.005 -10.946 -17.520 1.00 26.67 425 ARG A C 1
ATOM 3197 O O . ARG A 1 425 ? 69.704 -11.529 -16.497 1.00 26.67 425 ARG A O 1
ATOM 3204 N N . LYS A 1 426 ? 69.156 -10.990 -18.562 1.00 24.44 426 LYS A N 1
ATOM 3205 C CA . LYS A 1 426 ? 69.239 -11.812 -19.808 1.00 24.44 426 LYS A CA 1
ATOM 3206 C C . LYS A 1 426 ? 69.161 -13.337 -19.596 1.00 24.44 426 LYS A C 1
ATOM 3208 O O . LYS A 1 426 ? 70.128 -13.890 -19.099 1.00 24.44 426 LYS A O 1
ATOM 3213 N N . TRP A 1 427 ? 68.149 -13.988 -20.193 1.00 22.91 427 TRP A N 1
ATOM 3214 C CA . TRP A 1 427 ? 68.279 -15.175 -21.077 1.00 22.91 427 TRP A CA 1
ATOM 3215 C C . TRP A 1 427 ? 67.077 -15.277 -22.054 1.00 22.91 427 TRP A C 1
ATOM 3217 O O . TRP A 1 427 ? 66.269 -14.354 -22.117 1.00 22.91 427 TRP A O 1
ATOM 3227 N N . ARG A 1 428 ? 67.073 -16.278 -22.952 1.00 22.80 428 ARG A N 1
ATOM 3228 C CA . ARG A 1 428 ? 66.549 -16.181 -24.338 1.00 22.80 428 ARG A CA 1
ATOM 3229 C C . ARG A 1 428 ? 65.161 -16.791 -24.607 1.00 22.80 428 ARG A C 1
ATOM 3231 O O . ARG A 1 428 ? 64.723 -17.721 -23.947 1.00 22.80 428 ARG A O 1
ATOM 3238 N N . VAL A 1 429 ? 64.570 -16.320 -25.710 1.00 22.58 429 VAL A N 1
ATOM 3239 C CA . VAL A 1 429 ? 63.386 -16.854 -26.413 1.00 22.58 429 VAL A CA 1
ATOM 3240 C C . VAL A 1 429 ? 63.647 -18.230 -27.056 1.00 22.58 429 VAL A C 1
ATOM 3242 O O . VAL A 1 429 ? 64.716 -18.453 -27.627 1.00 22.58 429 VAL A O 1
ATOM 3245 N N . LYS A 1 430 ? 62.621 -19.094 -27.080 1.00 22.06 430 LYS A N 1
ATOM 3246 C CA . LYS A 1 430 ? 62.408 -20.146 -28.096 1.00 22.06 430 LYS A CA 1
ATOM 3247 C C . LYS A 1 430 ? 60.977 -20.044 -28.645 1.00 22.06 430 LYS A C 1
ATOM 3249 O O . LYS A 1 430 ? 60.073 -19.614 -27.937 1.00 22.06 430 LYS A O 1
ATOM 3254 N N . SER A 1 431 ? 60.787 -20.417 -29.909 1.00 23.73 431 SER A N 1
ATOM 3255 C CA . SER A 1 431 ? 59.535 -20.271 -30.668 1.00 23.73 431 SER A CA 1
ATOM 3256 C C . SER A 1 431 ? 58.890 -21.614 -31.023 1.00 23.73 431 SER A C 1
ATOM 3258 O O . SER A 1 431 ? 59.611 -22.575 -31.278 1.00 23.73 431 SER A O 1
ATOM 3260 N N . CYS A 1 432 ? 57.563 -21.635 -31.191 1.00 23.02 432 CYS A N 1
ATOM 3261 C CA . CYS A 1 432 ? 56.818 -22.621 -31.991 1.00 23.02 432 CYS A CA 1
ATOM 3262 C C . CYS A 1 432 ? 55.546 -21.975 -32.590 1.00 23.02 432 CYS A C 1
ATOM 3264 O O . CYS A 1 432 ? 54.996 -21.048 -32.000 1.00 23.02 432 CYS A O 1
ATOM 3266 N N . ARG A 1 433 ? 55.094 -22.440 -33.768 1.00 23.59 433 ARG A N 1
ATOM 3267 C CA . ARG A 1 433 ? 53.901 -21.957 -34.508 1.00 23.59 433 ARG A CA 1
ATOM 3268 C C . ARG A 1 433 ? 52.968 -23.120 -34.890 1.00 23.59 433 ARG A C 1
ATOM 3270 O O . ARG A 1 433 ? 53.458 -24.120 -35.397 1.00 23.59 433 ARG A O 1
ATOM 3277 N N . SER A 1 434 ? 51.648 -22.924 -34.755 1.00 24.05 434 SER A N 1
ATOM 3278 C CA . SER A 1 434 ? 50.516 -23.574 -35.475 1.00 24.05 434 SER A CA 1
ATOM 3279 C C . SER A 1 434 ? 49.206 -22.836 -35.074 1.00 24.05 434 SER A C 1
ATOM 3281 O O . SER A 1 434 ? 49.263 -22.114 -34.080 1.00 24.05 434 SER A O 1
ATOM 3283 N N . ARG A 1 435 ? 48.025 -22.873 -35.721 1.00 24.47 435 ARG A N 1
ATOM 3284 C CA . ARG A 1 435 ? 47.479 -23.422 -36.994 1.00 24.47 435 ARG A CA 1
ATOM 3285 C C . ARG A 1 435 ? 46.727 -22.269 -37.726 1.00 24.47 435 ARG A C 1
ATOM 3287 O O . ARG A 1 435 ? 46.390 -21.281 -37.090 1.00 24.47 435 ARG A O 1
ATOM 3294 N N . ALA A 1 436 ? 46.696 -22.195 -39.059 1.00 25.84 436 ALA A N 1
ATOM 3295 C CA . ALA A 1 436 ? 45.667 -22.723 -39.982 1.00 25.84 436 ALA A CA 1
ATOM 3296 C C . ALA A 1 436 ? 44.193 -22.296 -39.712 1.00 25.84 436 ALA A C 1
ATOM 3298 O O . ALA A 1 436 ? 43.550 -22.830 -38.818 1.00 25.84 436 ALA A O 1
ATOM 3299 N N . THR A 1 437 ? 43.733 -21.330 -40.527 1.00 26.72 437 THR A N 1
ATOM 3300 C CA . THR A 1 437 ? 42.510 -21.294 -41.380 1.00 26.72 437 THR A CA 1
ATOM 3301 C C . THR A 1 437 ? 41.116 -21.705 -40.870 1.00 26.72 437 THR A C 1
ATOM 3303 O O . THR A 1 437 ? 40.923 -22.821 -40.404 1.00 26.72 437 THR A O 1
ATOM 3306 N N . LEU A 1 438 ? 40.103 -20.877 -41.188 1.00 26.66 438 LEU A N 1
ATOM 3307 C CA . LEU A 1 438 ? 38.714 -21.294 -41.469 1.00 26.66 438 LEU A CA 1
ATOM 3308 C C . LEU A 1 438 ? 37.976 -20.239 -42.327 1.00 26.66 438 LEU A C 1
ATOM 3310 O O . LEU A 1 438 ? 38.385 -19.079 -42.360 1.00 26.66 438 LEU A O 1
ATOM 3314 N N . ALA A 1 439 ? 36.946 -20.667 -43.066 1.00 25.66 439 ALA A N 1
ATOM 3315 C CA . ALA A 1 439 ? 36.303 -19.922 -44.156 1.00 25.66 439 ALA A CA 1
ATOM 3316 C C . ALA A 1 439 ? 34.836 -19.538 -43.866 1.00 25.66 439 ALA A C 1
ATOM 3318 O O . ALA A 1 439 ? 34.227 -20.012 -42.910 1.00 25.66 439 ALA A O 1
ATOM 3319 N N . THR A 1 440 ? 34.276 -18.675 -44.716 1.00 30.31 440 THR A N 1
ATOM 3320 C CA . THR A 1 440 ? 32.887 -18.185 -44.705 1.00 30.31 440 THR A CA 1
ATOM 3321 C C . THR A 1 440 ? 31.916 -19.100 -45.464 1.00 30.31 440 THR A C 1
ATOM 3323 O O . THR A 1 440 ? 32.323 -19.771 -46.408 1.00 30.31 440 THR A O 1
ATOM 3326 N N . ASN A 1 441 ? 30.616 -19.056 -45.124 1.00 26.16 441 ASN A N 1
ATOM 3327 C CA . ASN A 1 441 ? 29.513 -19.343 -46.060 1.00 26.16 441 ASN A CA 1
ATOM 3328 C C . ASN A 1 441 ? 28.150 -18.779 -45.585 1.00 26.16 441 ASN A C 1
ATOM 3330 O O . ASN A 1 441 ? 27.967 -18.510 -44.400 1.00 26.16 441 ASN A O 1
ATOM 3334 N N . ARG A 1 442 ? 27.221 -18.566 -46.535 1.00 25.80 442 ARG A N 1
ATOM 3335 C CA . ARG A 1 442 ? 25.833 -18.056 -46.364 1.00 25.80 442 ARG A CA 1
ATOM 3336 C C . ARG A 1 442 ? 24.795 -19.196 -46.391 1.00 25.80 442 ARG A C 1
ATOM 3338 O O . ARG A 1 442 ? 25.147 -20.280 -46.841 1.00 25.80 442 ARG A O 1
ATOM 3345 N N . CYS A 1 443 ? 23.517 -18.913 -46.076 1.00 22.70 443 CYS A N 1
ATOM 3346 C CA . CYS A 1 443 ? 22.371 -19.565 -46.748 1.00 22.70 443 CYS A CA 1
ATOM 3347 C C . CYS A 1 443 ? 21.010 -18.824 -46.636 1.00 22.70 443 CYS A C 1
ATOM 3349 O O . CYS A 1 443 ? 20.895 -17.829 -45.923 1.00 22.70 443 CYS A O 1
ATOM 3351 N N . ASN A 1 444 ? 20.014 -19.359 -47.364 1.00 24.62 444 ASN A N 1
ATOM 3352 C CA . ASN A 1 444 ? 18.724 -18.799 -47.832 1.00 24.62 444 ASN A CA 1
ATOM 3353 C C . ASN A 1 444 ? 17.586 -19.866 -47.679 1.00 24.62 444 ASN A C 1
ATOM 3355 O O . ASN A 1 444 ? 17.936 -21.029 -47.495 1.00 24.62 444 ASN A O 1
ATOM 3359 N N . SER A 1 445 ? 16.260 -19.648 -47.826 1.00 26.75 445 SER A N 1
ATOM 3360 C CA . SER A 1 445 ? 15.338 -18.476 -47.830 1.00 26.75 445 SER A CA 1
ATOM 3361 C C . SER A 1 445 ? 13.852 -18.951 -47.865 1.00 26.75 445 SER A C 1
ATOM 3363 O O . SER A 1 445 ? 13.614 -20.086 -48.251 1.00 26.75 445 SER A O 1
ATOM 3365 N N . GLU A 1 446 ? 12.887 -18.060 -47.556 1.00 25.02 446 GLU A N 1
ATOM 3366 C CA . GLU A 1 446 ? 11.452 -18.039 -47.992 1.00 25.02 446 GLU A CA 1
ATOM 3367 C C . GLU A 1 446 ? 10.463 -19.220 -47.760 1.00 25.02 446 GLU A C 1
ATOM 3369 O O . GLU A 1 446 ? 10.730 -20.375 -48.074 1.00 25.02 446 GLU A O 1
ATOM 3374 N N . SER A 1 447 ? 9.220 -18.890 -47.348 1.00 24.77 447 SER A N 1
ATOM 3375 C CA . SER A 1 447 ? 7.919 -19.443 -47.839 1.00 24.77 447 SER A CA 1
ATOM 3376 C C . SER A 1 447 ? 6.713 -18.657 -47.245 1.00 24.77 447 SER A C 1
ATOM 3378 O O . SER A 1 447 ? 6.919 -17.834 -46.354 1.00 24.77 447 SER A O 1
ATOM 3380 N N . ALA A 1 448 ? 5.481 -18.811 -47.776 1.00 23.78 448 ALA A N 1
ATOM 3381 C CA . ALA A 1 448 ? 4.431 -17.760 -47.760 1.00 23.78 448 ALA A CA 1
ATOM 3382 C C . ALA A 1 448 ? 3.039 -18.081 -47.112 1.00 23.78 448 ALA A C 1
ATOM 3384 O O . ALA A 1 448 ? 2.755 -19.209 -46.730 1.00 23.78 448 ALA A O 1
ATOM 3385 N N . MET A 1 449 ? 2.220 -17.009 -47.028 1.00 22.97 449 MET A N 1
ATOM 3386 C CA . MET A 1 449 ? 0.823 -16.716 -46.559 1.00 22.97 449 MET A CA 1
ATOM 3387 C C . MET A 1 449 ? -0.344 -17.701 -46.916 1.00 22.97 449 MET A C 1
ATOM 3389 O O . MET A 1 449 ? -0.065 -18.594 -47.714 1.00 22.97 449 MET A O 1
ATOM 3393 N N . PRO A 1 450 ? -1.637 -17.565 -46.434 1.00 28.77 450 PRO A N 1
ATOM 3394 C CA . PRO A 1 450 ? -2.392 -16.318 -46.075 1.00 28.77 450 PRO A CA 1
ATOM 3395 C C . PRO A 1 450 ? -3.492 -16.304 -44.945 1.00 28.77 450 PRO A C 1
ATOM 3397 O O . PRO A 1 450 ? -3.936 -17.348 -44.495 1.00 28.77 450 PRO A O 1
ATOM 3400 N N . CYS A 1 451 ? -3.962 -15.077 -44.592 1.00 18.83 451 CYS A N 1
ATOM 3401 C CA . CYS A 1 451 ? -5.309 -14.582 -44.131 1.00 18.83 451 CYS A CA 1
ATOM 3402 C C . CYS A 1 451 ? -6.191 -15.380 -43.112 1.00 18.83 451 CYS A C 1
ATOM 3404 O O . CYS A 1 451 ? -6.263 -16.593 -43.183 1.00 18.83 451 CYS A O 1
ATOM 3406 N N . TRP A 1 452 ? -7.012 -14.816 -42.196 1.00 20.42 452 TRP A N 1
ATOM 3407 C CA . TRP A 1 452 ? -7.542 -13.460 -41.884 1.00 20.42 452 TRP A CA 1
ATOM 3408 C C . TRP A 1 452 ? -8.078 -13.451 -40.420 1.00 20.42 452 TRP A C 1
ATOM 3410 O O . TRP A 1 452 ? -8.710 -14.433 -40.046 1.00 20.42 452 TRP A O 1
ATOM 3420 N N . ALA A 1 453 ? -7.928 -12.361 -39.643 1.00 21.44 453 ALA A N 1
ATOM 3421 C CA . ALA A 1 453 ? -8.873 -11.900 -38.591 1.00 21.44 453 ALA A CA 1
ATOM 3422 C C . ALA A 1 453 ? -8.331 -10.647 -37.863 1.00 21.44 453 ALA A C 1
ATOM 3424 O O . ALA A 1 453 ? -7.294 -10.710 -37.209 1.00 21.44 453 ALA A O 1
ATOM 3425 N N . ASN A 1 454 ? -9.038 -9.514 -37.944 1.00 25.70 454 ASN A N 1
ATOM 3426 C CA . ASN A 1 454 ? -8.630 -8.257 -37.304 1.00 25.70 454 ASN A CA 1
ATOM 3427 C C . ASN A 1 454 ? -9.189 -8.135 -35.875 1.00 25.70 454 ASN A C 1
ATOM 3429 O O . ASN A 1 454 ? -10.363 -7.822 -35.700 1.00 25.70 454 ASN A O 1
ATOM 3433 N N . HIS A 1 455 ? -8.326 -8.271 -34.869 1.00 23.94 455 HIS A N 1
ATOM 3434 C CA . HIS A 1 455 ? -8.504 -7.643 -33.557 1.00 23.94 455 HIS A CA 1
ATOM 3435 C C . HIS A 1 455 ? -7.135 -7.186 -33.054 1.00 23.94 455 HIS A C 1
ATOM 3437 O O . HIS A 1 455 ? -6.296 -8.015 -32.715 1.00 23.94 455 HIS A O 1
ATOM 3443 N N . SER A 1 456 ? -6.901 -5.873 -33.020 1.00 25.12 456 SER A N 1
ATOM 3444 C CA . SER A 1 456 ? -5.649 -5.292 -32.527 1.00 25.12 456 SER A CA 1
ATOM 3445 C C . SER A 1 456 ? -5.481 -5.583 -31.029 1.00 25.12 456 SER A C 1
ATOM 3447 O O . SER A 1 456 ? -6.287 -5.087 -30.235 1.00 25.12 456 SER A O 1
ATOM 3449 N N . PRO A 1 457 ? -4.457 -6.343 -30.599 1.00 28.39 457 PRO A N 1
ATOM 3450 C CA . PRO A 1 457 ? -4.204 -6.544 -29.183 1.00 28.39 457 PRO A CA 1
ATOM 3451 C C . PRO A 1 457 ? -3.546 -5.282 -28.613 1.00 28.39 457 PRO A C 1
ATOM 3453 O O . PRO A 1 457 ? -2.402 -4.958 -28.930 1.00 28.39 457 PRO A O 1
ATOM 3456 N N . LEU A 1 458 ? -4.266 -4.562 -27.751 1.00 28.92 458 LEU A N 1
ATOM 3457 C CA . LEU A 1 458 ? -3.653 -3.559 -26.883 1.00 28.92 458 LEU A CA 1
ATOM 3458 C C . LEU A 1 458 ? -2.771 -4.291 -25.868 1.00 28.92 458 LEU A C 1
ATOM 3460 O O . LEU A 1 458 ? -3.264 -5.128 -25.113 1.00 28.92 458 LEU A O 1
ATOM 3464 N N . ILE A 1 459 ? -1.471 -3.995 -25.874 1.00 35.53 459 ILE A N 1
ATOM 3465 C CA . ILE A 1 459 ? -0.492 -4.670 -25.019 1.00 35.53 459 ILE A CA 1
ATOM 3466 C C . ILE A 1 459 ? -0.067 -3.725 -23.903 1.00 35.53 459 ILE A C 1
ATOM 3468 O O . ILE A 1 459 ? 0.459 -2.634 -24.137 1.00 35.53 459 ILE A O 1
ATOM 3472 N N . TRP A 1 460 ? -0.328 -4.182 -22.686 1.00 39.00 460 TRP A N 1
ATOM 3473 C CA . TRP A 1 460 ? -0.130 -3.457 -21.443 1.00 39.00 460 TRP A CA 1
ATOM 3474 C C . TRP A 1 460 ? 1.009 -4.112 -20.666 1.00 39.00 460 TRP A C 1
ATOM 3476 O O . TRP A 1 460 ? 1.081 -5.339 -20.580 1.00 39.00 460 TRP A O 1
ATOM 3486 N N . CYS A 1 461 ? 1.900 -3.306 -20.101 1.00 41.53 461 CYS A N 1
ATOM 3487 C CA . CYS A 1 461 ? 2.978 -3.786 -19.246 1.00 41.53 461 CYS A CA 1
ATOM 3488 C C . CYS A 1 461 ? 2.646 -3.481 -17.790 1.00 41.53 461 CYS A C 1
ATOM 3490 O O . CYS A 1 461 ? 2.420 -2.325 -17.439 1.00 41.53 461 CYS A O 1
ATOM 3492 N N . VAL A 1 462 ? 2.650 -4.516 -16.955 1.00 41.19 462 VAL A N 1
ATOM 3493 C CA . VAL A 1 462 ? 2.511 -4.400 -15.501 1.00 41.19 462 VAL A CA 1
ATOM 3494 C C . VAL A 1 462 ? 3.909 -4.247 -14.904 1.00 41.19 462 VAL A C 1
ATOM 3496 O O . VAL A 1 462 ? 4.804 -5.015 -15.250 1.00 41.19 462 VAL A O 1
ATOM 3499 N N . LYS A 1 463 ? 4.108 -3.262 -14.026 1.00 36.31 463 LYS A N 1
ATOM 3500 C CA . LYS A 1 463 ? 5.351 -3.047 -13.266 1.00 36.31 463 LYS A CA 1
ATOM 3501 C C . LYS A 1 463 ? 5.006 -2.894 -11.782 1.00 36.31 463 LYS A C 1
ATOM 3503 O O . LYS A 1 463 ? 3.933 -2.392 -11.461 1.00 36.31 463 LYS A O 1
ATOM 3508 N N . ALA A 1 464 ? 5.925 -3.262 -10.890 1.00 34.91 464 ALA A N 1
ATOM 3509 C CA . ALA A 1 464 ? 5.879 -2.790 -9.509 1.00 34.91 464 ALA A CA 1
ATOM 3510 C C . ALA A 1 464 ? 6.063 -1.258 -9.461 1.00 34.91 464 ALA A C 1
ATOM 3512 O O . ALA A 1 464 ? 6.773 -0.701 -10.310 1.00 34.91 464 ALA A O 1
ATOM 3513 N N . SER A 1 465 ? 5.435 -0.576 -8.503 1.00 29.69 465 SER A N 1
ATOM 3514 C CA . SER A 1 465 ? 5.476 0.894 -8.409 1.00 29.69 465 SER A CA 1
ATOM 3515 C C . SER A 1 465 ? 6.799 1.432 -7.840 1.00 29.69 465 SER A C 1
ATOM 3517 O O . SER A 1 465 ? 7.212 2.519 -8.240 1.00 29.69 465 SER A O 1
ATOM 3519 N N . GLN A 1 466 ? 7.494 0.634 -7.015 1.00 32.72 466 GLN A N 1
ATOM 3520 C CA . GLN A 1 466 ? 8.860 0.897 -6.514 1.00 32.72 466 GLN A CA 1
ATOM 3521 C C . GLN A 1 466 ? 9.928 1.070 -7.621 1.00 32.72 466 GLN A C 1
ATOM 3523 O O . GLN A 1 466 ? 9.836 0.420 -8.699 1.00 32.72 466 GLN A O 1
#

Secondary structure (DSSP, 8-state):
-B-TT--B--EEEEEEETTTTEEEEEES---TT------B-S---PPTT-EEEEEE-GGG-SSEEEEEEEEEEEE----SSS-TT-----BTTTB--STT--EEEE-S---TT-TTPEEE-TTS-EEEEEEEE-TT-SS-EEEEEHHHHHHHHHHHHHTSS---EE--EEEE--TTT--SSBEEEEEE-TTSHHHHTT--TT-EEEEETTEE-B--SGGGHHHHHHHHHSSPTT-EEEEEEEETTEEEEEEEE-EEPPPSS--EEEETTTTEEEEEPPHHHHHHTT-S-S-SEEEEEE-TTSGGGG-BSPP-TT-EEEEETTEE--SHHHHHHHHHTTTTSSSEEEEEEEETTEEEEEEEE-S---S---SS----------------TTTTTT---PPPPPPP-------------------------------------------------------EEEEE--